Protein AF-0000000085177936 (afdb_homodimer)

Foldseek 3Di:
DWWAKWFWAFDFADDVVDHTAGLVTDTDFFKFWADQFATPPHDGPCCVVQTDQAFSFWEAELVCLVVVCVVPVVLSVCSGPPSRSGRIYTHPDFLVNAAQQWWKDFPQWTKGWAAFAQFFQVSCVSSVNQQVNVVCLVVLRTTTGIGTPGIDMGGNGGTIGGPDDFADQGNSNRSCLQPVDADDLVSLVRVLPTPRYDPVSNVQSVVCNVVVHHDDCVCRRRND/DWWQKWFWAFDWDDDDVDHIATQVIDTDFWKWWADQFETPPHDGRCCVPQTDLLFSFWEAAQVCLVVVCVVVVVQNVCRGPPNVSGGIYGHDDAQVNAFFQFWWDFPPWIKTFAAFAQFFQVSCVSRVHQQVRVCPLVVLSGTTGIRTPGIDMGGSRIITHRPDDFAPGGNSNRSCQQPVDDQDLVSLVSVLVTPNHDPVSNVQSVVCNVVVHHDDCVCGRRVD

Sequence (448 aa):
MRYPVNVFTGKVRDYDGSRPSAIAKVQVDGELTLTDLGLAGDEQAEKKIHGGPERALCHYPREHYLHWAREFPEQADLFVAPAFGENLSTDGMTEKDVFIGDIYRWGDALIQVTQPRSPCFKLNFHFGISDMSSQMQSAGKTGWLYRVVLAGQVFADAPLELASRLSDVSVYDACAIAWHMPFDDEQYHRLLSAAGLSTSWTRTMQKRRIARKIEDNSRRLWGKMRYPVNVFTGKVRDYDGSRPSAIAKVQVDGELTLTDLGLAGDEQAEKKIHGGPERALCHYPREHYLHWAREFPEQADLFVAPAFGENLSTDGMTEKDVFIGDIYRWGDALIQVTQPRSPCFKLNFHFGISDMSSQMQSAGKTGWLYRVVLAGQVFADAPLELASRLSDVSVYDACAIAWHMPFDDEQYHRLLSAAGLSTSWTRTMQKRRIARKIEDNSRRLWGK

Nearest PDB structures (foldseek):
  1o67-assembly2_B  TM=9.887E-01  e=7.180E-37  Escherichia coli
  1o65-assembly1_A  TM=9.852E-01  e=9.767E-37  Escherichia coli
  1o65-assembly3_C  TM=9.911E-01  e=1.077E-35  Escherichia coli
  1o67-assembly3_C  TM=9.852E-01  e=7.918E-36  Escherichia coli
  5yhi-assembly1_B  TM=9.941E-01  e=1.429E-34  Escherichia coli K-12

Radius of gyration: 23.23 Å; Cα contacts (8 Å, |Δi|>4): 1056; chains: 2; bounding box: 55×68×55 Å

Structure (mmCIF, N/CA/C/O backbone):
data_AF-0000000085177936-model_v1
#
loop_
_entity.id
_entity.type
_entity.pdbx_description
1 polymer 'MOSC domain containing protein'
#
loop_
_atom_site.group_PDB
_atom_site.id
_atom_site.type_symbol
_atom_site.label_atom_id
_atom_site.label_alt_id
_atom_site.label_comp_id
_atom_site.label_asym_id
_atom_site.label_entity_id
_atom_site.label_seq_id
_atom_site.pdbx_PDB_ins_code
_atom_site.Cartn_x
_atom_site.Cartn_y
_atom_site.Cartn_z
_atom_site.occupancy
_atom_site.B_iso_or_equiv
_atom_site.auth_seq_id
_atom_site.auth_comp_id
_atom_site.auth_asym_id
_atom_site.auth_atom_id
_atom_site.pdbx_PDB_model_num
ATOM 1 N N . MET A 1 1 ? 13.938 10.484 -10.5 1 80.62 1 MET A N 1
ATOM 2 C CA . MET A 1 1 ? 14.445 11.375 -9.461 1 80.62 1 MET A CA 1
ATOM 3 C C . MET A 1 1 ? 14.547 10.641 -8.125 1 80.62 1 MET A C 1
ATOM 5 O O . MET A 1 1 ? 13.68 9.828 -7.793 1 80.62 1 MET A O 1
ATOM 9 N N . ARG A 1 2 ? 15.523 11.32 -7.129 1 87.56 2 ARG A N 1
ATOM 10 C CA . ARG A 1 2 ? 15.812 10.664 -5.855 1 87.56 2 ARG A CA 1
ATOM 11 C C . ARG A 1 2 ? 15.719 11.656 -4.699 1 87.56 2 ARG A C 1
ATOM 13 O O . ARG A 1 2 ? 16.281 12.758 -4.77 1 87.56 2 ARG A O 1
ATOM 20 N N . TYR A 1 3 ? 15.125 11.008 -3.811 1 90.06 3 TYR A N 1
ATOM 21 C CA . TYR A 1 3 ? 14.961 11.953 -2.705 1 90.06 3 TYR A CA 1
ATOM 22 C C . TYR A 1 3 ? 15.57 11.391 -1.425 1 90.06 3 TYR A C 1
ATOM 24 O O . TYR A 1 3 ? 15.047 10.445 -0.841 1 90.06 3 TYR A O 1
ATOM 32 N N . PRO A 1 4 ? 16.562 11.977 -1.001 1 91.06 4 PRO A N 1
ATOM 33 C CA . PRO A 1 4 ? 17.094 11.508 0.287 1 91.06 4 PRO A CA 1
ATOM 34 C C . PRO A 1 4 ? 16.109 11.727 1.436 1 91.06 4 PRO A C 1
ATOM 36 O O . PRO A 1 4 ? 15.375 12.727 1.445 1 91.06 4 PRO A O 1
ATOM 39 N N . VAL A 1 5 ? 16.25 10.898 2.324 1 92.88 5 VAL A N 1
ATOM 40 C CA . VAL A 1 5 ? 15.203 11.023 3.344 1 92.88 5 VAL A CA 1
ATOM 41 C C . VAL A 1 5 ? 15.828 10.883 4.73 1 92.88 5 VAL A C 1
ATOM 43 O O . VAL A 1 5 ? 16.766 10.102 4.926 1 92.88 5 VAL A O 1
ATOM 46 N N . ASN A 1 6 ? 15.352 11.734 5.781 1 90.19 6 ASN A N 1
ATOM 47 C CA . ASN A 1 6 ? 15.586 11.477 7.195 1 90.19 6 ASN A CA 1
ATOM 48 C C . ASN A 1 6 ? 14.453 10.648 7.809 1 90.19 6 ASN A C 1
ATOM 50 O O . ASN A 1 6 ? 13.281 10.906 7.531 1 90.19 6 ASN A O 1
ATOM 54 N N . VAL A 1 7 ? 14.781 9.648 8.391 1 93.19 7 VAL A N 1
ATOM 55 C CA . VAL A 1 7 ? 13.773 8.719 8.891 1 93.19 7 VAL A CA 1
ATOM 56 C C . VAL A 1 7 ? 13.672 8.836 10.406 1 93.19 7 VAL A C 1
ATOM 58 O O . VAL A 1 7 ? 14.688 8.875 11.102 1 93.19 7 VAL A O 1
ATOM 61 N N . PHE A 1 8 ? 12.547 8.93 10.93 1 91.94 8 PHE A N 1
ATOM 62 C CA . PHE A 1 8 ? 12.32 9.125 12.359 1 91.94 8 PHE A CA 1
ATOM 63 C C . PHE A 1 8 ? 11.344 8.086 12.898 1 91.94 8 PHE A C 1
ATOM 65 O O . PHE A 1 8 ? 10.375 7.723 12.227 1 91.94 8 PHE A O 1
ATOM 72 N N . THR A 1 9 ? 11.641 7.676 14.125 1 92.25 9 THR A N 1
ATOM 73 C CA . THR A 1 9 ? 10.711 6.797 14.82 1 92.25 9 THR A CA 1
ATOM 74 C C . THR A 1 9 ? 10.562 7.215 16.281 1 92.25 9 THR A C 1
ATOM 76 O O . THR A 1 9 ? 11.398 7.961 16.812 1 92.25 9 THR A O 1
ATOM 79 N N . GLY A 1 10 ? 9.523 6.836 16.812 1 86.62 10 GLY A N 1
ATOM 80 C CA . GLY A 1 10 ? 9.336 7.215 18.203 1 86.62 10 GLY A CA 1
ATOM 81 C C . GLY A 1 10 ? 8.43 6.266 18.969 1 86.62 10 GLY A C 1
ATOM 82 O O . GLY A 1 10 ? 7.648 5.527 18.359 1 86.62 10 GLY A O 1
ATOM 83 N N . LYS A 1 11 ? 8.711 6.289 20.406 1 82.06 11 LYS A N 1
ATOM 84 C CA . LYS A 1 11 ? 7.852 5.504 21.297 1 82.06 11 LYS A CA 1
ATOM 85 C C . LYS A 1 11 ? 6.852 6.395 22.016 1 82.06 11 LYS A C 1
ATOM 87 O O . LYS A 1 11 ? 7.07 7.598 22.156 1 82.06 11 LYS A O 1
ATOM 92 N N . VAL A 1 12 ? 5.773 5.871 22.25 1 75.69 12 VAL A N 1
ATOM 93 C CA . VAL A 1 12 ? 4.785 6.652 22.984 1 75.69 12 VAL A CA 1
ATOM 94 C C . VAL A 1 12 ? 5.344 7.035 24.359 1 75.69 12 VAL A C 1
ATOM 96 O O . VAL A 1 12 ? 5.906 6.195 25.062 1 75.69 12 VAL A O 1
ATOM 99 N N . ARG A 1 13 ? 5.402 8.32 24.812 1 71.88 13 ARG A N 1
ATOM 100 C CA . ARG A 1 13 ? 5.867 8.82 26.094 1 71.88 13 ARG A CA 1
ATOM 101 C C . ARG A 1 13 ? 4.781 9.641 26.781 1 71.88 13 ARG A C 1
ATOM 103 O O . ARG A 1 13 ? 3.916 10.219 26.125 1 71.88 13 ARG A O 1
ATOM 110 N N . ASP A 1 14 ? 4.75 9.578 28.094 1 68.94 14 ASP A N 1
ATOM 111 C CA . ASP A 1 14 ? 3.814 10.367 28.875 1 68.94 14 ASP A CA 1
ATOM 112 C C . ASP A 1 14 ? 4.305 11.805 29.031 1 68.94 14 ASP A C 1
ATOM 114 O O . ASP A 1 14 ? 5.508 12.047 29.156 1 68.94 14 ASP A O 1
ATOM 118 N N . TYR A 1 15 ? 3.451 12.516 28.703 1 56.97 15 TYR A N 1
ATOM 119 C CA . TYR A 1 15 ? 3.803 13.914 28.906 1 56.97 15 TYR A CA 1
ATOM 120 C C . TYR A 1 15 ? 3.041 14.5 30.094 1 56.97 15 TYR A C 1
ATOM 122 O O . TYR A 1 15 ? 1.854 14.227 30.281 1 56.97 15 TYR A O 1
ATOM 130 N N . ASP A 1 16 ? 3.99 15.148 31.359 1 59.19 16 ASP A N 1
ATOM 131 C CA . ASP A 1 16 ? 3.344 15.758 32.5 1 59.19 16 ASP A CA 1
ATOM 132 C C . ASP A 1 16 ? 2.234 16.719 32.094 1 59.19 16 ASP A C 1
ATOM 134 O O . ASP A 1 16 ? 2.475 17.641 31.297 1 59.19 16 ASP A O 1
ATOM 138 N N . GLY A 1 17 ? 0.797 16.219 32.344 1 52.56 17 GLY A N 1
ATOM 139 C CA . GLY A 1 17 ? -0.328 17.109 32.094 1 52.56 17 GLY A CA 1
ATOM 140 C C . GLY A 1 17 ? -0.952 16.906 30.734 1 52.56 17 GLY A C 1
ATOM 141 O O . GLY A 1 17 ? -1.791 17.703 30.312 1 52.56 17 GLY A O 1
ATOM 142 N N . SER A 1 18 ? -0.154 16.031 29.875 1 58.38 18 SER A N 1
ATOM 143 C CA . SER A 1 18 ? -0.72 15.805 28.547 1 58.38 18 SER A CA 1
ATOM 144 C C . SER A 1 18 ? -0.91 14.32 28.281 1 58.38 18 SER A C 1
ATOM 146 O O . SER A 1 18 ? -0.425 13.477 29.047 1 58.38 18 SER A O 1
ATOM 148 N N . ARG A 1 19 ? -1.609 14.227 27.172 1 64.19 19 ARG A N 1
ATOM 149 C CA . ARG A 1 19 ? -1.801 12.828 26.781 1 64.19 19 ARG A CA 1
ATOM 150 C C . ARG A 1 19 ? -0.512 12.234 26.234 1 64.19 19 ARG A C 1
ATOM 152 O O . ARG A 1 19 ? 0.332 12.953 25.703 1 64.19 19 ARG A O 1
ATOM 159 N N . PRO A 1 20 ? -0.127 10.969 26.578 1 69.25 20 PRO A N 1
ATOM 160 C CA . PRO A 1 20 ? 1.072 10.344 26.016 1 69.25 20 PRO A CA 1
ATOM 161 C C . PRO A 1 20 ? 1.137 10.453 24.5 1 69.25 20 PRO A C 1
ATOM 163 O O . PRO A 1 20 ? 0.1 10.43 23.828 1 69.25 20 PRO A O 1
ATOM 166 N N . SER A 1 21 ? 1.908 10.742 23.797 1 70.94 21 SER A N 1
ATOM 167 C CA . SER A 1 21 ? 2.109 10.898 22.359 1 70.94 21 SER A CA 1
ATOM 168 C C . SER A 1 21 ? 3.48 10.375 21.938 1 70.94 21 SER A C 1
ATOM 170 O O . SER A 1 21 ? 4.375 10.227 22.766 1 70.94 21 SER A O 1
ATOM 172 N N . ALA A 1 22 ? 3.545 9.969 20.828 1 73.31 22 ALA A N 1
ATOM 173 C CA . ALA A 1 22 ? 4.824 9.555 20.25 1 73.31 22 ALA A CA 1
ATOM 174 C C . ALA A 1 22 ? 5.383 10.633 19.328 1 73.31 22 ALA A C 1
ATOM 176 O O . ALA A 1 22 ? 6.031 10.328 18.328 1 73.31 22 ALA A O 1
ATOM 177 N N . ILE A 1 23 ? 5.004 11.508 19.359 1 76.31 23 ILE A N 1
ATOM 178 C CA . ILE A 1 23 ? 5.359 12.617 18.484 1 76.31 23 ILE A CA 1
ATOM 179 C C . ILE A 1 23 ? 6.859 12.898 18.594 1 76.31 23 ILE A C 1
ATOM 181 O O . ILE A 1 23 ? 7.465 13.406 17.641 1 76.31 23 ILE A O 1
ATOM 185 N N . ALA A 1 24 ? 7.27 12.914 19.797 1 81.38 24 ALA A N 1
ATOM 186 C CA . ALA A 1 24 ? 8.688 13.219 19.984 1 81.38 24 ALA A CA 1
ATOM 187 C C . ALA A 1 24 ? 9.562 12.133 19.359 1 81.38 24 ALA A C 1
ATOM 189 O O . ALA A 1 24 ? 10.289 11.438 20.078 1 81.38 24 ALA A O 1
ATOM 190 N N . LYS A 1 25 ? 9.781 11.82 18.125 1 87.69 25 LYS A N 1
ATOM 191 C CA . LYS A 1 25 ? 10.547 10.805 17.406 1 87.69 25 LYS A CA 1
ATOM 192 C C . LYS A 1 25 ? 12.023 11.188 17.312 1 87.69 25 LYS A C 1
ATOM 194 O O . LYS A 1 25 ? 12.375 12.352 17.469 1 87.69 25 LYS A O 1
ATOM 199 N N . VAL A 1 26 ? 12.438 10.43 17.047 1 89.5 26 VAL A N 1
ATOM 200 C CA . VAL A 1 26 ? 13.875 10.656 16.938 1 89.5 26 VAL A CA 1
ATOM 201 C C . VAL A 1 26 ? 14.398 10.086 15.617 1 89.5 26 VAL A C 1
ATOM 203 O O . VAL A 1 26 ? 13.852 9.102 15.109 1 89.5 26 VAL A O 1
ATOM 206 N N . GLN A 1 27 ? 15.531 10.508 15.344 1 92.75 27 GLN A N 1
ATOM 207 C CA . GLN A 1 27 ? 16.094 10.062 14.078 1 92.75 27 GLN A CA 1
ATOM 208 C C . GLN A 1 27 ? 16.688 8.664 14.195 1 92.75 27 GLN A C 1
ATOM 210 O O . GLN A 1 27 ? 17.328 8.336 15.188 1 92.75 27 GLN A O 1
ATOM 215 N N . VAL A 1 28 ? 16.422 7.938 13.133 1 88.06 28 VAL A N 1
ATOM 216 C CA . VAL A 1 28 ? 17.016 6.602 13.164 1 88.06 28 VAL A CA 1
ATOM 217 C C . VAL A 1 28 ? 17.828 6.367 11.898 1 88.06 28 VAL A C 1
ATOM 219 O O . VAL A 1 28 ? 17.578 6.988 10.859 1 88.06 28 VAL A O 1
ATOM 222 N N . ASP A 1 29 ? 18.797 5.43 12.016 1 89.38 29 ASP A N 1
ATOM 223 C CA . ASP A 1 29 ? 19.688 5.133 10.898 1 89.38 29 ASP A CA 1
ATOM 224 C C . ASP A 1 29 ? 19.734 3.631 10.617 1 89.38 29 ASP A C 1
ATOM 226 O O . ASP A 1 29 ? 19.172 2.834 11.383 1 89.38 29 ASP A O 1
ATOM 230 N N . GLY A 1 30 ? 20.312 3.357 9.594 1 89.69 30 GLY A N 1
ATOM 231 C CA . GLY A 1 30 ? 20.594 1.967 9.273 1 89.69 30 GLY A CA 1
ATOM 232 C C . GLY A 1 30 ? 19.438 1.25 8.625 1 89.69 30 GLY A C 1
ATOM 233 O O . GLY A 1 30 ? 18.609 1.874 7.949 1 89.69 30 GLY A O 1
ATOM 234 N N . GLU A 1 31 ? 19.5 0.254 8.633 1 90.38 31 GLU A N 1
ATOM 235 C CA . GLU A 1 31 ? 18.484 -0.625 8.062 1 90.38 31 GLU A CA 1
ATOM 236 C C . GLU A 1 31 ? 17.234 -0.66 8.93 1 90.38 31 GLU A C 1
ATOM 238 O O . GLU A 1 31 ? 17.328 -0.825 10.148 1 90.38 31 GLU A O 1
ATOM 243 N N . LEU A 1 32 ? 16.219 -1.081 8.305 1 92.38 32 LEU A N 1
ATOM 244 C CA . LEU A 1 32 ? 14.93 -1.073 9.008 1 92.38 32 LEU A CA 1
ATOM 245 C C . LEU A 1 32 ? 13.945 -2.029 8.344 1 92.38 32 LEU A C 1
ATOM 247 O O . LEU A 1 32 ? 14.016 -2.268 7.137 1 92.38 32 LEU A O 1
ATOM 251 N N . THR A 1 33 ? 12.977 -2.146 9.023 1 91.56 33 THR A N 1
ATOM 252 C CA . THR A 1 33 ? 11.922 -3.006 8.508 1 91.56 33 THR A CA 1
ATOM 253 C C . THR A 1 33 ? 10.625 -2.221 8.32 1 91.56 33 THR A C 1
ATOM 255 O O . THR A 1 33 ? 10.125 -1.612 9.273 1 91.56 33 THR A O 1
ATOM 258 N N . LEU A 1 34 ? 10.195 -2.338 7.211 1 93.06 34 LEU A N 1
ATOM 259 C CA . LEU A 1 34 ? 8.922 -1.693 6.906 1 93.06 34 LEU A CA 1
ATOM 260 C C . LEU A 1 34 ? 7.812 -2.729 6.738 1 93.06 34 LEU A C 1
ATOM 262 O O . LEU A 1 34 ? 7.887 -3.586 5.855 1 93.06 34 LEU A O 1
ATOM 266 N N . THR A 1 35 ? 6.938 -2.625 7.59 1 94.75 35 THR A N 1
ATOM 267 C CA . THR A 1 35 ? 5.793 -3.529 7.547 1 94.75 35 THR A CA 1
ATOM 268 C C . THR A 1 35 ? 4.578 -2.832 6.945 1 94.75 35 THR A C 1
ATOM 270 O O . THR A 1 35 ? 4.621 -1.637 6.645 1 94.75 35 THR A O 1
ATOM 273 N N . ASP A 1 36 ? 3.486 -3.551 6.707 1 93 36 ASP A N 1
ATOM 274 C CA . ASP A 1 36 ? 2.285 -2.955 6.133 1 93 36 ASP A CA 1
ATOM 275 C C . ASP A 1 36 ? 1.742 -1.843 7.023 1 93 36 ASP A C 1
ATOM 277 O O . ASP A 1 36 ? 0.953 -1.009 6.578 1 93 36 ASP A O 1
ATOM 281 N N . LEU A 1 37 ? 2.264 -1.685 8.352 1 90.44 37 LEU A N 1
ATOM 282 C CA . LEU A 1 37 ? 1.708 -0.716 9.289 1 90.44 37 LEU A CA 1
ATOM 283 C C . LEU A 1 37 ? 2.73 0.365 9.625 1 90.44 37 LEU A C 1
ATOM 285 O O . LEU A 1 37 ? 2.475 1.227 10.469 1 90.44 37 LEU A O 1
ATOM 289 N N . GLY A 1 38 ? 3.885 0.027 8.664 1 92.19 38 GLY A N 1
ATOM 290 C CA . GLY A 1 38 ? 4.914 1.039 8.844 1 92.19 38 GLY A CA 1
ATOM 291 C C . GLY A 1 38 ? 6.242 0.464 9.297 1 92.19 38 GLY A C 1
ATOM 292 O O . GLY A 1 38 ? 6.5 -0.729 9.117 1 92.19 38 GLY A O 1
ATOM 293 N N . LEU A 1 39 ? 6.941 1.451 10.125 1 92.19 39 LEU A N 1
ATOM 294 C CA . LEU A 1 39 ? 8.281 1.021 10.508 1 92.19 39 LEU A CA 1
ATOM 295 C C . LEU A 1 39 ? 8.25 0.234 11.812 1 92.19 39 LEU A C 1
ATOM 297 O O . LEU A 1 39 ? 7.605 0.655 12.781 1 92.19 39 LEU A O 1
ATOM 301 N N . ALA A 1 40 ? 9.117 -0.773 11.781 1 91.88 40 ALA A N 1
ATOM 302 C CA . ALA A 1 40 ? 9.188 -1.562 13.008 1 91.88 40 ALA A CA 1
ATOM 303 C C . ALA A 1 40 ? 9.766 -0.74 14.156 1 91.88 40 ALA A C 1
ATOM 305 O O . ALA A 1 40 ? 10.812 -0.095 14 1 91.88 40 ALA A O 1
ATOM 306 N N . GLY A 1 41 ? 9.055 -0.762 15.211 1 85.12 41 GLY A N 1
ATOM 307 C CA . GLY A 1 41 ? 9.531 -0.052 16.375 1 85.12 41 GLY A CA 1
ATOM 308 C C . GLY A 1 41 ? 8.906 1.32 16.547 1 85.12 41 GLY A C 1
ATOM 309 O O . GLY A 1 41 ? 9 1.925 17.625 1 85.12 41 GLY A O 1
ATOM 310 N N . ASP A 1 42 ? 8.547 1.916 15.484 1 89.44 42 ASP A N 1
ATOM 311 C CA . ASP A 1 42 ? 7.812 3.174 15.578 1 89.44 42 ASP A CA 1
ATOM 312 C C . ASP A 1 42 ? 6.434 2.959 16.203 1 89.44 42 ASP A C 1
ATOM 314 O O . ASP A 1 42 ? 5.738 1.997 15.875 1 89.44 42 ASP A O 1
ATOM 318 N N . GLU A 1 43 ? 5.945 3.826 17.078 1 81.81 43 GLU A N 1
ATOM 319 C CA . GLU A 1 43 ? 4.656 3.668 17.734 1 81.81 43 GLU A CA 1
ATOM 320 C C . GLU A 1 43 ? 3.73 4.844 17.438 1 81.81 43 GLU A C 1
ATOM 322 O O . GLU A 1 43 ? 4.191 5.926 17.078 1 81.81 43 GLU A O 1
ATOM 327 N N . GLN A 1 44 ? 2.791 4.324 17.328 1 70.75 44 GLN A N 1
ATOM 328 C CA . GLN A 1 44 ? 1.747 5.336 17.203 1 70.75 44 GLN A CA 1
ATOM 329 C C . GLN A 1 44 ? 0.803 5.305 18.406 1 70.75 44 GLN A C 1
ATOM 331 O O . GLN A 1 44 ? 0.246 4.254 18.734 1 70.75 44 GLN A O 1
ATOM 336 N N . ALA A 1 45 ? 0.658 6.719 19.047 1 67.31 45 ALA A N 1
ATOM 337 C CA . ALA A 1 45 ? -0.127 6.766 20.281 1 67.31 45 ALA A CA 1
ATOM 338 C C . ALA A 1 45 ? -1.58 6.383 20.016 1 67.31 45 ALA A C 1
ATOM 340 O O . ALA A 1 45 ? -2.176 5.625 20.781 1 67.31 45 ALA A O 1
ATOM 341 N N . GLU A 1 46 ? -2.299 6.582 19.125 1 67.25 46 GLU A N 1
ATOM 342 C CA . GLU A 1 46 ? -3.691 6.266 18.828 1 67.25 46 GLU A CA 1
ATOM 343 C C . GLU A 1 46 ? -3.814 5.582 17.469 1 67.25 46 GLU A C 1
ATOM 345 O O . GLU A 1 46 ? -4.113 6.234 16.453 1 67.25 46 GLU A O 1
ATOM 350 N N . LYS A 1 47 ? -3.51 4.465 17.391 1 64.62 47 LYS A N 1
ATOM 351 C CA . LYS A 1 47 ? -3.443 3.596 16.219 1 64.62 47 LYS A CA 1
ATOM 352 C C . LYS A 1 47 ? -4.734 3.66 15.406 1 64.62 47 LYS A C 1
ATOM 354 O O . LYS A 1 47 ? -4.707 3.604 14.172 1 64.62 47 LYS A O 1
ATOM 359 N N . LYS A 1 48 ? -5.887 3.672 16.141 1 57 48 LYS A N 1
ATOM 360 C CA . LYS A 1 48 ? -7.168 3.66 15.438 1 57 48 LYS A CA 1
ATOM 361 C C . LYS A 1 48 ? -7.336 4.914 14.578 1 57 48 LYS A C 1
ATOM 363 O O . LYS A 1 48 ? -7.871 4.848 13.469 1 57 48 LYS A O 1
ATOM 368 N N . ILE A 1 49 ? -6.773 5.91 15.195 1 62.28 49 ILE A N 1
ATOM 369 C CA . ILE A 1 49 ? -7.023 7.188 14.539 1 62.28 49 ILE A CA 1
ATOM 370 C C . ILE A 1 49 ? -5.828 7.562 13.664 1 62.28 49 ILE A C 1
ATOM 372 O O . ILE A 1 49 ? -5.996 8.016 12.531 1 62.28 49 ILE A O 1
ATOM 376 N N . HIS A 1 50 ? -4.965 7.141 14.188 1 65.06 50 HIS A N 1
ATOM 377 C CA . HIS A 1 50 ? -3.764 7.684 13.562 1 65.06 50 HIS A CA 1
ATOM 378 C C . HIS A 1 50 ? -2.951 6.586 12.883 1 65.06 50 HIS A C 1
ATOM 380 O O . HIS A 1 50 ? -1.978 6.871 12.188 1 65.06 50 HIS A O 1
ATOM 386 N N . GLY A 1 51 ? -3.408 5.715 12.82 1 72.5 51 GLY A N 1
ATOM 387 C CA . GLY A 1 51 ? -2.625 4.598 12.312 1 72.5 51 GLY A CA 1
ATOM 388 C C . GLY A 1 51 ? -3.357 3.781 11.266 1 72.5 51 GLY A C 1
ATOM 389 O O . GLY A 1 51 ? -4.219 4.305 10.555 1 72.5 51 GLY A O 1
ATOM 390 N N . GLY A 1 52 ? -2.951 2.318 11.141 1 81.62 52 GLY A N 1
ATOM 391 C CA . GLY A 1 52 ? -3.535 1.424 10.156 1 81.62 52 GLY A CA 1
ATOM 392 C C . GLY A 1 52 ? -2.768 1.394 8.852 1 81.62 52 GLY A C 1
ATOM 393 O O . GLY A 1 52 ? -1.912 2.248 8.609 1 81.62 52 GLY A O 1
ATOM 394 N N . PRO A 1 53 ? -2.99 0.764 8 1 90.88 53 PRO A N 1
ATOM 395 C CA . PRO A 1 53 ? -2.154 0.516 6.824 1 90.88 53 PRO A CA 1
ATOM 396 C C . PRO A 1 53 ? -2.17 1.677 5.832 1 90.88 53 PRO A C 1
ATOM 398 O O . PRO A 1 53 ? -1.234 1.834 5.047 1 90.88 53 PRO A O 1
ATOM 401 N N . GLU A 1 54 ? -3.404 2.262 5.949 1 95 54 GLU A N 1
ATOM 402 C CA . GLU A 1 54 ? -3.467 3.33 4.957 1 95 54 GLU A CA 1
ATOM 403 C C . GLU A 1 54 ? -2.705 4.566 5.426 1 95 54 GLU A C 1
ATOM 405 O O . GLU A 1 54 ? -2.619 5.562 4.703 1 95 54 GLU A O 1
ATOM 410 N N . ARG A 1 55 ? -2.123 4.59 6.621 1 94.81 55 ARG A N 1
ATOM 411 C CA . ARG A 1 55 ? -1.386 5.68 7.25 1 94.81 55 ARG A CA 1
ATOM 412 C C . ARG A 1 55 ? -0.074 5.18 7.848 1 94.81 55 ARG A C 1
ATOM 414 O O . ARG A 1 55 ? 0.292 5.562 8.961 1 94.81 55 ARG A O 1
ATOM 421 N N . ALA A 1 56 ? 0.587 4.234 7.117 1 95.69 56 ALA A N 1
ATOM 422 C CA . ALA A 1 56 ? 1.716 3.471 7.641 1 95.69 56 ALA A CA 1
ATOM 423 C C . ALA A 1 56 ? 2.926 4.371 7.879 1 95.69 56 ALA A C 1
ATOM 425 O O . ALA A 1 56 ? 3.715 4.133 8.797 1 95.69 56 ALA A O 1
ATOM 426 N N . LEU A 1 57 ? 2.842 5.52 7.082 1 96.06 57 LEU A N 1
ATOM 427 C CA . LEU A 1 57 ? 3.947 6.465 7.195 1 96.06 57 LEU A CA 1
ATOM 428 C C . LEU A 1 57 ? 3.453 7.898 7.039 1 96.06 57 LEU A C 1
ATOM 430 O O . LEU A 1 57 ? 2.547 8.164 6.246 1 96.06 57 LEU A O 1
ATOM 434 N N . CYS A 1 58 ? 4.227 8.68 7.945 1 97.19 58 CYS A N 1
ATOM 435 C CA . CYS A 1 58 ? 3.945 10.109 7.812 1 97.19 58 CYS A CA 1
ATOM 436 C C . CYS A 1 58 ? 5.164 10.852 7.285 1 97.19 58 CYS A C 1
ATOM 438 O O . CYS A 1 58 ? 6.27 10.695 7.812 1 97.19 58 CYS A O 1
ATOM 440 N N . HIS A 1 59 ? 4.988 11.703 6.012 1 97.5 59 HIS A N 1
ATOM 441 C CA . HIS A 1 59 ? 6.055 12.461 5.367 1 97.5 59 HIS A CA 1
ATOM 442 C C . HIS A 1 59 ? 5.844 13.961 5.543 1 97.5 59 HIS A C 1
ATOM 444 O O . HIS A 1 59 ? 4.727 14.461 5.379 1 97.5 59 HIS A O 1
ATOM 450 N N . TYR A 1 60 ? 6.801 14.477 6.23 1 96.44 60 TYR A N 1
ATOM 451 C CA . TYR A 1 60 ? 6.68 15.93 6.277 1 96.44 60 TYR A CA 1
ATOM 452 C C . TYR A 1 60 ? 7.898 16.594 5.66 1 96.44 60 TYR A C 1
ATOM 454 O O . TYR A 1 60 ? 9.031 16.328 6.055 1 96.44 60 TYR A O 1
ATOM 462 N N . PRO A 1 61 ? 7.871 17.406 4.57 1 96.81 61 PRO A N 1
ATOM 463 C CA . PRO A 1 61 ? 8.992 18.047 3.879 1 96.81 61 PRO A CA 1
ATOM 464 C C . PRO A 1 61 ? 9.836 18.906 4.809 1 96.81 61 PRO A C 1
ATOM 466 O O . PRO A 1 61 ? 9.312 19.781 5.504 1 96.81 61 PRO A O 1
ATOM 469 N N . ARG A 1 62 ? 10.617 19.438 4.828 1 89.62 62 ARG A N 1
ATOM 470 C CA . ARG A 1 62 ? 11.578 20.172 5.652 1 89.62 62 ARG A CA 1
ATOM 471 C C . ARG A 1 62 ? 11.477 21.672 5.41 1 89.62 62 ARG A C 1
ATOM 473 O O . ARG A 1 62 ? 11.695 22.469 6.328 1 89.62 62 ARG A O 1
ATOM 480 N N . GLU A 1 63 ? 11.617 21.375 4.191 1 88.75 63 GLU A N 1
ATOM 481 C CA . GLU A 1 63 ? 11.586 22.766 3.789 1 88.75 63 GLU A CA 1
ATOM 482 C C . GLU A 1 63 ? 10.586 23.562 4.625 1 88.75 63 GLU A C 1
ATOM 484 O O . GLU A 1 63 ? 10.766 24.766 4.848 1 88.75 63 GLU A O 1
ATOM 489 N N . HIS A 1 64 ? 9.492 23.062 5.055 1 95.25 64 HIS A N 1
ATOM 490 C CA . HIS A 1 64 ? 8.391 23.781 5.691 1 95.25 64 HIS A CA 1
ATOM 491 C C . HIS A 1 64 ? 8.797 24.312 7.059 1 95.25 64 HIS A C 1
ATOM 493 O O . HIS A 1 64 ? 8.172 25.25 7.57 1 95.25 64 HIS A O 1
ATOM 499 N N . TYR A 1 65 ? 9.789 23.859 7.73 1 93.19 65 TYR A N 1
ATOM 500 C CA . TYR A 1 65 ? 10.195 24.297 9.062 1 93.19 65 TYR A CA 1
ATOM 501 C C . TYR A 1 65 ? 10.734 25.719 9.023 1 93.19 65 TYR A C 1
ATOM 503 O O . TYR A 1 65 ? 10.562 26.484 9.977 1 93.19 65 TYR A O 1
ATOM 511 N N . LEU A 1 66 ? 11.305 26.109 7.887 1 89.62 66 LEU A N 1
ATOM 512 C CA . LEU A 1 66 ? 11.766 27.484 7.719 1 89.62 66 LEU A CA 1
ATOM 513 C C . LEU A 1 66 ? 10.586 28.453 7.746 1 89.62 66 LEU A C 1
ATOM 515 O O . LEU A 1 66 ? 10.688 29.531 8.336 1 89.62 66 LEU A O 1
ATOM 519 N N . HIS A 1 67 ? 9.719 27.797 7.195 1 85.88 67 HIS A N 1
ATOM 520 C CA . HIS A 1 67 ? 8.523 28.625 7.203 1 85.88 67 HIS A CA 1
ATOM 521 C C . HIS A 1 67 ? 8.008 28.844 8.617 1 85.88 67 HIS A C 1
ATOM 523 O O . HIS A 1 67 ? 7.766 29.984 9.031 1 85.88 67 HIS A O 1
ATOM 529 N N . TRP A 1 68 ? 8.047 28.109 9.18 1 92.94 68 TRP A N 1
ATOM 530 C CA . TRP A 1 68 ? 7.465 28.219 10.508 1 92.94 68 TRP A CA 1
ATOM 531 C C . TRP A 1 68 ? 8.383 29 11.445 1 92.94 68 TRP A C 1
ATOM 533 O O . TRP A 1 68 ? 7.922 29.781 12.266 1 92.94 68 TRP A O 1
ATOM 543 N N . ALA A 1 69 ? 9.289 28.766 11.469 1 93 69 ALA A N 1
ATOM 544 C CA . ALA A 1 69 ? 10.227 29.516 12.297 1 93 69 ALA A CA 1
ATOM 545 C C . ALA A 1 69 ? 10.109 31.016 12.039 1 93 69 ALA A C 1
ATOM 547 O O . ALA A 1 69 ? 10.258 31.812 12.961 1 93 69 ALA A O 1
ATOM 548 N N . ARG A 1 70 ? 10.023 31.234 10.742 1 88.38 70 ARG A N 1
ATOM 549 C CA . ARG A 1 70 ? 9.859 32.656 10.414 1 88.38 70 ARG A CA 1
ATOM 550 C C . ARG A 1 70 ? 8.547 33.188 10.977 1 88.38 70 ARG A C 1
ATOM 552 O O . ARG A 1 70 ? 8.492 34.312 11.461 1 88.38 70 ARG A O 1
ATOM 559 N N . GLU A 1 71 ? 7.77 32.406 10.883 1 92.69 71 GLU A N 1
ATOM 560 C CA . GLU A 1 71 ? 6.453 32.812 11.352 1 92.69 71 GLU A CA 1
ATOM 561 C C . GLU A 1 71 ? 6.418 32.938 12.867 1 92.69 71 GLU A C 1
ATOM 563 O O . GLU A 1 71 ? 5.676 33.75 13.422 1 92.69 71 GLU A O 1
ATOM 568 N N . PHE A 1 72 ? 7.039 32.125 13.703 1 87.25 72 PHE A N 1
ATOM 569 C CA . PHE A 1 72 ? 7.047 32.156 15.156 1 87.25 72 PHE A CA 1
ATOM 570 C C . PHE A 1 72 ? 8.469 32.281 15.688 1 87.25 72 PHE A C 1
ATOM 572 O O . PHE A 1 72 ? 9.008 31.328 16.266 1 87.25 72 PHE A O 1
ATOM 579 N N . PRO A 1 73 ? 9.07 33.438 15.695 1 89.56 73 PRO A N 1
ATOM 580 C CA . PRO A 1 73 ? 10.492 33.625 16 1 89.56 73 PRO A CA 1
ATOM 581 C C . PRO A 1 73 ? 10.828 33.25 17.453 1 89.56 73 PRO A C 1
ATOM 583 O O . PRO A 1 73 ? 11.922 32.75 17.719 1 89.56 73 PRO A O 1
ATOM 586 N N . GLU A 1 74 ? 9.805 33.781 17.906 1 90.38 74 GLU A N 1
ATOM 587 C CA . GLU A 1 74 ? 10.078 33.531 19.312 1 90.38 74 GLU A CA 1
ATOM 588 C C . GLU A 1 74 ? 10.234 32.062 19.609 1 90.38 74 GLU A C 1
ATOM 590 O O . GLU A 1 74 ? 10.883 31.672 20.594 1 90.38 74 GLU A O 1
ATOM 595 N N . GLN A 1 75 ? 9.477 31.078 19.062 1 88 75 GLN A N 1
ATOM 596 C CA . GLN A 1 75 ? 9.492 29.625 19.234 1 88 75 GLN A CA 1
ATOM 597 C C . GLN A 1 75 ? 10.305 28.953 18.125 1 88 75 GLN A C 1
ATOM 599 O O . GLN A 1 75 ? 10.141 27.766 17.859 1 88 75 GLN A O 1
ATOM 604 N N . ALA A 1 76 ? 11.266 29.578 17.344 1 91.5 76 ALA A N 1
ATOM 605 C CA . ALA A 1 76 ? 11.922 29.125 16.125 1 91.5 76 ALA A CA 1
ATOM 606 C C . ALA A 1 76 ? 12.672 27.812 16.359 1 91.5 76 ALA A C 1
ATOM 608 O O . ALA A 1 76 ? 12.742 26.969 15.469 1 91.5 76 ALA A O 1
ATOM 609 N N . ASP A 1 77 ? 13.023 27.734 17.547 1 88.69 77 ASP A N 1
ATOM 610 C CA . ASP A 1 77 ? 13.891 26.594 17.844 1 88.69 77 ASP A CA 1
ATOM 611 C C . ASP A 1 77 ? 13.094 25.297 17.875 1 88.69 77 ASP A C 1
ATOM 613 O O . ASP A 1 77 ? 13.664 24.203 17.781 1 88.69 77 ASP A O 1
ATOM 617 N N . LEU A 1 78 ? 11.883 25.203 18 1 89.44 78 LEU A N 1
ATOM 618 C CA . LEU A 1 78 ? 11.016 24.031 18.062 1 89.44 78 LEU A CA 1
ATOM 619 C C . LEU A 1 78 ? 10.773 23.469 16.656 1 89.44 78 LEU A C 1
ATOM 621 O O . LEU A 1 78 ? 10.383 22.312 16.516 1 89.44 78 LEU A O 1
ATOM 625 N N . PHE A 1 79 ? 11.023 24.281 15.547 1 90.12 79 PHE A N 1
ATOM 626 C CA . PHE A 1 79 ? 10.609 23.922 14.195 1 90.12 79 PHE A CA 1
ATOM 627 C C . PHE A 1 79 ? 11.758 23.266 13.438 1 90.12 79 PHE A C 1
ATOM 629 O O . PHE A 1 79 ? 12.211 23.797 12.422 1 90.12 79 PHE A O 1
ATOM 636 N N . VAL A 1 80 ? 11.992 22.172 14.18 1 93.38 80 VAL A N 1
ATOM 637 C CA . VAL A 1 80 ? 12.992 21.328 13.539 1 93.38 80 VAL A CA 1
ATOM 638 C C . VAL A 1 80 ? 12.484 19.891 13.469 1 93.38 80 VAL A C 1
ATOM 640 O O . VAL A 1 80 ? 11.82 19.406 14.391 1 93.38 80 VAL A O 1
ATOM 643 N N . ALA A 1 81 ? 12.656 19.078 12.141 1 89.81 81 ALA A N 1
ATOM 644 C CA . ALA A 1 81 ? 12.227 17.688 12.016 1 89.81 81 ALA A CA 1
ATOM 645 C C . ALA A 1 81 ? 12.703 16.859 13.195 1 89.81 81 ALA A C 1
ATOM 647 O O . ALA A 1 81 ? 13.844 17 13.641 1 89.81 81 ALA A O 1
ATOM 648 N N . PRO A 1 82 ? 11.906 16.141 13.656 1 91.06 82 PRO A N 1
ATOM 649 C CA . PRO A 1 82 ? 10.547 15.82 13.219 1 91.06 82 PRO A CA 1
ATOM 650 C C . PRO A 1 82 ? 9.477 16.453 14.109 1 91.06 82 PRO A C 1
ATOM 652 O O . PRO A 1 82 ? 8.641 15.734 14.672 1 91.06 82 PRO A O 1
ATOM 655 N N . ALA A 1 83 ? 9.586 17.594 14.203 1 91.81 83 ALA A N 1
ATOM 656 C CA . ALA A 1 83 ? 8.75 18.312 15.156 1 91.81 83 ALA A CA 1
ATOM 657 C C . ALA A 1 83 ? 7.273 17.969 14.945 1 91.81 83 ALA A C 1
ATOM 659 O O . ALA A 1 83 ? 6.469 18.062 15.883 1 91.81 83 ALA A O 1
ATOM 660 N N . PHE A 1 84 ? 6.926 17.609 13.836 1 92 84 PHE A N 1
ATOM 661 C CA . PHE A 1 84 ? 5.516 17.328 13.602 1 92 84 PHE A CA 1
ATOM 662 C C . PHE A 1 84 ? 5.254 15.82 13.617 1 92 84 PHE A C 1
ATOM 664 O O . PHE A 1 84 ? 4.199 15.367 13.172 1 92 84 PHE A O 1
ATOM 671 N N . GLY A 1 85 ? 6.543 15 14.102 1 89.44 85 GLY A N 1
ATOM 672 C CA . GLY A 1 85 ? 6.352 13.578 14.359 1 89.44 85 GLY A CA 1
ATOM 673 C C . GLY A 1 85 ? 6.426 12.734 13.109 1 89.44 85 GLY A C 1
ATOM 674 O O . GLY A 1 85 ? 5.859 11.641 13.055 1 89.44 85 GLY A O 1
ATOM 675 N N . GLU A 1 86 ? 6.75 13.406 12.055 1 94.25 86 GLU A N 1
ATOM 676 C CA . GLU A 1 86 ? 6.836 12.695 10.789 1 94.25 86 GLU A CA 1
ATOM 677 C C . GLU A 1 86 ? 7.84 11.547 10.867 1 94.25 86 GLU A C 1
ATOM 679 O O . GLU A 1 86 ? 8.789 11.602 11.656 1 94.25 86 GLU A O 1
ATOM 684 N N . ASN A 1 87 ? 7.52 10.445 10.102 1 93.81 87 ASN A N 1
ATOM 685 C CA . ASN A 1 87 ? 8.469 9.344 9.961 1 93.81 87 ASN A CA 1
ATOM 686 C C . ASN A 1 87 ? 9.539 9.664 8.922 1 93.81 87 ASN A C 1
ATOM 688 O O . ASN A 1 87 ? 10.672 9.188 9.023 1 93.81 87 ASN A O 1
ATOM 692 N N . LEU A 1 88 ? 9.109 10.531 7.773 1 96.38 88 LEU A N 1
ATOM 693 C CA . LEU A 1 88 ? 10.008 10.859 6.668 1 96.38 88 LEU A CA 1
ATOM 694 C C . LEU A 1 88 ? 10.07 12.367 6.457 1 96.38 88 LEU A C 1
ATOM 696 O O . LEU A 1 88 ? 9.047 13.047 6.469 1 96.38 88 LEU A O 1
ATOM 700 N N . SER A 1 89 ? 11.156 12.672 6.48 1 96.31 89 SER A N 1
ATOM 701 C CA . SER A 1 89 ? 11.359 14.086 6.16 1 96.31 89 SER A CA 1
ATOM 702 C C . SER A 1 89 ? 12.336 14.258 5.008 1 96.31 89 SER A C 1
ATOM 704 O O . SER A 1 89 ? 13.406 13.648 4.996 1 96.31 89 SER A O 1
ATOM 706 N N . THR A 1 90 ? 12.031 15.047 3.928 1 94.38 90 THR A N 1
ATOM 707 C CA . THR A 1 90 ? 12.875 15.219 2.748 1 94.38 90 THR A CA 1
ATOM 708 C C . THR A 1 90 ? 12.938 16.688 2.336 1 94.38 90 THR A C 1
ATOM 710 O O . THR A 1 90 ? 12.148 17.5 2.818 1 94.38 90 THR A O 1
ATOM 713 N N . ASP A 1 91 ? 13.75 17.016 1.618 1 92.62 91 ASP A N 1
ATOM 714 C CA . ASP A 1 91 ? 13.75 18.234 0.815 1 92.62 91 ASP A CA 1
ATOM 715 C C . ASP A 1 91 ? 13.383 17.938 -0.637 1 92.62 91 ASP A C 1
ATOM 717 O O . ASP A 1 91 ? 13.812 16.922 -1.195 1 92.62 91 ASP A O 1
ATOM 721 N N . GLY A 1 92 ? 12.82 18.703 -1.26 1 91.44 92 GLY A N 1
ATOM 722 C CA . GLY A 1 92 ? 12.531 18.578 -2.68 1 91.44 92 GLY A CA 1
ATOM 723 C C . GLY A 1 92 ? 11.18 17.938 -2.955 1 91.44 92 GLY A C 1
ATOM 724 O O . GLY A 1 92 ? 10.766 17.828 -4.113 1 91.44 92 GLY A O 1
ATOM 725 N N . MET A 1 93 ? 10.484 17.594 -1.874 1 97.25 93 MET A N 1
ATOM 726 C CA . MET A 1 93 ? 9.141 17.047 -2.008 1 97.25 93 MET A CA 1
ATOM 727 C C . MET A 1 93 ? 8.141 17.844 -1.188 1 97.25 93 MET A C 1
ATOM 729 O O . MET A 1 93 ? 8.203 17.859 0.043 1 97.25 93 MET A O 1
ATOM 733 N N . THR A 1 94 ? 7.293 18.156 -2.057 1 96.69 94 THR A N 1
ATOM 734 C CA . THR A 1 94 ? 6.258 18.891 -1.338 1 96.69 94 THR A CA 1
ATOM 735 C C . THR A 1 94 ? 4.871 18.5 -1.833 1 96.69 94 THR A C 1
ATOM 737 O O . THR A 1 94 ? 4.742 17.781 -2.83 1 96.69 94 THR A O 1
ATOM 740 N N . GLU A 1 95 ? 3.979 19.031 -1.151 1 98 95 GLU A N 1
ATOM 741 C CA . GLU A 1 95 ? 2.604 18.703 -1.516 1 98 95 GLU A CA 1
ATOM 742 C C . GLU A 1 95 ? 2.316 19.078 -2.971 1 98 95 GLU A C 1
ATOM 744 O O . GLU A 1 95 ? 1.451 18.469 -3.607 1 98 95 GLU A O 1
ATOM 749 N N . LYS A 1 96 ? 3.055 19.812 -3.484 1 93.25 96 LYS A N 1
ATOM 750 C CA . LYS A 1 96 ? 2.781 20.297 -4.836 1 93.25 96 LYS A CA 1
ATOM 751 C C . LYS A 1 96 ? 3.342 19.328 -5.883 1 93.25 96 LYS A C 1
ATOM 753 O O . LYS A 1 96 ? 2.877 19.312 -7.023 1 93.25 96 LYS A O 1
ATOM 758 N N . ASP A 1 97 ? 4.352 18.547 -5.457 1 95.06 97 ASP A N 1
ATOM 759 C CA . ASP A 1 97 ? 5.059 17.688 -6.402 1 95.06 97 ASP A CA 1
ATOM 760 C C . ASP A 1 97 ? 4.738 16.219 -6.16 1 95.06 97 ASP A C 1
ATOM 762 O O . ASP A 1 97 ? 5.18 15.344 -6.914 1 95.06 97 ASP A O 1
ATOM 766 N N . VAL A 1 98 ? 3.764 16.109 -5.113 1 96.31 98 VAL A N 1
ATOM 767 C CA . VAL A 1 98 ? 3.377 14.742 -4.773 1 96.31 98 VAL A CA 1
ATOM 768 C C . VAL A 1 98 ? 1.887 14.539 -5.043 1 96.31 98 VAL A C 1
ATOM 770 O O . VAL A 1 98 ? 1.068 15.398 -4.707 1 96.31 98 VAL A O 1
ATOM 773 N N . PHE A 1 99 ? 1.899 13.156 -5.738 1 97.81 99 PHE A N 1
ATOM 774 C CA . PHE A 1 99 ? 0.525 12.961 -6.184 1 97.81 99 PHE A CA 1
ATOM 775 C C . PHE A 1 99 ? -0.115 11.781 -5.465 1 97.81 99 PHE A C 1
ATOM 777 O O . PHE A 1 99 ? 0.566 10.812 -5.125 1 97.81 99 PHE A O 1
ATOM 784 N N . ILE A 1 100 ? -1.373 12.055 -5.105 1 98.81 100 ILE A N 1
ATOM 785 C CA . ILE A 1 100 ? -2.109 10.922 -4.551 1 98.81 100 ILE A CA 1
ATOM 786 C C . ILE A 1 100 ? -1.899 9.688 -5.43 1 98.81 100 ILE A C 1
ATOM 788 O O . ILE A 1 100 ? -2.002 9.766 -6.656 1 98.81 100 ILE A O 1
ATOM 792 N N . GLY A 1 101 ? -1.701 8.633 -4.898 1 98.75 101 GLY A N 1
ATOM 793 C CA . GLY A 1 101 ? -1.544 7.359 -5.582 1 98.75 101 GLY A CA 1
ATOM 794 C C . GLY A 1 101 ? -0.13 7.117 -6.074 1 98.75 101 GLY A C 1
ATOM 795 O O . GLY A 1 101 ? 0.213 6 -6.461 1 98.75 101 GLY A O 1
ATOM 796 N N . ASP A 1 102 ? 0.713 8.133 -5.867 1 98.75 102 ASP A N 1
ATOM 797 C CA . ASP A 1 102 ? 2.105 7.902 -6.238 1 98.75 102 ASP A CA 1
ATOM 798 C C . ASP A 1 102 ? 2.67 6.676 -5.523 1 98.75 102 ASP A C 1
ATOM 800 O O . ASP A 1 102 ? 2.463 6.5 -4.32 1 98.75 102 ASP A O 1
ATOM 804 N N . ILE A 1 103 ? 3.365 5.902 -6.238 1 98.81 103 ILE A N 1
ATOM 805 C CA . ILE A 1 103 ? 4.074 4.812 -5.578 1 98.81 103 ILE A CA 1
ATOM 806 C C . ILE A 1 103 ? 5.578 5.078 -5.617 1 98.81 103 ILE A C 1
ATOM 808 O O . ILE A 1 103 ? 6.145 5.309 -6.688 1 98.81 103 ILE A O 1
ATOM 812 N N . TYR A 1 104 ? 6.004 5.121 -4.555 1 97.69 104 TYR A N 1
ATOM 813 C CA . TYR A 1 104 ? 7.449 5.297 -4.48 1 97.69 104 TYR A CA 1
ATOM 814 C C . TYR A 1 104 ? 8.141 3.99 -4.109 1 97.69 104 TYR A C 1
ATOM 816 O O . TYR A 1 104 ? 7.652 3.244 -3.258 1 97.69 104 TYR A O 1
ATOM 824 N N . ARG A 1 105 ? 9.336 3.848 -4.379 1 97.94 105 ARG A N 1
ATOM 825 C CA . ARG A 1 105 ? 10.266 2.805 -3.955 1 97.94 105 ARG A CA 1
ATOM 826 C C . ARG A 1 105 ? 11.148 3.293 -2.809 1 97.94 105 ARG A C 1
ATOM 828 O O . ARG A 1 105 ? 11.664 4.41 -2.852 1 97.94 105 ARG A O 1
ATOM 835 N N . TRP A 1 106 ? 11.078 2.359 -2.053 1 86.06 106 TRP A N 1
ATOM 836 C CA . TRP A 1 106 ? 11.969 2.619 -0.925 1 86.06 106 TRP A CA 1
ATOM 837 C C . TRP A 1 106 ? 12.641 1.336 -0.459 1 86.06 106 TRP A C 1
ATOM 839 O O . TRP A 1 106 ? 12.047 0.542 0.273 1 86.06 106 TRP A O 1
ATOM 849 N N . GLY A 1 107 ? 14.133 1.62 -0.936 1 91.19 107 GLY A N 1
ATOM 850 C CA . GLY A 1 107 ? 14.758 0.32 -0.771 1 91.19 107 GLY A CA 1
ATOM 851 C C . GLY A 1 107 ? 14 -0.802 -1.45 1 91.19 107 GLY A C 1
ATOM 852 O O . GLY A 1 107 ? 13.703 -0.723 -2.645 1 91.19 107 GLY A O 1
ATOM 853 N N . ASP A 1 108 ? 13.43 -2.123 -0.65 1 90.75 108 ASP A N 1
ATOM 854 C CA . ASP A 1 108 ? 12.703 -3.256 -1.213 1 90.75 108 ASP A CA 1
ATOM 855 C C . ASP A 1 108 ? 11.195 -3.051 -1.102 1 90.75 108 ASP A C 1
ATOM 857 O O . ASP A 1 108 ? 10.414 -3.936 -1.459 1 90.75 108 ASP A O 1
ATOM 861 N N . ALA A 1 109 ? 11 -1.566 -0.579 1 95.69 109 ALA A N 1
ATOM 862 C CA . ALA A 1 109 ? 9.586 -1.348 -0.276 1 95.69 109 ALA A CA 1
ATOM 863 C C . ALA A 1 109 ? 8.945 -0.407 -1.293 1 95.69 109 ALA A C 1
ATOM 865 O O . ALA A 1 109 ? 9.648 0.282 -2.039 1 95.69 109 ALA A O 1
ATOM 866 N N . LEU A 1 110 ? 7.586 -0.931 -1.547 1 97.88 110 LEU A N 1
ATOM 867 C CA . LEU A 1 110 ? 6.746 -0.013 -2.312 1 97.88 110 LEU A CA 1
ATOM 868 C C . LEU A 1 110 ? 5.758 0.708 -1.401 1 97.88 110 LEU A C 1
ATOM 870 O O . LEU A 1 110 ? 5.055 0.071 -0.613 1 97.88 110 LEU A O 1
ATOM 874 N N . ILE A 1 111 ? 5.773 2.227 -1.458 1 98.56 111 ILE A N 1
ATOM 875 C CA . ILE A 1 111 ? 4.82 2.973 -0.645 1 98.56 111 ILE A CA 1
ATOM 876 C C . ILE A 1 111 ? 3.98 3.883 -1.538 1 98.56 111 ILE A C 1
ATOM 878 O O . ILE A 1 111 ? 4.469 4.387 -2.553 1 98.56 111 ILE A O 1
ATOM 882 N N . GLN A 1 112 ? 2.775 3.742 -1.01 1 98.75 112 GLN A N 1
ATOM 883 C CA . GLN A 1 112 ? 1.855 4.477 -1.871 1 98.75 112 GLN A CA 1
ATOM 884 C C . GLN A 1 112 ? 1.173 5.609 -1.107 1 98.75 112 GLN A C 1
ATOM 886 O O . GLN A 1 112 ? 0.717 5.414 0.021 1 98.75 112 GLN A O 1
ATOM 891 N N . VAL A 1 113 ? 1.207 6.762 -1.776 1 98.81 113 VAL A N 1
ATOM 892 C CA . VAL A 1 113 ? 0.583 7.926 -1.162 1 98.81 113 VAL A CA 1
ATOM 893 C C . VAL A 1 113 ? -0.931 7.738 -1.112 1 98.81 113 VAL A C 1
ATOM 895 O O . VAL A 1 113 ? -1.56 7.445 -2.131 1 98.81 113 VAL A O 1
ATOM 898 N N . THR A 1 114 ? -1.249 8.094 0.099 1 98.75 114 THR A N 1
ATOM 899 C CA . THR A 1 114 ? -2.658 7.738 0.228 1 98.75 114 THR A CA 1
ATOM 900 C C . THR A 1 114 ? -3.51 8.984 0.443 1 98.75 114 THR A C 1
ATOM 902 O O . THR A 1 114 ? -4.676 9.023 0.048 1 98.75 114 THR A O 1
ATOM 905 N N . GLN A 1 115 ? -2.98 9.828 1.194 1 98 115 GLN A N 1
ATOM 906 C CA . GLN A 1 115 ? -3.77 10.984 1.612 1 98 115 GLN A CA 1
ATOM 907 C C . GLN A 1 115 ? -2.883 12.07 2.217 1 98 115 GLN A C 1
ATOM 909 O O . GLN A 1 115 ? -1.788 11.781 2.705 1 98 115 GLN A O 1
ATOM 914 N N . PRO A 1 116 ? -3.34 13.414 2.035 1 97.81 116 PRO A N 1
ATOM 915 C CA . PRO A 1 116 ? -2.709 14.422 2.891 1 97.81 116 PRO A CA 1
ATOM 916 C C . PRO A 1 116 ? -2.795 14.078 4.375 1 97.81 116 PRO A C 1
ATOM 918 O O . PRO A 1 116 ? -3.727 13.391 4.797 1 97.81 116 PRO A O 1
ATOM 921 N N . ARG A 1 117 ? -1.697 14.438 5.289 1 96.69 117 ARG A N 1
ATOM 922 C CA . ARG A 1 117 ? -1.854 14.383 6.738 1 96.69 117 ARG A CA 1
ATOM 923 C C . ARG A 1 117 ? -2.889 15.398 7.215 1 96.69 117 ARG A C 1
ATOM 925 O O . ARG A 1 117 ? -2.838 16.578 6.832 1 96.69 117 ARG A O 1
ATOM 932 N N . SER A 1 118 ? -3.797 14.992 7.836 1 91 118 SER A N 1
ATOM 933 C CA . SER A 1 118 ? -4.789 15.922 8.367 1 91 118 SER A CA 1
ATOM 934 C C . SER A 1 118 ? -4.355 16.484 9.711 1 91 118 SER A C 1
ATOM 936 O O . SER A 1 118 ? -4.309 15.766 10.711 1 91 118 SER A O 1
ATOM 938 N N . PRO A 1 119 ? -3.904 17.734 9.758 1 91.62 119 PRO A N 1
ATOM 939 C CA . PRO A 1 119 ? -3.449 18.328 11.023 1 91.62 119 PRO A CA 1
ATOM 940 C C . PRO A 1 119 ? -4.508 18.25 12.117 1 91.62 119 PRO A C 1
ATOM 942 O O . PRO A 1 119 ? -5.699 18.422 11.852 1 91.62 119 PRO A O 1
ATOM 945 N N . CYS A 1 120 ? -4.062 18.109 13.305 1 87.31 120 CYS A N 1
ATOM 946 C CA . CYS A 1 120 ? -5.012 18.016 14.406 1 87.31 120 CYS A CA 1
ATOM 947 C C . CYS A 1 120 ? -4.539 18.844 15.602 1 87.31 120 CYS A C 1
ATOM 949 O O . CYS A 1 120 ? -3.383 19.266 15.648 1 87.31 120 CYS A O 1
ATOM 951 N N . PHE A 1 121 ? -5.367 19.109 16.5 1 84.12 121 PHE A N 1
ATOM 952 C CA . PHE A 1 121 ? -5.191 20.062 17.578 1 84.12 121 PHE A CA 1
ATOM 953 C C . PHE A 1 121 ? -4 19.672 18.453 1 84.12 121 PHE A C 1
ATOM 955 O O . PHE A 1 121 ? -3.467 20.5 19.188 1 84.12 121 PHE A O 1
ATOM 962 N N . LYS A 1 122 ? -3.611 18.453 18.5 1 81.38 122 LYS A N 1
ATOM 963 C CA . LYS A 1 122 ? -2.48 17.984 19.297 1 81.38 122 LYS A CA 1
ATOM 964 C C . LYS A 1 122 ? -1.211 18.766 18.953 1 81.38 122 LYS A C 1
ATOM 966 O O . LYS A 1 122 ? -0.345 18.953 19.812 1 81.38 122 LYS A O 1
ATOM 971 N N . LEU A 1 123 ? -1.205 19.203 17.703 1 86.62 123 LEU A N 1
ATOM 972 C CA . LEU A 1 123 ? -0.07 20.016 17.281 1 86.62 123 LEU A CA 1
ATOM 973 C C . LEU A 1 123 ? -0.014 21.328 18.062 1 86.62 123 LEU A C 1
ATOM 975 O O . LEU A 1 123 ? 1.07 21.844 18.328 1 86.62 123 LEU A O 1
ATOM 979 N N . ASN A 1 124 ? -1.113 21.953 18.484 1 87.69 124 ASN A N 1
ATOM 980 C CA . ASN A 1 124 ? -1.185 23.203 19.219 1 87.69 124 ASN A CA 1
ATOM 981 C C . ASN A 1 124 ? -0.515 23.094 20.578 1 87.69 124 ASN A C 1
ATOM 983 O O . ASN A 1 124 ? 0.254 23.969 20.984 1 87.69 124 ASN A O 1
ATOM 987 N N . PHE A 1 125 ? -0.683 22.078 21.109 1 84.88 125 PHE A N 1
ATOM 988 C CA . PHE A 1 125 ? -0.118 21.828 22.422 1 84.88 125 PHE A CA 1
ATOM 989 C C . PHE A 1 125 ? 1.382 21.578 22.344 1 84.88 125 PHE A C 1
ATOM 991 O O . PHE A 1 125 ? 2.156 22.125 23.125 1 84.88 125 PHE A O 1
ATOM 998 N N . HIS A 1 126 ? 1.424 20.969 21.328 1 82.69 126 HIS A N 1
ATOM 999 C CA . HIS A 1 126 ? 2.82 20.578 21.141 1 82.69 126 HIS A CA 1
ATOM 1000 C C . HIS A 1 126 ? 3.707 21.797 20.953 1 82.69 126 HIS A C 1
ATOM 1002 O O . HIS A 1 126 ? 4.805 21.875 21.5 1 82.69 126 HIS A O 1
ATOM 1008 N N . PHE A 1 127 ? 3.459 22.688 20.25 1 87.75 127 PHE A N 1
ATOM 1009 C CA . PHE A 1 127 ? 4.305 23.828 19.922 1 87.75 127 PHE A CA 1
ATOM 1010 C C . PHE A 1 127 ? 4.016 25 20.844 1 87.75 127 PHE A C 1
ATOM 1012 O O . PHE A 1 127 ? 4.738 26 20.828 1 87.75 127 PHE A O 1
ATOM 1019 N N . GLY A 1 128 ? 2.77 24.781 21.984 1 89.31 128 GLY A N 1
ATOM 1020 C CA . GLY A 1 128 ? 2.316 25.859 22.859 1 89.31 128 GLY A CA 1
ATOM 1021 C C . GLY A 1 128 ? 1.781 27.047 22.078 1 89.31 128 GLY A C 1
ATOM 1022 O O . GLY A 1 128 ? 1.963 28.203 22.5 1 89.31 128 GLY A O 1
ATOM 1023 N N . ILE A 1 129 ? 1.446 26.5 20.375 1 85.56 129 ILE A N 1
ATOM 1024 C CA . ILE A 1 129 ? 0.831 27.5 19.5 1 85.56 129 ILE A CA 1
ATOM 1025 C C . ILE A 1 129 ? -0.643 27.156 19.297 1 85.56 129 ILE A C 1
ATOM 1027 O O . ILE A 1 129 ? -0.971 26.141 18.672 1 85.56 129 ILE A O 1
ATOM 1031 N N . SER A 1 130 ? -1.43 28.078 19.859 1 88.62 130 SER A N 1
ATOM 1032 C CA . SER A 1 130 ? -2.824 27.688 20.062 1 88.62 130 SER A CA 1
ATOM 1033 C C . SER A 1 130 ? -3.502 27.359 18.734 1 88.62 130 SER A C 1
ATOM 1035 O O . SER A 1 130 ? -4.484 26.625 18.703 1 88.62 130 SER A O 1
ATOM 1037 N N . ASP A 1 131 ? -2.975 27.672 17.672 1 88.75 131 ASP A N 1
ATOM 1038 C CA . ASP A 1 131 ? -3.656 27.453 16.406 1 88.75 131 ASP A CA 1
ATOM 1039 C C . ASP A 1 131 ? -2.699 26.875 15.359 1 88.75 131 ASP A C 1
ATOM 1041 O O . ASP A 1 131 ? -2.836 27.156 14.164 1 88.75 131 ASP A O 1
ATOM 1045 N N . MET A 1 132 ? -1.883 26.234 15.75 1 90.94 132 MET A N 1
ATOM 1046 C CA . MET A 1 132 ? -0.868 25.656 14.867 1 90.94 132 MET A CA 1
ATOM 1047 C C . MET A 1 132 ? -1.506 24.766 13.812 1 90.94 132 MET A C 1
ATOM 1049 O O . MET A 1 132 ? -1.132 24.812 12.641 1 90.94 132 MET A O 1
ATOM 1053 N N . SER A 1 133 ? -2.459 23.891 14.008 1 91.56 133 SER A N 1
ATOM 1054 C CA . SER A 1 133 ? -3.117 22.969 13.086 1 91.56 133 SER A CA 1
ATOM 1055 C C . SER A 1 133 ? -3.814 23.719 11.953 1 91.56 133 SER A C 1
ATOM 1057 O O . SER A 1 133 ? -3.684 23.344 10.781 1 91.56 133 SER A O 1
ATOM 1059 N N . SER A 1 134 ? -4.383 24.641 12.461 1 90.88 134 SER A N 1
ATOM 1060 C CA . SER A 1 134 ? -5.09 25.453 11.469 1 90.88 134 SER A CA 1
ATOM 1061 C C . SER A 1 134 ? -4.117 26.141 10.516 1 90.88 134 SER A C 1
ATOM 1063 O O . SER A 1 134 ? -4.383 26.234 9.32 1 90.88 134 SER A O 1
ATOM 1065 N N . GLN A 1 135 ? -3.119 26.703 11.219 1 91.56 135 GLN A N 1
ATOM 1066 C CA . GLN A 1 135 ? -2.104 27.359 10.406 1 91.56 135 GLN A CA 1
ATOM 1067 C C . GLN A 1 135 ? -1.511 26.391 9.383 1 91.56 135 GLN A C 1
ATOM 1069 O O . GLN A 1 135 ? -1.309 26.766 8.219 1 91.56 135 GLN A O 1
ATOM 1074 N N . MET A 1 136 ? -1.429 25.25 9.602 1 92.25 136 MET A N 1
ATOM 1075 C CA . MET A 1 136 ? -0.846 24.234 8.727 1 92.25 136 MET A CA 1
ATOM 1076 C C . MET A 1 136 ? -1.791 23.891 7.578 1 92.25 136 MET A C 1
ATOM 1078 O O . MET A 1 136 ? -1.372 23.844 6.422 1 92.25 136 MET A O 1
ATOM 1082 N N . GLN A 1 137 ? -2.734 23.578 8.055 1 91.5 137 GLN A N 1
ATOM 1083 C CA . GLN A 1 137 ? -3.748 23.281 7.055 1 91.5 137 GLN A CA 1
ATOM 1084 C C . GLN A 1 137 ? -3.881 24.406 6.043 1 91.5 137 GLN A C 1
ATOM 1086 O O . GLN A 1 137 ? -3.91 24.172 4.832 1 91.5 137 GLN A O 1
ATOM 1091 N N . SER A 1 138 ? -4.047 25.594 6.531 1 92.38 138 SER A N 1
ATOM 1092 C CA . SER A 1 138 ? -4.238 26.797 5.711 1 92.38 138 SER A CA 1
ATOM 1093 C C . SER A 1 138 ? -3.068 27 4.754 1 92.38 138 SER A C 1
ATOM 1095 O O . SER A 1 138 ? -3.26 27.391 3.605 1 92.38 138 SER A O 1
ATOM 1097 N N . ALA A 1 139 ? -1.988 26.734 5.48 1 90.88 139 ALA A N 1
ATOM 1098 C CA . ALA A 1 139 ? -0.772 26.938 4.699 1 90.88 139 ALA A CA 1
ATOM 1099 C C . ALA A 1 139 ? -0.618 25.859 3.627 1 90.88 139 ALA A C 1
ATOM 1101 O O . ALA A 1 139 ? 0.164 26.016 2.688 1 90.88 139 ALA A O 1
ATOM 1102 N N . GLY A 1 140 ? -1.166 24.75 3.703 1 90.38 140 GLY A N 1
ATOM 1103 C CA . GLY A 1 140 ? -1.064 23.594 2.838 1 90.38 140 GLY A CA 1
ATOM 1104 C C . GLY A 1 140 ? 0.251 22.844 2.984 1 90.38 140 GLY A C 1
ATOM 1105 O O . GLY A 1 140 ? 0.726 22.219 2.037 1 90.38 140 GLY A O 1
ATOM 1106 N N . LYS A 1 141 ? 0.557 23.078 4.145 1 89.19 141 LYS A N 1
ATOM 1107 C CA . LYS A 1 141 ? 1.832 22.438 4.457 1 89.19 141 LYS A CA 1
ATOM 1108 C C . LYS A 1 141 ? 1.65 21.312 5.484 1 89.19 141 LYS A C 1
ATOM 1110 O O . LYS A 1 141 ? 2.217 21.375 6.578 1 89.19 141 LYS A O 1
ATOM 1115 N N . THR A 1 142 ? 1.162 20.359 4.895 1 94.12 142 THR A N 1
ATOM 1116 C CA . THR A 1 142 ? 0.619 19.359 5.812 1 94.12 142 THR A CA 1
ATOM 1117 C C . THR A 1 142 ? 1.52 18.125 5.871 1 94.12 142 THR A C 1
ATOM 1119 O O . THR A 1 142 ? 1.479 17.359 6.84 1 94.12 142 THR A O 1
ATOM 1122 N N . GLY A 1 143 ? 2.047 17.844 5.07 1 97.12 143 GLY A N 1
ATOM 1123 C CA . GLY A 1 143 ? 2.615 16.531 4.824 1 97.12 143 GLY A CA 1
ATOM 1124 C C . GLY A 1 143 ? 1.6 15.531 4.312 1 97.12 143 GLY A C 1
ATOM 1125 O O . GLY A 1 143 ? 0.481 15.898 3.947 1 97.12 143 GLY A O 1
ATOM 1126 N N . TRP A 1 144 ? 2.18 14.242 4.09 1 98.12 144 TRP A N 1
ATOM 1127 C CA . TRP A 1 144 ? 1.235 13.258 3.574 1 98.12 144 TRP A CA 1
ATOM 1128 C C . TRP A 1 144 ? 1.528 11.875 4.141 1 98.12 144 TRP A C 1
ATOM 1130 O O . TRP A 1 144 ? 2.523 11.68 4.844 1 98.12 144 TRP A O 1
ATOM 1140 N N . LEU A 1 145 ? 0.576 10.883 3.951 1 97.88 145 LEU A N 1
ATOM 1141 C CA . LEU A 1 145 ? 0.707 9.547 4.523 1 97.88 145 LEU A CA 1
ATOM 1142 C C . LEU A 1 145 ? 0.868 8.492 3.43 1 97.88 145 LEU A C 1
ATOM 1144 O O . LEU A 1 145 ? 0.482 8.727 2.281 1 97.88 145 LEU A O 1
ATOM 1148 N N . TYR A 1 146 ? 1.292 7.301 3.789 1 97.88 146 TYR A N 1
ATOM 1149 C CA . TYR A 1 146 ? 1.515 6.199 2.861 1 97.88 146 TYR A CA 1
ATOM 1150 C C . TYR A 1 146 ? 0.826 4.93 3.35 1 97.88 146 TYR A C 1
ATOM 1152 O O . TYR A 1 146 ? 0.75 4.68 4.555 1 97.88 146 TYR A O 1
ATOM 1160 N N . ARG A 1 147 ? 0.46 4.301 2.387 1 98.12 147 ARG A N 1
ATOM 1161 C CA . ARG A 1 147 ? 0.324 2.869 2.637 1 98.12 147 ARG A CA 1
ATOM 1162 C C . ARG A 1 147 ? 1.53 2.104 2.105 1 98.12 147 ARG A C 1
ATOM 1164 O O . ARG A 1 147 ? 2.221 2.572 1.198 1 98.12 147 ARG A O 1
ATOM 1171 N N . VAL A 1 148 ? 1.732 1.102 2.738 1 98.25 148 VAL A N 1
ATOM 1172 C CA . VAL A 1 148 ? 2.805 0.231 2.264 1 98.25 148 VAL A CA 1
ATOM 1173 C C . VAL A 1 148 ? 2.246 -0.779 1.264 1 98.25 148 VAL A C 1
ATOM 1175 O O . VAL A 1 148 ? 1.426 -1.628 1.622 1 98.25 148 VAL A O 1
ATOM 1178 N N . VAL A 1 149 ? 2.578 -0.951 0.156 1 97.88 149 VAL A N 1
ATOM 1179 C CA . VAL A 1 149 ? 2.1 -1.819 -0.915 1 97.88 149 VAL A CA 1
ATOM 1180 C C . VAL A 1 149 ? 2.891 -3.125 -0.914 1 97.88 149 VAL A C 1
ATOM 1182 O O . VAL A 1 149 ? 2.326 -4.199 -1.131 1 97.88 149 VAL A O 1
ATOM 1185 N N . LEU A 1 150 ? 4.117 -2.713 -0.766 1 97.5 150 LEU A N 1
ATOM 1186 C CA . LEU A 1 150 ? 5.027 -3.848 -0.65 1 97.5 150 LEU A CA 1
ATOM 1187 C C . LEU A 1 150 ? 5.969 -3.67 0.535 1 97.5 150 LEU A C 1
ATOM 1189 O O . LEU A 1 150 ? 6.816 -2.773 0.529 1 97.5 150 LEU A O 1
ATOM 1193 N N . ALA A 1 151 ? 5.863 -4.496 1.534 1 94.25 151 ALA A N 1
ATOM 1194 C CA . ALA A 1 151 ? 6.727 -4.43 2.713 1 94.25 151 ALA A CA 1
ATOM 1195 C C . ALA A 1 151 ? 8.133 -4.922 2.393 1 94.25 151 ALA A C 1
ATOM 1197 O O . ALA A 1 151 ? 8.336 -5.645 1.415 1 94.25 151 ALA A O 1
ATOM 1198 N N . GLY A 1 152 ? 9.07 -4.5 3.082 1 90.5 152 GLY A N 1
ATOM 1199 C CA . GLY A 1 152 ? 10.43 -4.938 2.824 1 90.5 152 GLY A CA 1
ATOM 1200 C C . GLY A 1 152 ? 11.461 -4.203 3.662 1 90.5 152 GLY A C 1
ATOM 1201 O O . GLY A 1 152 ? 11.109 -3.418 4.543 1 90.5 152 GLY A O 1
ATOM 1202 N N . GLN A 1 153 ? 12.391 -4.391 3.516 1 90.38 153 GLN A N 1
ATOM 1203 C CA . GLN A 1 153 ? 13.508 -3.715 4.18 1 90.38 153 GLN A CA 1
ATOM 1204 C C . GLN A 1 153 ? 13.836 -2.395 3.492 1 90.38 153 GLN A C 1
ATOM 1206 O O . GLN A 1 153 ? 13.914 -2.332 2.264 1 90.38 153 GLN A O 1
ATOM 1211 N N . VAL A 1 154 ? 14.109 -1.488 4.48 1 89.44 154 VAL A N 1
ATOM 1212 C CA . VAL A 1 154 ? 14.508 -0.193 3.939 1 89.44 154 VAL A CA 1
ATOM 1213 C C . VAL A 1 154 ? 15.75 0.312 4.676 1 89.44 154 VAL A C 1
ATOM 1215 O O . VAL A 1 154 ? 16.125 -0.234 5.715 1 89.44 154 VAL A O 1
ATOM 1218 N N . PHE A 1 155 ? 16.219 1.532 4.02 1 89.62 155 PHE A N 1
ATOM 1219 C CA . PHE A 1 155 ? 17.422 2.115 4.613 1 89.62 155 PHE A CA 1
ATOM 1220 C C . PHE A 1 155 ? 17.266 3.625 4.762 1 89.62 155 PHE A C 1
ATOM 1222 O O . PHE A 1 155 ? 16.797 4.301 3.844 1 89.62 155 PHE A O 1
ATOM 1229 N N . ALA A 1 156 ? 17.75 3.898 6.051 1 88.62 156 ALA A N 1
ATOM 1230 C CA . ALA A 1 156 ? 17.562 5.328 6.297 1 88.62 156 ALA A CA 1
ATOM 1231 C C . ALA A 1 156 ? 18.328 6.164 5.277 1 88.62 156 ALA A C 1
ATOM 1233 O O . ALA A 1 156 ? 17.984 7.324 5.035 1 88.62 156 ALA A O 1
ATOM 1234 N N . ASP A 1 157 ? 19.047 5.879 4.605 1 88.69 157 ASP A N 1
ATOM 1235 C CA . ASP A 1 157 ? 19.859 6.637 3.662 1 88.69 157 ASP A CA 1
ATOM 1236 C C . ASP A 1 157 ? 19.406 6.383 2.225 1 88.69 157 ASP A C 1
ATOM 1238 O O . ASP A 1 157 ? 19.984 6.941 1.284 1 88.69 157 ASP A O 1
ATOM 1242 N N . ALA A 1 158 ? 18.562 5.199 1.962 1 90.75 158 ALA A N 1
ATOM 1243 C CA . ALA A 1 158 ? 17.984 4.961 0.64 1 90.75 158 ALA A CA 1
ATOM 1244 C C . ALA A 1 158 ? 17 6.07 0.259 1 90.75 158 ALA A C 1
ATOM 1246 O O . ALA A 1 158 ? 16.141 6.438 1.053 1 90.75 158 ALA A O 1
ATOM 1247 N N . PRO A 1 159 ? 17.172 6.398 -0.629 1 93.12 159 PRO A N 1
ATOM 1248 C CA . PRO A 1 159 ? 16.28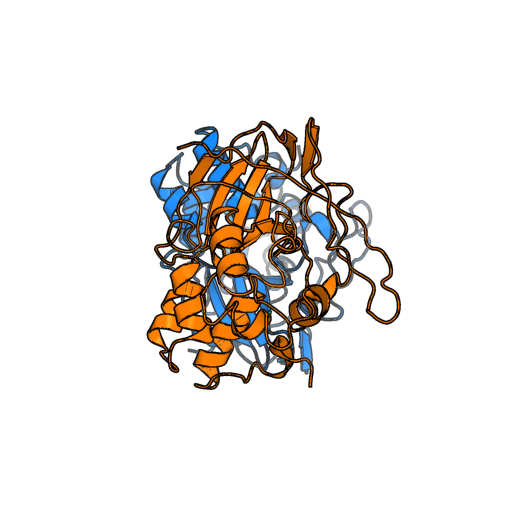1 7.477 -1.047 1 93.12 159 PRO A CA 1
ATOM 1249 C C . PRO A 1 159 ? 14.906 6.969 -1.477 1 93.12 159 PRO A C 1
ATOM 1251 O O . PRO A 1 159 ? 14.75 5.781 -1.78 1 93.12 159 PRO A O 1
ATOM 1254 N N . LEU A 1 160 ? 14.109 7.863 -1.694 1 96.94 160 LEU A N 1
ATOM 1255 C CA . LEU A 1 160 ? 12.82 7.574 -2.309 1 96.94 160 LEU A CA 1
ATOM 1256 C C . LEU A 1 160 ? 12.875 7.797 -3.816 1 96.94 160 LEU A C 1
ATOM 1258 O O . LEU A 1 160 ? 13.445 8.789 -4.281 1 96.94 160 LEU A O 1
ATOM 1262 N N . GLU A 1 161 ? 12.242 6.812 -4.473 1 96.81 161 GLU A N 1
ATOM 1263 C CA . GLU A 1 161 ? 12.203 6.934 -5.926 1 96.81 161 GLU A CA 1
ATOM 1264 C C . GLU A 1 161 ? 10.781 6.727 -6.453 1 96.81 161 GLU A C 1
ATOM 1266 O O . GLU A 1 161 ? 10.141 5.719 -6.152 1 96.81 161 GLU A O 1
ATOM 1271 N N . LEU A 1 162 ? 10.383 7.844 -7.176 1 97.38 162 LEU A N 1
ATOM 1272 C CA . LEU A 1 162 ? 9.023 7.73 -7.699 1 97.38 162 LEU A CA 1
ATOM 1273 C C . LEU A 1 162 ? 8.922 6.578 -8.695 1 97.38 162 LEU A C 1
ATOM 1275 O O . LEU A 1 162 ? 9.625 6.562 -9.711 1 97.38 162 LEU A O 1
ATOM 1279 N N . ALA A 1 163 ? 8.195 5.191 -8.602 1 94.69 163 ALA A N 1
ATOM 1280 C CA . ALA A 1 163 ? 8 4.004 -9.43 1 94.69 163 ALA A CA 1
ATOM 1281 C C . ALA A 1 163 ? 6.855 4.207 -10.414 1 94.69 163 ALA A C 1
ATOM 1283 O O . ALA A 1 163 ? 6.953 3.805 -11.578 1 94.69 163 ALA A O 1
ATOM 1284 N N . SER A 1 164 ? 5.719 5.672 -9.875 1 90.56 164 SER A N 1
ATOM 1285 C CA . SER A 1 164 ? 4.586 5.926 -10.758 1 90.56 164 SER A CA 1
ATOM 1286 C C . SER A 1 164 ? 3.75 7.102 -10.266 1 90.56 164 SER A C 1
ATOM 1288 O O . SER A 1 164 ? 3.504 7.234 -9.062 1 90.56 164 SER A O 1
ATOM 1290 N N . ARG A 1 165 ? 3.395 7.043 -11.016 1 98.12 165 ARG A N 1
ATOM 1291 C CA . ARG A 1 165 ? 2.373 8.07 -10.836 1 98.12 165 ARG A CA 1
ATOM 1292 C C . ARG A 1 165 ? 1.028 7.605 -11.383 1 98.12 165 ARG A C 1
ATOM 1294 O O . ARG A 1 165 ? 0.912 7.277 -12.562 1 98.12 165 ARG A O 1
ATOM 1301 N N . LEU A 1 166 ? 0.036 8.008 -10.695 1 98.38 166 LEU A N 1
ATOM 1302 C CA . LEU A 1 166 ? -1.154 7.246 -11.062 1 98.38 166 LEU A CA 1
ATOM 1303 C C . LEU A 1 166 ? -2.391 8.141 -11.062 1 98.38 166 LEU A C 1
ATOM 1305 O O . LEU A 1 166 ? -3.51 7.656 -11.242 1 98.38 166 LEU A O 1
ATOM 1309 N N . SER A 1 167 ? -2.188 9.375 -10.719 1 98.19 167 SER A N 1
ATOM 1310 C CA . SER A 1 167 ? -3.291 10.32 -10.812 1 98.19 167 SER A CA 1
ATOM 1311 C C . SER A 1 167 ? -2.787 11.719 -11.148 1 98.19 167 SER A C 1
ATOM 1313 O O . SER A 1 167 ? -1.579 11.961 -11.172 1 98.19 167 SER A O 1
ATOM 1315 N N . ASP A 1 168 ? -3.756 12.555 -11.438 1 95 168 ASP A N 1
ATOM 1316 C CA . ASP A 1 168 ? -3.35 13.93 -11.703 1 95 168 ASP A CA 1
ATOM 1317 C C . ASP A 1 168 ? -3.74 14.844 -10.547 1 95 168 ASP A C 1
ATOM 1319 O O . ASP A 1 168 ? -3.771 16.062 -10.703 1 95 168 ASP A O 1
ATOM 1323 N N . VAL A 1 169 ? -3.924 14.375 -9.359 1 98.5 169 VAL A N 1
ATOM 1324 C CA . VAL A 1 169 ? -4.305 15.148 -8.18 1 98.5 169 VAL A CA 1
ATOM 1325 C C . VAL A 1 169 ? -3.133 15.219 -7.211 1 98.5 169 VAL A C 1
ATOM 1327 O O . VAL A 1 169 ? -2.816 14.234 -6.535 1 98.5 169 VAL A O 1
ATOM 1330 N N . SER A 1 170 ? -2.449 16.281 -7.082 1 98.56 170 SER A N 1
ATOM 1331 C CA . SER A 1 170 ? -1.353 16.406 -6.129 1 98.56 170 SER A CA 1
ATOM 1332 C C . SER A 1 170 ? -1.865 16.422 -4.695 1 98.56 170 SER A C 1
ATOM 1334 O O . SER A 1 170 ? -3.062 16.594 -4.457 1 98.56 170 SER A O 1
ATOM 1336 N N . VAL A 1 171 ? -1.115 16.266 -3.836 1 98.06 171 VAL A N 1
ATOM 1337 C CA . VAL A 1 171 ? -1.46 16.375 -2.422 1 98.06 171 VAL A CA 1
ATOM 1338 C C . VAL A 1 171 ? -2.008 17.766 -2.127 1 98.06 171 VAL A C 1
ATOM 1340 O O . VAL A 1 171 ? -2.951 17.906 -1.348 1 98.06 171 VAL A O 1
ATOM 1343 N N . TYR A 1 172 ? -1.198 18.719 -2.791 1 97.62 172 TYR A N 1
ATOM 1344 C CA . TYR A 1 172 ? -1.64 20.109 -2.619 1 97.62 172 TYR A CA 1
ATOM 1345 C C . TYR A 1 172 ? -3.068 20.281 -3.119 1 97.62 172 TYR A C 1
ATOM 1347 O O . TYR A 1 172 ? -3.893 20.906 -2.443 1 97.62 172 TYR A O 1
ATOM 1355 N N . ASP A 1 173 ? -3.33 19.703 -4.172 1 96.75 173 ASP A N 1
ATOM 1356 C CA . ASP A 1 173 ? -4.672 19.812 -4.734 1 96.75 173 ASP A CA 1
ATOM 1357 C C . ASP A 1 173 ? -5.699 19.109 -3.85 1 96.75 173 ASP A C 1
ATOM 1359 O O . ASP A 1 173 ? -6.801 19.609 -3.645 1 96.75 173 ASP A O 1
ATOM 1363 N N . ALA A 1 174 ? -5.094 18.016 -3.299 1 98.12 174 ALA A N 1
ATOM 1364 C CA . ALA A 1 174 ? -6.008 17.281 -2.436 1 98.12 174 ALA A CA 1
ATOM 1365 C C . ALA A 1 174 ? -6.355 18.078 -1.186 1 98.12 174 ALA A C 1
ATOM 1367 O O . ALA A 1 174 ? -7.523 18.141 -0.784 1 98.12 174 ALA A O 1
ATOM 1368 N N . CYS A 1 175 ? -5.691 18.688 -0.773 1 93.19 175 CYS A N 1
ATOM 1369 C CA . CYS A 1 175 ? -5.934 19.562 0.368 1 93.19 175 CYS A CA 1
ATOM 1370 C C . CYS A 1 175 ? -6.91 20.672 0.004 1 93.19 175 CYS A C 1
ATOM 1372 O O . CYS A 1 175 ? -7.852 20.953 0.75 1 93.19 175 CYS A O 1
ATOM 1374 N N . ALA A 1 176 ? -6.402 21.281 -1.024 1 92.31 176 ALA A N 1
ATOM 1375 C CA . ALA A 1 176 ? -7.246 22.391 -1.464 1 92.31 176 ALA A CA 1
ATOM 1376 C C . ALA A 1 176 ? -8.688 21.938 -1.66 1 92.31 176 ALA A C 1
ATOM 1378 O O . ALA A 1 176 ? -9.625 22.609 -1.217 1 92.31 176 ALA A O 1
ATOM 1379 N N . ILE A 1 177 ? -8.781 20.75 -2.283 1 93.5 177 ILE A N 1
ATOM 1380 C CA . ILE A 1 177 ? -10.109 20.219 -2.57 1 93.5 177 ILE A CA 1
ATOM 1381 C C . ILE A 1 177 ? -10.836 19.906 -1.264 1 93.5 177 ILE A C 1
ATOM 1383 O O . ILE A 1 177 ? -12.016 20.234 -1.111 1 93.5 177 ILE A O 1
ATOM 1387 N N . ALA A 1 178 ? -10.078 19.531 -0.276 1 95.38 178 ALA A N 1
ATOM 1388 C CA . ALA A 1 178 ? -10.703 19.062 0.96 1 95.38 178 ALA A CA 1
ATOM 1389 C C . ALA A 1 178 ? -10.977 20.219 1.912 1 95.38 178 ALA A C 1
ATOM 1391 O O . ALA A 1 178 ? -11.992 20.234 2.611 1 95.38 178 ALA A O 1
ATOM 1392 N N . TRP A 1 179 ? -10.219 21.234 1.791 1 89.88 179 TRP A N 1
ATOM 1393 C CA . TRP A 1 179 ? -10.289 22.109 2.953 1 89.88 179 TRP A CA 1
ATOM 1394 C C . TRP A 1 179 ? -10.422 23.578 2.525 1 89.88 179 TRP A C 1
ATOM 1396 O O . TRP A 1 179 ? -10.805 24.422 3.326 1 89.88 179 TRP A O 1
ATOM 1406 N N . HIS A 1 180 ? -9.984 23.891 1.327 1 85.06 180 HIS A N 1
ATOM 1407 C CA . HIS A 1 180 ? -9.891 25.297 0.969 1 85.06 180 HIS A CA 1
ATOM 1408 C C . HIS A 1 180 ? -10.992 25.688 -0.015 1 85.06 180 HIS A C 1
ATOM 1410 O O . HIS A 1 180 ? -11.375 26.859 -0.09 1 85.06 180 HIS A O 1
ATOM 1416 N N . MET A 1 181 ? -11.539 24.531 -0.897 1 82.31 181 MET A N 1
ATOM 1417 C CA . MET A 1 181 ? -12.523 24.859 -1.932 1 82.31 181 MET A CA 1
ATOM 1418 C C . MET A 1 181 ? -13.945 24.719 -1.397 1 82.31 181 MET A C 1
ATOM 1420 O O . MET A 1 181 ? -14.203 23.891 -0.522 1 82.31 181 MET A O 1
ATOM 1424 N N . PRO A 1 182 ? -14.664 25.625 -1.733 1 91.31 182 PRO A N 1
ATOM 1425 C CA . PRO A 1 182 ? -16.062 25.344 -1.399 1 91.31 182 PRO A CA 1
ATOM 1426 C C . PRO A 1 182 ? -16.547 24 -1.959 1 91.31 182 PRO A C 1
ATOM 1428 O O . PRO A 1 182 ? -15.812 23.344 -2.688 1 91.31 182 PRO A O 1
ATOM 1431 N N . PHE A 1 183 ? -17.828 23.609 -1.643 1 90.31 183 PHE A N 1
ATOM 1432 C CA . PHE A 1 183 ? -18.375 22.359 -2.172 1 90.31 183 PHE A CA 1
ATOM 1433 C C . PHE A 1 183 ? -18.266 22.328 -3.691 1 90.31 183 PHE A C 1
ATOM 1435 O O . PHE A 1 183 ? -18.766 23.234 -4.371 1 90.31 183 PHE A O 1
ATOM 1442 N N . ASP A 1 184 ? -17.797 21.25 -4.023 1 90.81 184 ASP A N 1
ATOM 1443 C CA . ASP A 1 184 ? -17.672 21.094 -5.469 1 90.81 184 ASP A CA 1
ATOM 1444 C C . ASP A 1 184 ? -17.688 19.625 -5.863 1 90.81 184 ASP A C 1
ATOM 1446 O O . ASP A 1 184 ? -16.688 18.922 -5.703 1 90.81 184 ASP A O 1
ATOM 1450 N N . ASP A 1 185 ? -18.734 19.266 -6.449 1 94.88 185 ASP A N 1
ATOM 1451 C CA . ASP A 1 185 ? -18.969 17.844 -6.688 1 94.88 185 ASP A CA 1
ATOM 1452 C C . ASP A 1 185 ? -17.953 17.281 -7.688 1 94.88 185 ASP A C 1
ATOM 1454 O O . ASP A 1 185 ? -17.469 16.156 -7.539 1 94.88 185 ASP A O 1
ATOM 1458 N N . GLU A 1 186 ? -17.781 18.016 -8.633 1 94.38 186 GLU A N 1
ATOM 1459 C CA . GLU A 1 186 ? -16.859 17.578 -9.664 1 94.38 186 GLU A CA 1
ATOM 1460 C C . GLU A 1 186 ? -15.453 17.359 -9.094 1 94.38 186 GLU A C 1
ATOM 1462 O O . GLU A 1 186 ? -14.773 16.406 -9.461 1 94.38 186 GLU A O 1
ATOM 1467 N N . GLN A 1 187 ? -15.109 18.312 -8.031 1 96.44 187 GLN A N 1
ATOM 1468 C CA . GLN A 1 187 ? -13.781 18.156 -7.441 1 96.44 187 GLN A CA 1
ATOM 1469 C C . GLN A 1 187 ? -13.727 16.953 -6.512 1 96.44 187 GLN A C 1
ATOM 1471 O O . GLN A 1 187 ? -12.688 16.297 -6.402 1 96.44 187 GLN A O 1
ATOM 1476 N N . TYR A 1 188 ? -14.727 16.469 -6.301 1 94.94 188 TYR A N 1
ATOM 1477 C CA . TYR A 1 188 ? -14.766 15.281 -5.445 1 94.94 188 TYR A CA 1
ATOM 1478 C C . TYR A 1 188 ? -14.656 14.008 -6.273 1 94.94 188 TYR A C 1
ATOM 1480 O O . TYR A 1 188 ? -13.945 13.078 -5.895 1 94.94 188 TYR A O 1
ATOM 1488 N N . HIS A 1 189 ? -15.273 14.211 -7.082 1 97.69 189 HIS A N 1
ATOM 1489 C CA . HIS A 1 189 ? -15.188 13.055 -7.973 1 97.69 189 HIS A CA 1
ATOM 1490 C C . HIS A 1 189 ? -13.766 12.875 -8.508 1 97.69 189 HIS A C 1
ATOM 1492 O O . HIS A 1 189 ? -13.273 11.75 -8.602 1 97.69 189 HIS A O 1
ATOM 1498 N N . ARG A 1 190 ? -13.406 13.938 -8.852 1 97.38 190 ARG A N 1
ATOM 1499 C CA . ARG A 1 190 ? -12.039 13.898 -9.352 1 97.38 190 ARG A CA 1
ATOM 1500 C C . ARG A 1 190 ? -11.094 13.32 -8.305 1 97.38 190 ARG A C 1
ATOM 1502 O O . ARG A 1 190 ? -10.281 12.445 -8.617 1 97.38 190 ARG A O 1
ATOM 1509 N N . LEU A 1 191 ? -11.141 13.523 -7.352 1 96.25 191 LEU A N 1
ATOM 1510 C CA . LEU A 1 191 ? -10.297 13 -6.281 1 96.25 191 LEU A CA 1
ATOM 1511 C C . LEU A 1 191 ? -10.633 11.539 -5.992 1 96.25 191 LEU A C 1
ATOM 1513 O O . LEU A 1 191 ? -9.734 10.727 -5.773 1 96.25 191 LEU A O 1
ATOM 1517 N N . LEU A 1 192 ? -11.68 11.445 -5.789 1 98.38 192 LEU A N 1
ATOM 1518 C CA . LEU A 1 192 ? -12.117 10.07 -5.57 1 98.38 192 LEU A CA 1
ATOM 1519 C C . LEU A 1 192 ? -11.508 9.133 -6.609 1 98.38 192 LEU A C 1
ATOM 1521 O O . LEU A 1 192 ? -11.289 7.953 -6.336 1 98.38 192 LEU A O 1
ATOM 1525 N N . SER A 1 193 ? -11.531 9.547 -7.777 1 98.25 193 SER A N 1
ATOM 1526 C CA . SER A 1 193 ? -11.07 8.75 -8.914 1 98.25 193 SER A CA 1
ATOM 1527 C C . SER A 1 193 ? -9.555 8.586 -8.898 1 98.25 193 SER A C 1
ATOM 1529 O O . SER A 1 193 ? -8.984 7.938 -9.773 1 98.25 193 SER A O 1
ATOM 1531 N N . ALA A 1 194 ? -8.891 9.25 -7.941 1 98.62 194 ALA A N 1
ATOM 1532 C CA . ALA A 1 194 ? -7.441 9.125 -7.805 1 98.62 194 ALA A CA 1
ATOM 1533 C C . ALA A 1 194 ? -7.066 7.766 -7.219 1 98.62 194 ALA A C 1
ATOM 1535 O O . ALA A 1 194 ? -7.551 7.387 -6.152 1 98.62 194 ALA A O 1
ATOM 1536 N N . ALA A 1 195 ? -6.332 7.211 -7.793 1 98.38 195 ALA A N 1
ATOM 1537 C CA . ALA A 1 195 ? -5.855 5.922 -7.305 1 98.38 195 ALA A CA 1
ATOM 1538 C C . ALA A 1 195 ? -5.25 6.051 -5.91 1 98.38 195 ALA A C 1
ATOM 1540 O O . ALA A 1 195 ? -4.594 7.047 -5.602 1 98.38 195 ALA A O 1
ATOM 1541 N N . GLY A 1 196 ? -5.414 5.074 -5.383 1 97.56 196 GLY A N 1
ATOM 1542 C CA . GLY A 1 196 ? -4.719 4.953 -4.109 1 97.56 196 GLY A CA 1
ATOM 1543 C C . GLY A 1 196 ? -5.359 5.762 -2.998 1 97.56 196 GLY A C 1
ATOM 1544 O O . GLY A 1 196 ? -4.926 5.699 -1.847 1 97.56 196 GLY A O 1
ATOM 1545 N N . LEU A 1 197 ? -6.27 6.453 -3.203 1 98.56 197 LEU A N 1
ATOM 1546 C CA . LEU A 1 197 ? -6.898 7.262 -2.164 1 98.56 197 LEU A CA 1
ATOM 1547 C C . LEU A 1 197 ? -7.371 6.391 -1.008 1 98.56 197 LEU A C 1
ATOM 1549 O O . LEU A 1 197 ? -7.984 5.34 -1.226 1 98.56 197 LEU A O 1
ATOM 1553 N N . SER A 1 198 ? -7.227 6.742 0.042 1 97.06 198 SER A N 1
ATOM 1554 C CA . SER A 1 198 ? -7.566 5.957 1.225 1 97.06 198 SER A CA 1
ATOM 1555 C C . SER A 1 198 ? -9.078 5.75 1.337 1 97.06 198 SER A C 1
ATOM 1557 O O . SER A 1 198 ? -9.859 6.523 0.778 1 97.06 198 SER A O 1
ATOM 1559 N N . THR A 1 199 ? -9.266 4.816 2.047 1 97.19 199 THR A N 1
ATOM 1560 C CA . THR A 1 199 ? -10.68 4.512 2.266 1 97.19 199 THR A CA 1
ATOM 1561 C C . THR A 1 199 ? -11.375 5.66 2.99 1 97.19 199 THR A C 1
ATOM 1563 O O . THR A 1 199 ? -12.516 6.004 2.666 1 97.19 199 THR A O 1
ATOM 1566 N N . SER A 1 200 ? -10.664 6.25 4.043 1 94.12 200 SER A N 1
ATOM 1567 C CA . SER A 1 200 ? -11.219 7.336 4.844 1 94.12 200 SER A CA 1
ATOM 1568 C C . SER A 1 200 ? -11.531 8.555 3.984 1 94.12 200 SER A C 1
ATOM 1570 O O . SER A 1 200 ? -12.594 9.164 4.125 1 94.12 200 SER A O 1
ATOM 1572 N N . TRP A 1 201 ? -10.672 8.781 3.111 1 93.12 201 TRP A N 1
ATOM 1573 C CA . TRP A 1 201 ? -10.891 9.938 2.252 1 93.12 201 TRP A CA 1
ATOM 1574 C C . TRP A 1 201 ? -11.945 9.633 1.19 1 93.12 201 TRP A C 1
ATOM 1576 O O . TRP A 1 201 ? -12.719 10.516 0.805 1 93.12 201 TRP A O 1
ATOM 1586 N N . THR A 1 202 ? -11.883 8.562 0.856 1 97.38 202 THR A N 1
ATOM 1587 C CA . THR A 1 202 ? -12.945 8.148 -0.058 1 97.38 202 THR A CA 1
ATOM 1588 C C . THR A 1 202 ? -14.312 8.312 0.595 1 97.38 202 THR A C 1
ATOM 1590 O O . THR A 1 202 ? -15.234 8.867 -0.011 1 97.38 202 THR A O 1
ATOM 1593 N N . ARG A 1 203 ? -14.406 7.734 1.559 1 96.12 203 ARG A N 1
ATOM 1594 C CA . ARG A 1 203 ? -15.648 7.848 2.324 1 96.12 203 ARG A CA 1
ATOM 1595 C C . ARG A 1 203 ? -16.078 9.305 2.441 1 96.12 203 ARG A C 1
ATOM 1597 O O . ARG A 1 203 ? -17.25 9.625 2.195 1 96.12 203 ARG A O 1
ATOM 1604 N N . THR A 1 204 ? -15.109 10.195 2.826 1 92.81 204 THR A N 1
ATOM 1605 C CA . THR A 1 204 ? -15.414 11.594 3.072 1 92.81 204 THR A CA 1
ATOM 1606 C C . THR A 1 204 ? -15.898 12.273 1.793 1 92.81 204 THR A C 1
ATOM 1608 O O . THR A 1 204 ? -16.938 12.938 1.788 1 92.81 204 THR A O 1
ATOM 1611 N N . MET A 1 205 ? -15.25 11.922 0.833 1 85.88 205 MET A N 1
ATOM 1612 C CA . MET A 1 205 ? -15.633 12.586 -0.411 1 85.88 205 MET A CA 1
ATOM 1613 C C . MET A 1 205 ? -16.969 12.047 -0.917 1 85.88 205 MET A C 1
ATOM 1615 O O . MET A 1 205 ? -17.812 12.82 -1.382 1 85.88 205 MET A O 1
ATOM 1619 N N . GLN A 1 206 ? -17.078 10.859 -0.795 1 93.81 206 GLN A N 1
ATOM 1620 C CA . GLN A 1 206 ? -18.328 10.297 -1.299 1 93.81 206 GLN A CA 1
ATOM 1621 C C . GLN A 1 206 ? -19.516 10.758 -0.466 1 93.81 206 GLN A C 1
ATOM 1623 O O . GLN A 1 206 ? -20.594 11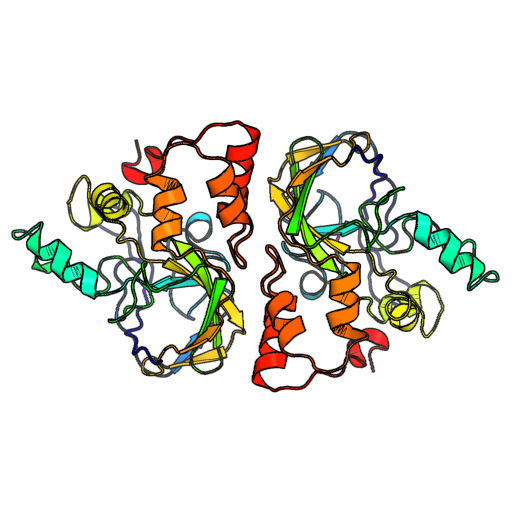.023 -1.005 1 93.81 206 GLN A O 1
ATOM 1628 N N . LYS A 1 207 ? -19.344 10.828 0.777 1 93.38 207 LYS A N 1
ATOM 1629 C CA . LYS A 1 207 ? -20.406 11.328 1.647 1 93.38 207 LYS A CA 1
ATOM 1630 C C . LYS A 1 207 ? -20.781 12.766 1.302 1 93.38 207 LYS A C 1
ATOM 1632 O O . LYS A 1 207 ? -21.953 13.133 1.307 1 93.38 207 LYS A O 1
ATOM 1637 N N . ARG A 1 208 ? -19.703 13.383 1.066 1 84.56 208 ARG A N 1
ATOM 1638 C CA . ARG A 1 208 ? -19.953 14.766 0.682 1 84.56 208 ARG A CA 1
ATOM 1639 C C . ARG A 1 208 ? -20.828 14.836 -0.569 1 84.56 208 ARG A C 1
ATOM 1641 O O . ARG A 1 208 ? -21.766 15.641 -0.643 1 84.56 208 ARG A O 1
ATOM 1648 N N . ARG A 1 209 ? -20.531 14.086 -1.522 1 89 209 ARG A N 1
ATOM 1649 C CA . ARG A 1 209 ? -21.281 14.047 -2.77 1 89 209 ARG A CA 1
ATOM 1650 C C . ARG A 1 209 ? -22.75 13.68 -2.512 1 89 209 ARG A C 1
ATOM 1652 O O . ARG A 1 209 ? -23.656 14.273 -3.102 1 89 209 ARG A O 1
ATOM 1659 N N . ILE A 1 210 ? -22.891 12.719 -1.418 1 89.44 210 ILE A N 1
ATOM 1660 C CA . ILE A 1 210 ? -24.234 12.219 -1.16 1 89.44 210 ILE A CA 1
ATOM 1661 C C . ILE A 1 210 ? -25.047 13.273 -0.399 1 89.44 210 ILE A C 1
ATOM 1663 O O . ILE A 1 210 ? -26.188 13.57 -0.759 1 89.44 210 ILE A O 1
ATOM 1667 N N . ALA A 1 211 ? -24.562 13.883 0.387 1 88.94 211 ALA A N 1
ATOM 1668 C CA . ALA A 1 211 ? -25.25 14.789 1.298 1 88.94 211 ALA A CA 1
ATOM 1669 C C . ALA A 1 211 ? -25.328 16.203 0.717 1 88.94 211 ALA A C 1
ATOM 1671 O O . ALA A 1 211 ? -26.109 17.031 1.183 1 88.94 211 ALA A O 1
ATOM 1672 N N . ARG A 1 212 ? -24.375 16.641 -0.105 1 88.56 212 ARG A N 1
ATOM 1673 C CA . ARG A 1 212 ? -24.188 17.938 -0.748 1 88.56 212 ARG A CA 1
ATOM 1674 C C . ARG A 1 212 ? -23.844 19.016 0.278 1 88.56 212 ARG A C 1
ATOM 1676 O O . ARG A 1 212 ? -24.391 20.109 0.235 1 88.56 212 ARG A O 1
ATOM 1683 N N . LYS A 1 213 ? -22.859 18.469 1 1 84.19 213 LYS A N 1
ATOM 1684 C CA . LYS A 1 213 ? -22.391 19.391 2.027 1 84.19 213 LYS A CA 1
ATOM 1685 C C . LYS A 1 213 ? -21.031 18.969 2.566 1 84.19 213 LYS A C 1
ATOM 1687 O O . LYS A 1 213 ? -20.672 17.781 2.498 1 84.19 213 LYS A O 1
ATOM 1692 N N . ILE A 1 214 ? -20.469 19.578 3.299 1 89.25 214 ILE A N 1
ATOM 1693 C CA . ILE A 1 214 ? -19.172 19.312 3.895 1 89.25 214 ILE A CA 1
ATOM 1694 C C . ILE A 1 214 ? -19.312 19.188 5.41 1 89.25 214 ILE A C 1
ATOM 1696 O O . ILE A 1 214 ? -20.031 19.953 6.043 1 89.25 214 ILE A O 1
ATOM 1700 N N . GLU A 1 215 ? -18.453 18.797 5.82 1 84.12 215 GLU A N 1
ATOM 1701 C CA . GLU A 1 215 ? -18.562 18.594 7.266 1 84.12 215 GLU A CA 1
ATOM 1702 C C . GLU A 1 215 ? -17.75 19.641 8.031 1 84.12 215 GLU A C 1
ATOM 1704 O O . GLU A 1 215 ? -16.906 20.328 7.449 1 84.12 215 GLU A O 1
ATOM 1709 N N . ASP A 1 216 ? -18.094 19.5 9.336 1 85.62 216 ASP A N 1
ATOM 1710 C CA . ASP A 1 216 ? -17.375 20.422 10.203 1 85.62 216 ASP A CA 1
ATOM 1711 C C . ASP A 1 216 ? -16.078 19.812 10.703 1 85.62 216 ASP A C 1
ATOM 1713 O O . ASP A 1 216 ? -16.078 18.734 11.32 1 85.62 216 ASP A O 1
ATOM 1717 N N . ASN A 1 217 ? -14.898 20.766 10.398 1 85.81 217 ASN A N 1
ATOM 1718 C CA . ASN A 1 217 ? -13.617 20.203 10.805 1 85.81 217 ASN A CA 1
ATOM 1719 C C . ASN A 1 217 ? -13.148 20.766 12.133 1 85.81 217 ASN A C 1
ATOM 1721 O O . ASN A 1 217 ? -11.992 20.578 12.523 1 85.81 217 ASN A O 1
ATOM 1725 N N . SER A 1 218 ? -13.773 21.438 12.992 1 80.81 218 SER A N 1
ATOM 1726 C CA . SER A 1 218 ? -13.352 22.172 14.188 1 80.81 218 SER A CA 1
ATOM 1727 C C . SER A 1 218 ? -12.867 21.219 15.273 1 80.81 218 SER A C 1
ATOM 1729 O O . SER A 1 218 ? -11.914 21.516 15.992 1 80.81 218 SER A O 1
ATOM 1731 N N . ARG A 1 219 ? -13.523 20.328 15.133 1 87.62 219 ARG A N 1
ATOM 1732 C CA . ARG A 1 219 ? -13.164 19.391 16.188 1 87.62 219 ARG A CA 1
ATOM 1733 C C . ARG A 1 219 ? -11.75 18.844 15.977 1 87.62 219 ARG A C 1
ATOM 1735 O O . ARG A 1 219 ? -10.992 18.688 16.938 1 87.62 219 ARG A O 1
ATOM 1742 N N . ARG A 1 220 ? -11.562 18.438 14.93 1 86.12 220 ARG A N 1
ATOM 1743 C CA . ARG A 1 220 ? -10.227 17.938 14.602 1 86.12 220 ARG A CA 1
ATOM 1744 C C . ARG A 1 220 ? -9.164 19 14.875 1 86.12 220 ARG A C 1
ATOM 1746 O O . ARG A 1 220 ? -8.109 18.703 15.43 1 86.12 220 ARG A O 1
ATOM 1753 N N . LEU A 1 221 ? -9.414 20.266 14.477 1 86.31 221 LEU A N 1
ATOM 1754 C CA . LEU A 1 221 ? -8.43 21.344 14.477 1 86.31 221 LEU A CA 1
ATOM 1755 C C . LEU A 1 221 ? -8.242 21.922 15.875 1 86.31 221 LEU A C 1
ATOM 1757 O O . LEU A 1 221 ? -7.148 22.359 16.234 1 86.31 221 LEU A O 1
ATOM 1761 N N . TRP A 1 222 ? -8.984 22.094 16.703 1 87.44 222 TRP A N 1
ATOM 1762 C CA . TRP A 1 222 ? -8.93 22.859 17.938 1 87.44 222 TRP A CA 1
ATOM 1763 C C . TRP A 1 222 ? -9.203 21.969 19.141 1 87.44 222 TRP A C 1
ATOM 1765 O O . TRP A 1 222 ? -9.055 22.391 20.297 1 87.44 222 TRP A O 1
ATOM 1775 N N . GLY A 1 223 ? -10.352 20.766 18.922 1 88.56 223 GLY A N 1
ATOM 1776 C CA . GLY A 1 223 ? -10.602 19.812 19.984 1 88.56 223 GLY A CA 1
ATOM 1777 C C . GLY A 1 223 ? -11.945 20 20.656 1 88.56 223 GLY A C 1
ATOM 1778 O O . GLY A 1 223 ? -12.195 19.438 21.734 1 88.56 223 GLY A O 1
ATOM 1779 N N . LYS A 1 224 ? -12.414 21.391 20.5 1 71.31 224 LYS A N 1
ATOM 1780 C CA . LYS A 1 224 ? -13.648 21.688 21.219 1 71.31 224 LYS A CA 1
ATOM 1781 C C . LYS A 1 224 ? -14.875 21.359 20.359 1 71.31 224 LYS A C 1
ATOM 1783 O O . LYS A 1 224 ? -14.797 21.375 19.125 1 71.31 224 LYS A O 1
ATOM 1788 N N . MET B 1 1 ? -30.328 2.68 -11.578 1 78 1 MET B N 1
ATOM 1789 C CA . MET B 1 1 ? -30.766 1.295 -11.727 1 78 1 MET B CA 1
ATOM 1790 C C . MET B 1 1 ? -30.656 0.547 -10.398 1 78 1 MET B C 1
ATOM 1792 O O . MET B 1 1 ? -29.734 0.793 -9.625 1 78 1 MET B O 1
ATOM 1796 N N . ARG B 1 2 ? -31.5 -0.246 -9.891 1 90.94 2 ARG B N 1
ATOM 1797 C CA . ARG B 1 2 ? -31.562 -0.945 -8.609 1 90.94 2 ARG B CA 1
ATOM 1798 C C . ARG B 1 2 ? -31.516 -2.455 -8.805 1 90.94 2 ARG B C 1
ATOM 1800 O O . ARG B 1 2 ? -32.219 -3.004 -9.648 1 90.94 2 ARG B O 1
ATOM 1807 N N . TYR B 1 3 ? -30.562 -2.688 -7.715 1 86.25 3 TYR B N 1
ATOM 1808 C CA . TYR B 1 3 ? -30.344 -4.117 -7.91 1 86.25 3 TYR B CA 1
ATOM 1809 C C . TYR B 1 3 ? -30.766 -4.906 -6.676 1 86.25 3 TYR B C 1
ATOM 1811 O O . TYR B 1 3 ? -30.125 -4.832 -5.629 1 86.25 3 TYR B O 1
ATOM 1819 N N . PRO B 1 4 ? -32.062 -6.086 -7.328 1 95.94 4 PRO B N 1
ATOM 1820 C CA . PRO B 1 4 ? -32.406 -6.918 -6.172 1 95.94 4 PRO B CA 1
ATOM 1821 C C . PRO B 1 4 ? -31.328 -7.949 -5.844 1 95.94 4 PRO B C 1
ATOM 1823 O O . PRO B 1 4 ? -30.703 -8.492 -6.75 1 95.94 4 PRO B O 1
ATOM 1826 N N . VAL B 1 5 ? -30.859 -7.852 -4.277 1 90.62 5 VAL B N 1
ATOM 1827 C CA . VAL B 1 5 ? -29.703 -8.68 -3.932 1 90.62 5 VAL B CA 1
ATOM 1828 C C . VAL B 1 5 ? -30.141 -9.812 -3.006 1 90.62 5 VAL B C 1
ATOM 1830 O O . VAL B 1 5 ? -31.031 -9.633 -2.164 1 90.62 5 VAL B O 1
ATOM 1833 N N . ASN B 1 6 ? -29.797 -11.148 -3.301 1 97.38 6 ASN B N 1
ATOM 1834 C CA . ASN B 1 6 ? -29.891 -12.195 -2.287 1 97.38 6 ASN B CA 1
ATOM 1835 C C . ASN B 1 6 ? -28.656 -12.211 -1.394 1 97.38 6 ASN B C 1
ATOM 1837 O O . ASN B 1 6 ? -27.531 -12.117 -1.883 1 97.38 6 ASN B O 1
ATOM 1841 N N . VAL B 1 7 ? -28.75 -12.438 -0.424 1 95.38 7 VAL B N 1
ATOM 1842 C CA . VAL B 1 7 ? -27.656 -12.273 0.535 1 95.38 7 VAL B CA 1
ATOM 1843 C C . VAL B 1 7 ? -27.391 -13.594 1.251 1 95.38 7 VAL B C 1
ATOM 1845 O O . VAL B 1 7 ? -28.328 -14.281 1.661 1 95.38 7 VAL B O 1
ATOM 1848 N N . PHE B 1 8 ? -26.391 -13.578 1.603 1 96.19 8 PHE B N 1
ATOM 1849 C CA . PHE B 1 8 ? -26.031 -14.867 2.168 1 96.19 8 PHE B CA 1
ATOM 1850 C C . PHE B 1 8 ? -24.938 -14.719 3.223 1 96.19 8 PHE B C 1
ATOM 1852 O O . PHE B 1 8 ? -24.016 -13.906 3.064 1 96.19 8 PHE B O 1
ATOM 1859 N N . THR B 1 9 ? -24.797 -15.578 4.016 1 92.19 9 THR B N 1
ATOM 1860 C CA . THR B 1 9 ? -23.75 -15.633 5.031 1 92.19 9 THR B CA 1
ATOM 1861 C C . THR B 1 9 ? -23.484 -17.078 5.445 1 92.19 9 THR B C 1
ATOM 1863 O O . THR B 1 9 ? -24.281 -17.969 5.164 1 92.19 9 THR B O 1
ATOM 1866 N N . GLY B 1 10 ? -22.469 -17.156 6.172 1 89.94 10 GLY B N 1
ATOM 1867 C CA . GLY B 1 10 ? -22.125 -18.516 6.562 1 89.94 10 GLY B CA 1
ATOM 1868 C C . GLY B 1 10 ? -21.094 -18.578 7.672 1 89.94 10 GLY B C 1
ATOM 1869 O O . GLY B 1 10 ? -20.359 -17.609 7.902 1 89.94 10 GLY B O 1
ATOM 1870 N N . LYS B 1 11 ? -20.953 -19.75 8.188 1 80.62 11 LYS B N 1
ATOM 1871 C CA . LYS B 1 11 ? -19.969 -20 9.242 1 80.62 11 LYS B CA 1
ATOM 1872 C C . LYS B 1 11 ? -18.922 -21.016 8.781 1 80.62 11 LYS B C 1
ATOM 1874 O O . LYS B 1 11 ? -19.188 -21.812 7.879 1 80.62 11 LYS B O 1
ATOM 1879 N N . VAL B 1 12 ? -18.062 -21.109 9.203 1 75.44 12 VAL B N 1
ATOM 1880 C CA . VAL B 1 12 ? -17.031 -22.062 8.812 1 75.44 12 VAL B CA 1
ATOM 1881 C C . VAL B 1 12 ? -17.406 -23.469 9.266 1 75.44 12 VAL B C 1
ATOM 1883 O O . VAL B 1 12 ? -17.828 -23.672 10.414 1 75.44 12 VAL B O 1
ATOM 1886 N N . ARG B 1 13 ? -17.172 -24.172 8.812 1 67.94 13 ARG B N 1
ATOM 1887 C CA . ARG B 1 13 ? -17.516 -25.547 9.164 1 67.94 13 ARG B CA 1
ATOM 1888 C C . ARG B 1 13 ? -16.422 -26.5 8.719 1 67.94 13 ARG B C 1
ATOM 1890 O O . ARG B 1 13 ? -15.703 -26.234 7.75 1 67.94 13 ARG B O 1
ATOM 1897 N N . ASP B 1 14 ? -16.281 -27.5 9.203 1 70.25 14 ASP B N 1
ATOM 1898 C CA . ASP B 1 14 ? -15.273 -28.5 8.883 1 70.25 14 ASP B CA 1
ATOM 1899 C C . ASP B 1 14 ? -15.773 -29.469 7.82 1 70.25 14 ASP B C 1
ATOM 1901 O O . ASP B 1 14 ? -16.953 -29.812 7.797 1 70.25 14 ASP B O 1
ATOM 1905 N N . TYR B 1 15 ? -14.758 -29.609 6.941 1 61.03 15 TYR B N 1
ATOM 1906 C CA . TYR B 1 15 ? -15.156 -30.578 5.93 1 61.03 15 TYR B CA 1
ATOM 1907 C C . TYR B 1 15 ? -14.258 -31.812 5.977 1 61.03 15 TYR B C 1
ATOM 1909 O O . TYR B 1 15 ? -13.039 -31.688 6.133 1 61.03 15 TYR B O 1
ATOM 1917 N N . ASP B 1 16 ? -15.375 -33.031 6.164 1 54.91 16 ASP B N 1
ATOM 1918 C CA . ASP B 1 16 ? -14.609 -34.281 6.234 1 54.91 16 ASP B CA 1
ATOM 1919 C C . ASP B 1 16 ? -13.586 -34.344 5.105 1 54.91 16 ASP B C 1
ATOM 1921 O O . ASP B 1 16 ? -13.938 -34.219 3.932 1 54.91 16 ASP B O 1
ATOM 1925 N N . GLY B 1 17 ? -12.188 -34.594 5.512 1 54.78 17 GLY B N 1
ATOM 1926 C CA . GLY B 1 17 ? -11.141 -34.812 4.52 1 54.78 17 GLY B CA 1
ATOM 1927 C C . GLY B 1 17 ? -10.672 -33.531 3.869 1 54.78 17 GLY B C 1
ATOM 1928 O O . GLY B 1 17 ? -9.992 -33.562 2.844 1 54.78 17 GLY B O 1
ATOM 1929 N N . SER B 1 18 ? -11.461 -32.312 3.986 1 55.72 18 SER B N 1
ATOM 1930 C CA . SER B 1 18 ? -11.078 -31.031 3.371 1 55.72 18 SER B CA 1
ATOM 1931 C C . SER B 1 18 ? -10.828 -29.953 4.426 1 55.72 18 SER B C 1
ATOM 1933 O O . SER B 1 18 ? -11.156 -30.141 5.598 1 55.72 18 SER B O 1
ATOM 1935 N N . ARG B 1 19 ? -10.422 -28.969 4.133 1 61.66 19 ARG B N 1
ATOM 1936 C CA . ARG B 1 19 ? -10.188 -27.875 5.074 1 61.66 19 ARG B CA 1
ATOM 1937 C C . ARG B 1 19 ? -11.492 -27.188 5.438 1 61.66 19 ARG B C 1
ATOM 1939 O O . ARG B 1 19 ? -12.422 -27.125 4.633 1 61.66 19 ARG B O 1
ATOM 1946 N N . PRO B 1 20 ? -11.266 -26.75 6.641 1 68.5 20 PRO B N 1
ATOM 1947 C CA . PRO B 1 20 ? -12.492 -26.047 7.035 1 68.5 20 PRO B CA 1
ATOM 1948 C C . PRO B 1 20 ? -12.836 -24.891 6.102 1 68.5 20 PRO B C 1
ATOM 1950 O O . PRO B 1 20 ? -11.938 -24.25 5.547 1 68.5 20 PRO B O 1
ATOM 1953 N N . SER B 1 21 ? -14.43 -24.625 5.719 1 74.06 21 SER B N 1
ATOM 1954 C CA . SER B 1 21 ? -14.797 -23.531 4.816 1 74.06 21 SER B CA 1
ATOM 1955 C C . SER B 1 21 ? -16.172 -22.953 5.168 1 74.06 21 SER B C 1
ATOM 1957 O O . SER B 1 21 ? -16.969 -23.609 5.848 1 74.06 21 SER B O 1
ATOM 1959 N N . ALA B 1 22 ? -15.75 -21.906 4.859 1 72.5 22 ALA B N 1
ATOM 1960 C CA . ALA B 1 22 ? -17.078 -21.328 5.051 1 72.5 22 ALA B CA 1
ATOM 1961 C C . ALA B 1 22 ? -17.812 -21.203 3.719 1 72.5 22 ALA B C 1
ATOM 1963 O O . ALA B 1 22 ? -18.578 -20.25 3.508 1 72.5 22 ALA B O 1
ATOM 1964 N N . ILE B 1 23 ? -18.328 -21.719 3.084 1 73.88 23 ILE B N 1
ATOM 1965 C CA . ILE B 1 23 ? -18.812 -21.625 1.712 1 73.88 23 ILE B CA 1
ATOM 1966 C C . ILE B 1 23 ? -20.312 -21.922 1.672 1 73.88 23 ILE B C 1
ATOM 1968 O O . ILE B 1 23 ? -21.016 -21.469 0.774 1 73.88 23 ILE B O 1
ATOM 1972 N N . ALA B 1 24 ? -20.438 -22.875 2.307 1 79.12 24 ALA B N 1
ATOM 1973 C CA . ALA B 1 24 ? -21.844 -23.281 2.275 1 79.12 24 ALA B CA 1
ATOM 1974 C C . ALA B 1 24 ? -22.719 -22.25 2.986 1 79.12 24 ALA B C 1
ATOM 1976 O O . ALA B 1 24 ? -23.328 -22.562 4.016 1 79.12 24 ALA B O 1
ATOM 1977 N N . LYS B 1 25 ? -22.703 -21.25 2.604 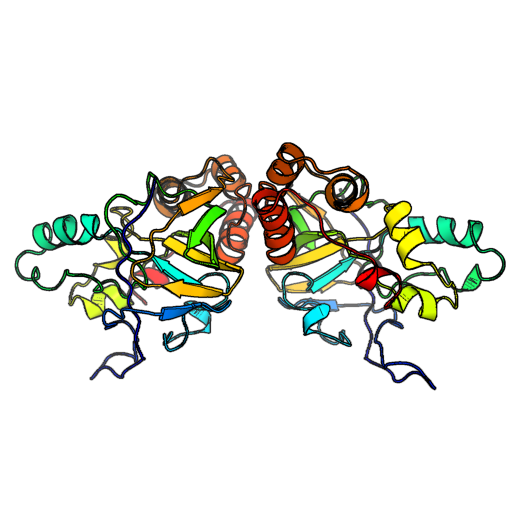1 87.75 25 LYS B N 1
ATOM 1978 C CA . LYS B 1 25 ? -23.469 -20.125 3.148 1 87.75 25 LYS B CA 1
ATOM 1979 C C . LYS B 1 25 ? -24.969 -20.359 2.967 1 87.75 25 LYS B C 1
ATOM 1981 O O . LYS B 1 25 ? -25.375 -21.156 2.123 1 87.75 25 LYS B O 1
ATOM 1986 N N . VAL B 1 26 ? -25.922 -19.516 3.592 1 90.94 26 VAL B N 1
ATOM 1987 C CA . VAL B 1 26 ? -27.375 -19.672 3.467 1 90.94 26 VAL B CA 1
ATOM 1988 C C . VAL B 1 26 ? -28.031 -18.312 3.307 1 90.94 26 VAL B C 1
ATOM 1990 O O . VAL B 1 26 ? -27.547 -17.312 3.824 1 90.94 26 VAL B O 1
ATOM 1993 N N . GLN B 1 27 ? -28.906 -18.25 2.742 1 92.62 27 GLN B N 1
ATOM 1994 C CA . GLN B 1 27 ? -29.562 -16.969 2.479 1 92.62 27 GLN B CA 1
ATOM 1995 C C . GLN B 1 27 ? -30.094 -16.344 3.768 1 92.62 27 GLN B C 1
ATOM 1997 O O . GLN B 1 27 ? -30.641 -17.047 4.621 1 92.62 27 GLN B O 1
ATOM 2002 N N . VAL B 1 28 ? -29.781 -15.125 4.016 1 91.19 28 VAL B N 1
ATOM 2003 C CA . VAL B 1 28 ? -30.25 -14.453 5.219 1 91.19 28 VAL B CA 1
ATOM 2004 C C . VAL B 1 28 ? -31.219 -13.328 4.84 1 91.19 28 VAL B C 1
ATOM 2006 O O . VAL B 1 28 ? -31.141 -12.789 3.734 1 91.19 28 VAL B O 1
ATOM 2009 N N . ASP B 1 29 ? -32.406 -12.945 5.465 1 87.75 29 ASP B N 1
ATOM 2010 C CA . ASP B 1 29 ? -33.312 -11.867 5.137 1 87.75 29 ASP B CA 1
ATOM 2011 C C . ASP B 1 29 ? -33.406 -10.859 6.281 1 87.75 29 ASP B C 1
ATOM 2013 O O . ASP B 1 29 ? -32.875 -11.078 7.359 1 87.75 29 ASP B O 1
ATOM 2017 N N . GLY B 1 30 ? -33.938 -9.891 6.102 1 94.31 30 GLY B N 1
ATOM 2018 C CA . GLY B 1 30 ? -34.219 -8.852 7.074 1 94.31 30 GLY B CA 1
ATOM 2019 C C . GLY B 1 30 ? -33.062 -7.887 7.281 1 94.31 30 GLY B C 1
ATOM 2020 O O . GLY B 1 30 ? -32.281 -7.648 6.367 1 94.31 30 GLY B O 1
ATOM 2021 N N . GLU B 1 31 ? -32.812 -7.516 8.359 1 91.31 31 GLU B N 1
ATOM 2022 C CA . GLU B 1 31 ? -31.812 -6.504 8.695 1 91.31 31 GLU B CA 1
ATOM 2023 C C . GLU B 1 31 ? -30.484 -7.148 9.07 1 91.31 31 GLU B C 1
ATOM 2025 O O . GLU B 1 31 ? -30.438 -8.102 9.852 1 91.31 31 GLU B O 1
ATOM 2030 N N . LEU B 1 32 ? -29.438 -6.48 8.461 1 95.75 32 LEU B N 1
ATOM 2031 C CA . LEU B 1 32 ? -28.109 -7.016 8.703 1 95.75 32 LEU B CA 1
ATOM 2032 C C . LEU B 1 32 ? -27.125 -5.895 9.039 1 95.75 32 LEU B C 1
ATOM 2034 O O . LEU B 1 32 ? -27.297 -4.758 8.594 1 95.75 32 LEU B O 1
ATOM 2038 N N . THR B 1 33 ? -26.203 -6.215 9.68 1 96 33 THR B N 1
ATOM 2039 C CA . THR B 1 33 ? -25.156 -5.254 10 1 96 33 THR B CA 1
ATOM 2040 C C . THR B 1 33 ? -23.938 -5.477 9.109 1 96 33 THR B C 1
ATOM 2042 O O . THR B 1 33 ? -23.375 -6.578 9.07 1 96 33 THR B O 1
ATOM 2045 N N . LEU B 1 34 ? -23.562 -4.477 8.336 1 96.69 34 LEU B N 1
ATOM 2046 C CA . LEU B 1 34 ? -22.359 -4.504 7.496 1 96.69 34 LEU B CA 1
ATOM 2047 C C . LEU B 1 34 ? -21.203 -3.791 8.18 1 96.69 34 LEU B C 1
ATOM 2049 O O . LEU B 1 34 ? -21.281 -2.596 8.469 1 96.69 34 LEU B O 1
ATOM 2053 N N . THR B 1 35 ? -20.109 -4.492 8.469 1 95.31 35 THR B N 1
ATOM 2054 C CA . THR B 1 35 ? -18.922 -3.9 9.07 1 95.31 35 THR B CA 1
ATOM 2055 C C . THR B 1 35 ? -17.812 -3.715 8.031 1 95.31 35 THR B C 1
ATOM 2057 O O . THR B 1 35 ? -17.969 -4.113 6.879 1 95.31 35 THR B O 1
ATOM 2060 N N . ASP B 1 36 ? -16.922 -3.109 8.469 1 94.44 36 ASP B N 1
ATOM 2061 C CA . ASP B 1 36 ? -15.789 -2.879 7.566 1 94.44 36 ASP B CA 1
ATOM 2062 C C . ASP B 1 36 ? -15.219 -4.199 7.059 1 94.44 36 ASP B C 1
ATOM 2064 O O . ASP B 1 36 ? -14.508 -4.227 6.051 1 94.44 36 ASP B O 1
ATOM 2068 N N . LEU B 1 37 ? -15.398 -5.379 7.578 1 91.44 37 LEU B N 1
ATOM 2069 C CA . LEU B 1 37 ? -14.82 -6.672 7.227 1 91.44 37 LEU B CA 1
ATOM 2070 C C . LEU B 1 37 ? -15.859 -7.574 6.578 1 91.44 37 LEU B C 1
ATOM 2072 O O . LEU B 1 37 ? -15.586 -8.742 6.293 1 91.44 37 LEU B O 1
ATOM 2076 N N . GLY B 1 38 ? -17.141 -6.785 6.566 1 95.94 38 GLY B N 1
ATOM 2077 C CA . GLY B 1 38 ? -18.188 -7.555 5.926 1 95.94 38 GLY B CA 1
ATOM 2078 C C . GLY B 1 38 ? -19.422 -7.707 6.793 1 95.94 38 GLY B C 1
ATOM 2079 O O . GLY B 1 38 ? -19.656 -6.906 7.699 1 95.94 38 GLY B O 1
ATOM 2080 N N . LEU B 1 39 ? -20.25 -8.547 6.598 1 93.69 39 LEU B N 1
ATOM 2081 C CA . LEU B 1 39 ? -21.531 -8.695 7.285 1 93.69 39 LEU B CA 1
ATOM 2082 C C . LEU B 1 39 ? -21.344 -9.367 8.641 1 93.69 39 LEU B C 1
ATOM 2084 O O . LEU B 1 39 ? -20.656 -10.391 8.75 1 93.69 39 LEU B O 1
ATOM 2088 N N . ALA B 1 40 ? -22.031 -8.93 9.523 1 92.94 40 ALA B N 1
ATOM 2089 C CA . ALA B 1 40 ? -21.922 -9.523 10.852 1 92.94 40 ALA B CA 1
ATOM 2090 C C . ALA B 1 40 ? -22.422 -10.961 10.852 1 92.94 40 ALA B C 1
ATOM 2092 O O . ALA B 1 40 ? -23.531 -11.242 10.367 1 92.94 40 ALA B O 1
ATOM 2093 N N . GLY B 1 41 ? -21.641 -11.875 11.383 1 87.75 41 GLY B N 1
ATOM 2094 C CA . GLY B 1 41 ? -22.016 -13.273 11.492 1 87.75 41 GLY B CA 1
ATOM 2095 C C . GLY B 1 41 ? -21.438 -14.133 10.375 1 87.75 41 GLY B C 1
ATOM 2096 O O . GLY B 1 41 ? -21.422 -15.359 10.477 1 87.75 41 GLY B O 1
ATOM 2097 N N . ASP B 1 42 ? -20.984 -13.383 9.25 1 88.31 42 ASP B N 1
ATOM 2098 C CA . ASP B 1 42 ? -20.344 -14.109 8.164 1 88.31 42 ASP B CA 1
ATOM 2099 C C . ASP B 1 42 ? -18.891 -14.453 8.523 1 88.31 42 ASP B C 1
ATOM 2101 O O . ASP B 1 42 ? -18.172 -13.625 9.086 1 88.31 42 ASP B O 1
ATOM 2105 N N . GLU B 1 43 ? -18.656 -15.703 8.133 1 81.31 43 GLU B N 1
ATOM 2106 C CA . GLU B 1 43 ? -17.312 -16.125 8.508 1 81.31 43 GLU B CA 1
ATOM 2107 C C . GLU B 1 43 ? -16.469 -16.438 7.277 1 81.31 43 GLU B C 1
ATOM 2109 O O . GLU B 1 43 ? -17.016 -16.719 6.203 1 81.31 43 GLU B O 1
ATOM 2114 N N . GLN B 1 44 ? -15.148 -15.938 7.543 1 71.94 44 GLN B N 1
ATOM 2115 C CA . GLN B 1 44 ? -14.195 -16.297 6.496 1 71.94 44 GLN B CA 1
ATOM 2116 C C . GLN B 1 44 ? -13.109 -17.234 7.035 1 71.94 44 GLN B C 1
ATOM 2118 O O . GLN B 1 44 ? -12.445 -16.906 8.016 1 71.94 44 GLN B O 1
ATOM 2123 N N . ALA B 1 45 ? -13.352 -18.438 6.473 1 69 45 ALA B N 1
ATOM 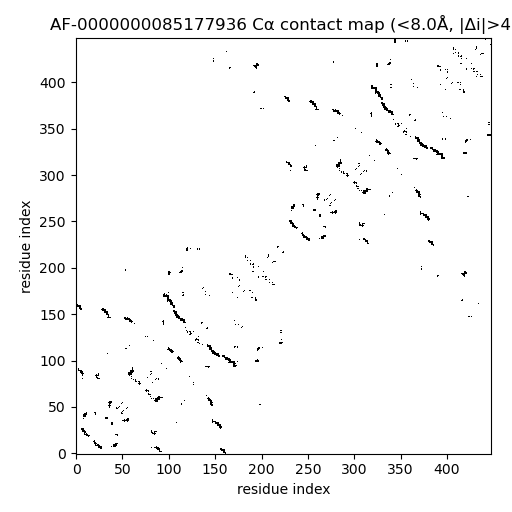2124 C CA . ALA B 1 45 ? -12.484 -19.453 7.066 1 69 45 ALA B CA 1
ATOM 2125 C C . ALA B 1 45 ? -11.023 -19 7.043 1 69 45 ALA B C 1
ATOM 2127 O O . ALA B 1 45 ? -10.297 -19.172 8.031 1 69 45 ALA B O 1
ATOM 2128 N N . GLU B 1 46 ? -10.016 -18.578 5.969 1 66.25 46 GLU B N 1
ATOM 2129 C CA . GLU B 1 46 ? -8.641 -18.078 5.898 1 66.25 46 GLU B CA 1
ATOM 2130 C C . GLU B 1 46 ? -8.609 -16.562 5.805 1 66.25 46 GLU B C 1
ATOM 2132 O O . GLU B 1 46 ? -8.555 -16 4.707 1 66.25 46 GLU B O 1
ATOM 2137 N N . LYS B 1 47 ? -8.492 -15.781 7.07 1 62.03 47 LYS B N 1
ATOM 2138 C CA . LYS B 1 47 ? -8.68 -14.336 7.152 1 62.03 47 LYS B CA 1
ATOM 2139 C C . LYS B 1 47 ? -7.508 -13.594 6.523 1 62.03 47 LYS B C 1
ATOM 2141 O O . LYS B 1 47 ? -7.691 -12.531 5.918 1 62.03 47 LYS B O 1
ATOM 2146 N N . LYS B 1 48 ? -6.734 -14.32 6.535 1 60.34 48 LYS B N 1
ATOM 2147 C CA . LYS B 1 48 ? -5.52 -13.664 6.062 1 60.34 48 LYS B CA 1
ATOM 2148 C C . LYS B 1 48 ? -5.496 -13.594 4.535 1 60.34 48 LYS B C 1
ATOM 2150 O O . LYS B 1 48 ? -5.078 -12.578 3.967 1 60.34 48 LYS B O 1
ATOM 2155 N N . ILE B 1 49 ? -5.789 -14.648 4.059 1 57.06 49 ILE B N 1
ATOM 2156 C CA . ILE B 1 49 ? -5.664 -14.781 2.611 1 57.06 49 ILE B CA 1
ATOM 2157 C C . ILE B 1 49 ? -6.953 -14.312 1.937 1 57.06 49 ILE B C 1
ATOM 2159 O O . ILE B 1 49 ? -6.91 -13.602 0.929 1 57.06 49 ILE B O 1
ATOM 2163 N N . HIS B 1 50 ? -8.016 -14.516 2.453 1 60.12 50 HIS B N 1
ATOM 2164 C CA . HIS B 1 50 ? -9.266 -14.367 1.72 1 60.12 50 HIS B CA 1
ATOM 2165 C C . HIS B 1 50 ? -10.148 -13.297 2.352 1 60.12 50 HIS B C 1
ATOM 2167 O O . HIS B 1 50 ? -11.188 -12.93 1.794 1 60.12 50 HIS B O 1
ATOM 2173 N N . GLY B 1 51 ? -9.492 -12.734 3.422 1 69.81 51 GLY B N 1
ATOM 2174 C CA . GLY B 1 51 ? -10.273 -11.742 4.137 1 69.81 51 GLY B CA 1
ATOM 2175 C C . GLY B 1 51 ? -9.625 -10.367 4.145 1 69.81 51 GLY B C 1
ATOM 2176 O O . GLY B 1 51 ? -8.891 -10.016 3.221 1 69.81 51 GLY B O 1
ATOM 2177 N N . GLY B 1 52 ? -10.211 -9.766 4.953 1 83.81 52 GLY B N 1
ATOM 2178 C CA . GLY B 1 52 ? -9.672 -8.422 5.113 1 83.81 52 GLY B CA 1
ATOM 2179 C C . GLY B 1 52 ? -10.586 -7.344 4.547 1 83.81 52 GLY B C 1
ATOM 2180 O O . GLY B 1 52 ? -11.508 -7.645 3.789 1 83.81 52 GLY B O 1
ATOM 2181 N N . PRO B 1 53 ? -10.211 -6.137 4.863 1 90.75 53 PRO B N 1
ATOM 2182 C CA . PRO B 1 53 ? -11.156 -5.062 4.543 1 90.75 53 PRO B CA 1
ATOM 2183 C C . PRO B 1 53 ? -11.305 -4.84 3.037 1 90.75 53 PRO B C 1
ATOM 2185 O O . PRO B 1 53 ? -12.336 -4.336 2.586 1 90.75 53 PRO B O 1
ATOM 2188 N N . GLU B 1 54 ? -10.07 -5.453 2.43 1 93 54 GLU B N 1
ATOM 2189 C CA . GLU B 1 54 ? -10.188 -5.188 1 1 93 54 GLU B CA 1
ATOM 2190 C C . GLU B 1 54 ? -10.969 -6.293 0.294 1 93 54 GLU B C 1
ATOM 2192 O O . GLU B 1 54 ? -11.227 -6.207 -0.909 1 93 54 GLU B O 1
ATOM 2197 N N . ARG B 1 55 ? -11.711 -7.086 1 1 96.75 55 ARG B N 1
ATOM 2198 C CA . ARG B 1 55 ? -12.438 -8.25 0.501 1 96.75 55 ARG B CA 1
ATOM 2199 C C . ARG B 1 55 ? -13.609 -8.602 1.417 1 96.75 55 ARG B C 1
ATOM 2201 O O . ARG B 1 55 ? -13.844 -9.773 1.716 1 96.75 55 ARG B O 1
ATOM 2208 N N . ALA B 1 56 ? -14.148 -7.539 1.716 1 96.5 56 ALA B N 1
ATOM 2209 C CA . ALA B 1 56 ? -15.156 -7.641 2.77 1 96.5 56 ALA B CA 1
ATOM 2210 C C . ALA B 1 56 ? -16.391 -8.398 2.283 1 96.5 56 ALA B C 1
ATOM 2212 O O . ALA B 1 56 ? -17.047 -9.102 3.062 1 96.5 56 ALA B O 1
ATOM 2213 N N . LEU B 1 57 ? -16.531 -8.484 1.205 1 97.12 57 LEU B N 1
ATOM 2214 C CA . LEU B 1 57 ? -17.672 -9.18 0.618 1 97.12 57 LEU B CA 1
ATOM 2215 C C . LEU B 1 57 ? -17.297 -9.789 -0.73 1 97.12 57 LEU B C 1
ATOM 2217 O O . LEU B 1 57 ? -16.531 -9.203 -1.489 1 97.12 57 LEU B O 1
ATOM 2221 N N . CYS B 1 58 ? -18.109 -10.648 -1.113 1 96.75 58 CYS B N 1
ATOM 2222 C CA . CYS B 1 58 ? -17.953 -11.344 -2.389 1 96.75 58 CYS B CA 1
ATOM 2223 C C . CYS B 1 58 ? -19.266 -11.328 -3.17 1 96.75 58 CYS B C 1
ATOM 2225 O O . CYS B 1 58 ? -20.328 -11.68 -2.633 1 96.75 58 CYS B O 1
ATOM 2227 N N . HIS B 1 59 ? -19.094 -11.086 -4.312 1 98.56 59 HIS B N 1
ATOM 2228 C CA . HIS B 1 59 ? -20.266 -10.984 -5.176 1 98.56 59 HIS B CA 1
ATOM 2229 C C . HIS B 1 59 ? -20.156 -11.922 -6.371 1 98.56 59 HIS B C 1
ATOM 2231 O O . HIS B 1 59 ? -19.094 -12.016 -6.996 1 98.56 59 HIS B O 1
ATOM 2237 N N . TYR B 1 60 ? -21.234 -12.914 -6.25 1 92.5 60 TYR B N 1
ATOM 2238 C CA . TYR B 1 60 ? -21.156 -13.75 -7.445 1 92.5 60 TYR B CA 1
ATOM 2239 C C . TYR B 1 60 ? -22.453 -13.672 -8.242 1 92.5 60 TYR B C 1
ATOM 2241 O O . TYR B 1 60 ? -23.531 -13.906 -7.703 1 92.5 60 TYR B O 1
ATOM 2249 N N . PRO B 1 61 ? -22.688 -12.938 -9.984 1 98.25 61 PRO B N 1
ATOM 2250 C CA . PRO B 1 61 ? -23.906 -12.758 -10.773 1 98.25 61 PRO B CA 1
ATOM 2251 C C . PRO B 1 61 ? -24.703 -14.047 -10.922 1 98.25 61 PRO B C 1
ATOM 2253 O O . PRO B 1 61 ? -24.156 -15.078 -11.305 1 98.25 61 PRO B O 1
ATOM 2256 N N . ARG B 1 62 ? -25.719 -14.328 -10.383 1 96.38 62 ARG B N 1
ATOM 2257 C CA . ARG B 1 62 ? -26.578 -15.508 -10.367 1 96.38 62 ARG B CA 1
ATOM 2258 C C . ARG B 1 62 ? -26.672 -16.141 -11.758 1 96.38 62 ARG B C 1
ATOM 2260 O O . ARG B 1 62 ? -26.812 -17.359 -11.883 1 96.38 62 ARG B O 1
ATOM 2267 N N . GLU B 1 63 ? -26.578 -15.031 -12.875 1 93.81 63 GLU B N 1
ATOM 2268 C CA . GLU B 1 63 ? -26.672 -15.484 -14.258 1 93.81 63 GLU B CA 1
ATOM 2269 C C . GLU B 1 63 ? -25.594 -16.531 -14.57 1 93.81 63 GLU B C 1
ATOM 2271 O O . GLU B 1 63 ? -25.812 -17.406 -15.414 1 93.81 63 GLU B O 1
ATOM 2276 N N . HIS B 1 64 ? -24.5 -16.516 -13.844 1 95.88 64 HIS B N 1
ATOM 2277 C CA . HIS B 1 64 ? -23.359 -17.344 -14.219 1 95.88 64 HIS B CA 1
ATOM 2278 C C . HIS B 1 64 ? -23.641 -18.812 -13.906 1 95.88 64 HIS B C 1
ATOM 2280 O O . HIS B 1 64 ? -23.016 -19.703 -14.5 1 95.88 64 HIS B O 1
ATOM 2286 N N . TYR B 1 65 ? -24.562 -19.297 -12.766 1 93.19 65 TYR B N 1
ATOM 2287 C CA . TYR B 1 65 ? -24.797 -20.672 -12.367 1 93.19 65 TYR B CA 1
ATOM 2288 C C . TYR B 1 65 ? -25.422 -21.469 -13.5 1 93.19 65 TYR B C 1
ATOM 2290 O O . TYR B 1 65 ? -25.188 -22.672 -13.625 1 93.19 65 TYR B O 1
ATOM 2298 N N . LEU B 1 66 ? -26.266 -20.734 -14.719 1 96.44 66 LEU B N 1
ATOM 2299 C CA . LEU B 1 66 ? -26.812 -21.438 -15.875 1 96.44 66 LEU B CA 1
ATOM 2300 C C . LEU B 1 66 ? -25.703 -21.953 -16.766 1 96.44 66 LEU B C 1
ATOM 2302 O O . LEU B 1 66 ? -25.797 -23.062 -17.297 1 96.44 66 LEU B O 1
ATOM 2306 N N . HIS B 1 67 ? -24.766 -20.75 -16.672 1 89.19 67 HIS B N 1
ATOM 2307 C CA . HIS B 1 67 ? -23.641 -21.141 -17.516 1 89.19 67 HIS B CA 1
ATOM 2308 C C . HIS B 1 67 ? -23 -22.438 -17.016 1 89.19 67 HIS B C 1
ATOM 2310 O O . HIS B 1 67 ? -22.797 -23.375 -17.797 1 89.19 67 HIS B O 1
ATOM 2316 N N . TRP B 1 68 ? -22.688 -22.75 -15.781 1 96.75 68 TRP B N 1
ATOM 2317 C CA . TRP B 1 68 ? -21.969 -23.875 -15.219 1 96.75 68 TRP B CA 1
ATOM 2318 C C . TRP B 1 68 ? -22.828 -25.141 -15.258 1 96.75 68 TRP B C 1
ATOM 2320 O O . TRP B 1 68 ? -22.328 -26.234 -15.539 1 96.75 68 TRP B O 1
ATOM 2330 N N . ALA B 1 69 ? -23.734 -25.172 -14.953 1 88.38 69 ALA B N 1
ATOM 2331 C CA . ALA B 1 69 ? -24.562 -26.375 -15.023 1 88.38 69 ALA B CA 1
ATOM 2332 C C . ALA B 1 69 ? -24.516 -26.984 -16.422 1 88.38 69 ALA B C 1
ATOM 2334 O O . ALA B 1 69 ? -24.547 -28.203 -16.578 1 88.38 69 ALA B O 1
ATOM 2335 N N . ARG B 1 70 ? -24.797 -26.031 -17.234 1 96.31 70 ARG B N 1
ATOM 2336 C CA . ARG B 1 70 ? -24.781 -26.547 -18.609 1 96.31 70 ARG B CA 1
ATOM 2337 C C . ARG B 1 70 ? -23.453 -27.234 -18.906 1 96.31 70 ARG B C 1
ATOM 2339 O O . ARG B 1 70 ? -23.422 -28.266 -19.594 1 96.31 70 ARG B O 1
ATOM 2346 N N . GLU B 1 71 ? -22.609 -26.344 -18.531 1 92.38 71 GLU B N 1
ATOM 2347 C CA . GLU B 1 71 ? -21.25 -26.859 -18.719 1 92.38 71 GLU B CA 1
ATOM 2348 C C . GLU B 1 71 ? -21.078 -28.203 -18.031 1 92.38 71 GLU B C 1
ATOM 2350 O O . GLU B 1 71 ? -20.297 -29.047 -18.484 1 92.38 71 GLU B O 1
ATOM 2355 N N . PHE B 1 72 ? -21.422 -28.703 -16.797 1 93.19 72 PHE B N 1
ATOM 2356 C CA . PHE B 1 72 ? -21.266 -29.906 -16 1 93.19 72 PHE B CA 1
ATOM 2357 C C . PHE B 1 72 ? -22.609 -30.516 -15.656 1 93.19 72 PHE B C 1
ATOM 2359 O O . PHE B 1 72 ? -23.016 -30.531 -14.492 1 93.19 72 PHE B O 1
ATOM 2366 N N . PRO B 1 73 ? -23.438 -30.922 -16.438 1 90.69 73 PRO B N 1
ATOM 2367 C CA . PRO B 1 73 ? -24.828 -31.344 -16.297 1 90.69 73 PRO B CA 1
ATOM 2368 C C . PRO B 1 73 ? -25.016 -32.375 -15.172 1 90.69 73 PRO B C 1
ATOM 2370 O O . PRO B 1 73 ? -26.047 -32.375 -14.508 1 90.69 73 PRO B O 1
ATOM 2373 N N . GLU B 1 74 ? -23.734 -33.438 -15.18 1 91.06 74 GLU B N 1
ATOM 2374 C CA . GLU B 1 74 ? -23.844 -34.5 -14.188 1 91.06 74 GLU B CA 1
ATOM 2375 C C . GLU B 1 74 ? -23.859 -33.938 -12.766 1 91.06 74 GLU B C 1
ATOM 2377 O O . GLU B 1 74 ? -24.359 -34.562 -11.844 1 91.06 74 GLU B O 1
ATOM 2382 N N . GLN B 1 75 ? -23.375 -32.375 -12.891 1 90.88 75 GLN B N 1
ATOM 2383 C CA . GLN B 1 75 ? -23.297 -31.734 -11.578 1 90.88 75 GLN B CA 1
ATOM 2384 C C . GLN B 1 75 ? -24.156 -30.484 -11.508 1 90.88 75 GLN B C 1
ATOM 2386 O O . GLN B 1 75 ? -23.938 -29.609 -10.656 1 90.88 75 GLN B O 1
ATOM 2391 N N . ALA B 1 76 ? -25.281 -30.547 -11.938 1 90.75 76 ALA B N 1
ATOM 2392 C CA . ALA B 1 76 ? -26.016 -29.312 -12.172 1 90.75 76 ALA B CA 1
ATOM 2393 C C . ALA B 1 76 ? -26.656 -28.812 -10.883 1 90.75 76 ALA B C 1
ATOM 2395 O O . ALA B 1 76 ? -26.75 -27.594 -10.664 1 90.75 76 ALA B O 1
ATOM 2396 N N . ASP B 1 77 ? -26.953 -29.547 -10.43 1 90 77 ASP B N 1
ATOM 2397 C CA . ASP B 1 77 ? -27.719 -29.219 -9.227 1 90 77 ASP B CA 1
ATOM 2398 C C . ASP B 1 77 ? -26.828 -28.5 -8.211 1 90 77 ASP B C 1
ATOM 2400 O O . ASP B 1 77 ? -27.344 -27.844 -7.289 1 90 77 ASP B O 1
ATOM 2404 N N . LEU B 1 78 ? -25.422 -28.625 -8.625 1 89.25 78 LEU B N 1
ATOM 2405 C CA . LEU B 1 78 ? -24.516 -27.969 -7.691 1 89.25 78 LEU B CA 1
ATOM 2406 C C . LEU B 1 78 ? -24.391 -26.484 -8.008 1 89.25 78 LEU B C 1
ATOM 2408 O O . LEU B 1 78 ? -23.984 -25.688 -7.156 1 89.25 78 LEU B O 1
ATOM 2412 N N . PHE B 1 79 ? -25.312 -25.906 -8.562 1 89.12 79 PHE B N 1
ATOM 2413 C CA . PHE B 1 79 ? -25 -24.562 -9.047 1 89.12 79 PHE B CA 1
ATOM 2414 C C . PHE B 1 79 ? -26.172 -23.609 -8.82 1 89.12 79 PHE B C 1
ATOM 2416 O O . PHE B 1 79 ? -26.766 -23.094 -9.773 1 89.12 79 PHE B O 1
ATOM 2423 N N . VAL B 1 80 ? -25.938 -23.75 -7.793 1 93.12 80 VAL B N 1
ATOM 2424 C CA . VAL B 1 80 ? -26.969 -22.812 -7.348 1 93.12 80 VAL B CA 1
ATOM 2425 C C . VAL B 1 80 ? -26.391 -21.906 -6.262 1 93.12 80 VAL B C 1
ATOM 2427 O O . VAL B 1 80 ? -25.609 -22.359 -5.414 1 93.12 80 VAL B O 1
ATOM 2430 N N . ALA B 1 81 ? -26.688 -20.5 -6.219 1 91.62 81 ALA B N 1
ATOM 2431 C CA . ALA B 1 81 ? -26.188 -19.609 -5.168 1 91.62 81 ALA B CA 1
ATOM 2432 C C . ALA B 1 81 ? -26.484 -20.172 -3.785 1 91.62 81 ALA B C 1
ATOM 2434 O O . ALA B 1 81 ? -27.578 -20.703 -3.545 1 91.62 81 ALA B O 1
ATOM 2435 N N . PRO B 1 82 ? -25.719 -20.141 -3.176 1 92.12 82 PRO B N 1
ATOM 2436 C CA . PRO B 1 82 ? -24.406 -19.516 -3.266 1 92.12 82 PRO B CA 1
ATOM 2437 C C . PRO B 1 82 ? -23.281 -20.516 -3.479 1 92.12 82 PRO B C 1
ATOM 2439 O O . PRO B 1 82 ? -22.359 -20.594 -2.668 1 92.12 82 PRO B O 1
ATOM 2442 N N . ALA B 1 83 ? -23.125 -21.172 -4.258 1 92.94 83 ALA B N 1
ATOM 2443 C CA . ALA B 1 83 ? -22.234 -22.312 -4.453 1 92.94 83 ALA B CA 1
ATOM 2444 C C . ALA B 1 83 ? -20.781 -21.891 -4.414 1 92.94 83 ALA B C 1
ATOM 2446 O O . ALA B 1 83 ? -19.891 -22.688 -4.09 1 92.94 83 ALA B O 1
ATOM 2447 N N . PHE B 1 84 ? -21.047 -20.594 -5.211 1 86.19 84 PHE B N 1
ATOM 2448 C CA . PHE B 1 84 ? -19.656 -20.125 -5.281 1 86.19 84 PHE B CA 1
ATOM 2449 C C . PHE B 1 84 ? -19.281 -19.391 -4.004 1 86.19 84 PHE B C 1
ATOM 2451 O O . PHE B 1 84 ? -18.297 -18.641 -3.986 1 86.19 84 PHE B O 1
ATOM 2458 N N . GLY B 1 85 ? -19.516 -19.562 -2.793 1 91.56 85 GLY B N 1
ATOM 2459 C CA . GLY B 1 85 ? -19.25 -19.031 -1.471 1 91.56 85 GLY B CA 1
ATOM 2460 C C . GLY B 1 85 ? -19.469 -17.531 -1.386 1 91.56 85 GLY B C 1
ATOM 2461 O O . GLY B 1 85 ? -18.859 -16.844 -0.559 1 91.56 85 GLY B O 1
ATOM 2462 N N . GLU B 1 86 ? -20.516 -16.75 -2.154 1 94.38 86 GLU B N 1
ATOM 2463 C CA . GLU B 1 86 ? -20.719 -15.305 -2.248 1 94.38 86 GLU B CA 1
ATOM 2464 C C . GLU B 1 86 ? -21.641 -14.805 -1.142 1 94.38 86 GLU B C 1
ATOM 2466 O O . GLU B 1 86 ? -22.484 -15.547 -0.64 1 94.38 86 GLU B O 1
ATOM 2471 N N . ASN B 1 87 ? -21.297 -13.773 -0.925 1 96.31 87 ASN B N 1
ATOM 2472 C CA . ASN B 1 87 ? -22.188 -13.109 0.018 1 96.31 87 ASN B CA 1
ATOM 2473 C C . ASN B 1 87 ? -23.391 -12.492 -0.688 1 96.31 87 ASN B C 1
ATOM 2475 O O . ASN B 1 87 ? -24.484 -12.398 -0.111 1 96.31 87 ASN B O 1
ATOM 2479 N N . LEU B 1 88 ? -23.094 -11.891 -1.906 1 96.62 88 LEU B N 1
ATOM 2480 C CA . LEU B 1 88 ? -24.125 -11.211 -2.678 1 96.62 88 LEU B CA 1
ATOM 2481 C C . LEU B 1 88 ? -24.281 -11.844 -4.055 1 96.62 88 LEU B C 1
ATOM 2483 O O . LEU B 1 88 ? -23.297 -12.141 -4.723 1 96.62 88 LEU B O 1
ATOM 2487 N N . SER B 1 89 ? -25.625 -11.828 -4.465 1 96.44 89 SER B N 1
ATOM 2488 C CA . SER B 1 89 ? -25.938 -12.344 -5.797 1 96.44 89 SER B CA 1
ATOM 2489 C C . SER B 1 89 ? -27.062 -11.539 -6.445 1 96.44 89 SER B C 1
ATOM 2491 O O . SER B 1 89 ? -28.094 -11.297 -5.824 1 96.44 89 SER B O 1
ATOM 2493 N N . THR B 1 90 ? -26.734 -11.75 -7.27 1 91.88 90 THR B N 1
ATOM 2494 C CA . THR B 1 90 ? -27.719 -10.914 -7.965 1 91.88 90 THR B CA 1
ATOM 2495 C C . THR B 1 90 ? -27.891 -11.383 -9.406 1 91.88 90 THR B C 1
ATOM 2497 O O . THR B 1 90 ? -27.125 -12.203 -9.898 1 91.88 90 THR B O 1
ATOM 2500 N N . ASP B 1 91 ? -29.297 -10.484 -10.219 1 95.94 91 ASP B N 1
ATOM 2501 C CA . ASP B 1 91 ? -29.422 -10.5 -11.672 1 95.94 91 ASP B CA 1
ATOM 2502 C C . ASP B 1 91 ? -29.219 -9.109 -12.266 1 95.94 91 ASP B C 1
ATOM 2504 O O . ASP B 1 91 ? -29.672 -8.117 -11.695 1 95.94 91 ASP B O 1
ATOM 2508 N N . GLY B 1 92 ? -28.391 -9.18 -13.266 1 92.81 92 GLY B N 1
ATOM 2509 C CA . GLY B 1 92 ? -28.234 -7.914 -13.977 1 92.81 92 GLY B CA 1
ATOM 2510 C C . GLY B 1 92 ? -26.906 -7.238 -13.711 1 92.81 92 GLY B C 1
ATOM 2511 O O . GLY B 1 92 ? -26.609 -6.195 -14.297 1 92.81 92 GLY B O 1
ATOM 2512 N N . MET B 1 93 ? -25.906 -7.82 -12.906 1 95.44 93 MET B N 1
ATOM 2513 C CA . MET B 1 93 ? -24.547 -7.352 -12.633 1 95.44 93 MET B CA 1
ATOM 2514 C C . MET B 1 93 ? -23.516 -8.406 -13.031 1 95.44 93 MET B C 1
ATOM 2516 O O . MET B 1 93 ? -23.469 -9.484 -12.438 1 95.44 93 MET B O 1
ATOM 2520 N N . THR B 1 94 ? -22.984 -7.973 -13.766 1 96.81 94 THR B N 1
ATOM 2521 C CA . THR B 1 94 ? -21.938 -8.922 -14.117 1 96.81 94 THR B CA 1
ATOM 2522 C C . THR B 1 94 ? -20.578 -8.227 -14.203 1 96.81 94 THR B C 1
ATOM 2524 O O . THR B 1 94 ? -20.5 -7 -14.148 1 96.81 94 THR B O 1
ATOM 2527 N N . GLU B 1 95 ? -19.25 -9.125 -14.555 1 98.44 95 GLU B N 1
ATOM 2528 C CA . GLU B 1 95 ? -17.922 -8.531 -14.609 1 98.44 95 GLU B CA 1
ATOM 2529 C C . GLU B 1 95 ? -17.812 -7.5 -15.727 1 98.44 95 GLU B C 1
ATOM 2531 O O . GLU B 1 95 ? -17 -6.574 -15.656 1 98.44 95 GLU B O 1
ATOM 2536 N N . LYS B 1 96 ? -18.609 -7.359 -16.609 1 95.56 96 LYS B N 1
ATOM 2537 C CA . LYS B 1 96 ? -18.531 -6.465 -17.766 1 95.56 96 LYS B CA 1
ATOM 2538 C C . LYS B 1 96 ? -19.156 -5.109 -17.453 1 95.56 96 LYS B C 1
ATOM 2540 O O . LYS B 1 96 ? -18.828 -4.105 -18.078 1 95.56 96 LYS B O 1
ATOM 2545 N N . ASP B 1 97 ? -20.281 -5.199 -16.344 1 94.94 97 ASP B N 1
ATOM 2546 C CA . ASP B 1 97 ? -21 -3.953 -16.125 1 94.94 97 ASP B CA 1
ATOM 2547 C C . ASP B 1 97 ? -20.594 -3.32 -14.789 1 94.94 97 ASP B C 1
ATOM 2549 O O . ASP B 1 97 ? -21.078 -2.244 -14.438 1 94.94 97 ASP B O 1
ATOM 2553 N N . VAL B 1 98 ? -19.953 -4.363 -13.984 1 97.75 98 VAL B N 1
ATOM 2554 C CA . VAL B 1 98 ? -19.422 -3.885 -12.719 1 97.75 98 VAL B CA 1
ATOM 2555 C C . VAL B 1 98 ? -17.969 -3.42 -12.922 1 97.75 98 VAL B C 1
ATOM 2557 O O . VAL B 1 98 ? -17.172 -4.105 -13.57 1 97.75 98 VAL B O 1
ATOM 2560 N N . PHE B 1 99 ? -17.312 -1.982 -12.453 1 98.81 99 PHE B N 1
ATOM 2561 C CA . PHE B 1 99 ? -15.984 -1.452 -12.719 1 98.81 99 PHE B CA 1
ATOM 2562 C C . PHE B 1 99 ? -15.172 -1.339 -11.438 1 98.81 99 PHE B C 1
ATOM 2564 O O . PHE B 1 99 ? -15.734 -1.075 -10.367 1 98.81 99 PHE B O 1
ATOM 2571 N N . ILE B 1 100 ? -14.086 -1.366 -11.391 1 98.38 100 ILE B N 1
ATOM 2572 C CA . ILE B 1 100 ? -13.234 -1.191 -10.219 1 98.38 100 ILE B CA 1
ATOM 2573 C C . ILE B 1 100 ? -13.438 0.203 -9.633 1 98.38 100 ILE B C 1
ATOM 2575 O O . ILE B 1 100 ? -13.453 1.196 -10.367 1 98.38 100 ILE B O 1
ATOM 2579 N N . GLY B 1 101 ? -13.578 -0.004 -8.477 1 98.69 101 GLY B N 1
ATOM 2580 C CA . GLY B 1 101 ? -13.719 1.263 -7.777 1 98.69 101 GLY B CA 1
ATOM 2581 C C . GLY B 1 101 ? -15.164 1.726 -7.672 1 98.69 101 GLY B C 1
ATOM 2582 O O . GLY B 1 101 ? -15.469 2.664 -6.934 1 98.69 101 GLY B O 1
ATOM 2583 N N . ASP B 1 102 ? -16.078 1.084 -8.445 1 98.62 102 ASP B N 1
ATOM 2584 C CA . ASP B 1 102 ? -17.5 1.422 -8.32 1 98.62 102 ASP B CA 1
ATOM 2585 C C . ASP B 1 102 ? -17.922 1.467 -6.852 1 98.62 102 ASP B C 1
ATOM 2587 O O . ASP B 1 102 ? -17.562 0.582 -6.07 1 98.62 102 ASP B O 1
ATOM 2591 N N . ILE B 1 103 ? -18.609 2.586 -6.359 1 98.44 103 ILE B N 1
ATOM 2592 C CA . ILE B 1 103 ? -19.172 2.621 -5.012 1 98.44 103 ILE B CA 1
ATOM 2593 C C . ILE B 1 103 ? -20.672 2.42 -5.078 1 98.44 103 ILE B C 1
ATOM 2595 O O . ILE B 1 103 ? -21.375 3.127 -5.812 1 98.44 103 ILE B O 1
ATOM 2599 N N . TYR B 1 104 ? -21.156 1.291 -4.613 1 97.94 104 TYR B N 1
ATOM 2600 C CA . TYR B 1 104 ? -22.594 1.005 -4.566 1 97.94 104 TYR B CA 1
ATOM 2601 C C . TYR B 1 104 ? -23.172 1.379 -3.209 1 97.94 104 TYR B C 1
ATOM 2603 O O . TYR B 1 104 ? -22.547 1.144 -2.17 1 97.94 104 TYR B O 1
ATOM 2611 N N . ARG B 1 105 ? -24.141 1.834 -3.123 1 94.62 105 ARG B N 1
ATOM 2612 C CA . ARG B 1 105 ? -24.922 2.008 -1.899 1 94.62 105 ARG B CA 1
ATOM 2613 C C . ARG B 1 105 ? -25.766 0.774 -1.609 1 94.62 105 ARG B C 1
ATOM 2615 O O . ARG B 1 105 ? -26.422 0.24 -2.506 1 94.62 105 ARG B O 1
ATOM 2622 N N . TRP B 1 106 ? -25.859 0.573 -0.478 1 96.75 106 TRP B N 1
ATOM 2623 C CA . TRP B 1 106 ? -26.656 -0.563 -0.017 1 96.75 106 TRP B CA 1
ATOM 2624 C C . TRP B 1 106 ? -27.203 -0.313 1.385 1 96.75 106 TRP B C 1
ATOM 2626 O O . TRP B 1 106 ? -26.5 -0.514 2.377 1 96.75 106 TRP B O 1
ATOM 2636 N N . GLY B 1 107 ? -28.672 -0.027 1.278 1 91.56 107 GLY B N 1
ATOM 2637 C CA . GLY B 1 107 ? -29.188 0.518 2.523 1 91.56 107 GLY B CA 1
ATOM 2638 C C . GLY B 1 107 ? -28.422 1.731 3.01 1 91.56 107 GLY B C 1
ATOM 2639 O O . GLY B 1 107 ? -28.234 2.699 2.266 1 91.56 107 GLY B O 1
ATOM 2640 N N . ASP B 1 108 ? -27.75 1.741 4.156 1 94.12 108 ASP B N 1
ATOM 2641 C CA . ASP B 1 108 ? -27 2.848 4.734 1 94.12 108 ASP B CA 1
ATOM 2642 C C . ASP B 1 108 ? -25.516 2.705 4.445 1 94.12 108 ASP B C 1
ATOM 2644 O O . ASP B 1 108 ? -24.703 3.498 4.93 1 94.12 108 ASP B O 1
ATOM 2648 N N . ALA B 1 109 ? -25.172 1.655 3.746 1 96.25 109 ALA B N 1
ATOM 2649 C CA . ALA B 1 109 ? -23.75 1.343 3.58 1 96.25 109 ALA B CA 1
ATOM 2650 C C . ALA B 1 109 ? -23.266 1.71 2.18 1 96.25 109 ALA B C 1
ATOM 2652 O O . ALA B 1 109 ? -24.078 1.941 1.278 1 96.25 109 ALA B O 1
ATOM 2653 N N . LEU B 1 110 ? -22.094 1.672 2.055 1 98.38 110 LEU B N 1
ATOM 2654 C CA . LEU B 1 110 ? -21.453 1.848 0.759 1 98.38 110 LEU B CA 1
ATOM 2655 C C . LEU B 1 110 ? -20.359 0.796 0.544 1 98.38 110 LEU B C 1
ATOM 2657 O O . LEU B 1 110 ? -19.5 0.6 1.407 1 98.38 110 LEU B O 1
ATOM 2661 N N . ILE B 1 111 ? -20.234 0.625 -0.215 1 96.44 111 ILE B N 1
ATOM 2662 C CA . ILE B 1 111 ? -19.203 -0.37 -0.471 1 96.44 111 ILE B CA 1
ATOM 2663 C C . ILE B 1 111 ? -18.5 -0.064 -1.797 1 96.44 111 ILE B C 1
ATOM 2665 O O . ILE B 1 111 ? -19.141 0.426 -2.736 1 96.44 111 ILE B O 1
ATOM 2669 N N . GLN B 1 112 ? -17.422 -0.85 -2.189 1 98.88 112 GLN B N 1
ATOM 2670 C CA . GLN B 1 112 ? -16.672 -0.464 -3.375 1 98.88 112 GLN B CA 1
ATOM 2671 C C . GLN B 1 112 ? -15.961 -1.667 -3.99 1 98.88 112 GLN B C 1
ATOM 2673 O O . GLN B 1 112 ? -15.336 -2.459 -3.277 1 98.88 112 GLN B O 1
ATOM 2678 N N . VAL B 1 113 ? -15.969 -1.581 -5.043 1 98.88 113 VAL B N 1
ATOM 2679 C CA . VAL B 1 113 ? -15.359 -2.703 -5.746 1 98.88 113 VAL B CA 1
ATOM 2680 C C . VAL B 1 113 ? -13.836 -2.566 -5.711 1 98.88 113 VAL B C 1
ATOM 2682 O O . VAL B 1 113 ? -13.289 -1.533 -6.109 1 98.88 113 VAL B O 1
ATOM 2685 N N . THR B 1 114 ? -13.195 -3.646 -5.516 1 98.62 114 THR B N 1
ATOM 2686 C CA . THR B 1 114 ? -11.758 -3.506 -5.277 1 98.62 114 THR B CA 1
ATOM 2687 C C . THR B 1 114 ? -10.961 -4.305 -6.301 1 98.62 114 THR B C 1
ATOM 2689 O O . THR B 1 114 ? -9.844 -3.916 -6.664 1 98.62 114 THR B O 1
ATOM 2692 N N . GLN B 1 115 ? -11.594 -5.504 -6.395 1 97.5 115 GLN B N 1
ATOM 2693 C CA . GLN B 1 115 ? -10.82 -6.41 -7.238 1 97.5 115 GLN B CA 1
ATOM 2694 C C . GLN B 1 115 ? -11.672 -7.594 -7.699 1 97.5 115 GLN B C 1
ATOM 2696 O O . GLN B 1 115 ? -12.672 -7.934 -7.059 1 97.5 115 GLN B O 1
ATOM 2701 N N . PRO B 1 116 ? -11.352 -8.117 -8.875 1 98.25 116 PRO B N 1
ATOM 2702 C CA . PRO B 1 116 ? -11.977 -9.398 -9.188 1 98.25 116 PRO B CA 1
ATOM 2703 C C . PRO B 1 116 ? -11.695 -10.469 -8.125 1 98.25 116 PRO B C 1
ATOM 2705 O O . PRO B 1 116 ? -10.672 -10.406 -7.441 1 98.25 116 PRO B O 1
ATOM 2708 N N . ARG B 1 117 ? -12.383 -11.422 -7.781 1 95.31 117 ARG B N 1
ATOM 2709 C CA . ARG B 1 117 ? -12.062 -12.578 -6.949 1 95.31 117 ARG B CA 1
ATOM 2710 C C . ARG B 1 117 ? -11.055 -13.492 -7.641 1 95.31 117 ARG B C 1
ATOM 2712 O O . ARG B 1 117 ? -11.242 -13.867 -8.797 1 95.31 117 ARG B O 1
ATOM 2719 N N . SER B 1 118 ? -10.297 -13.742 -7.273 1 90.56 118 SER B N 1
ATOM 2720 C CA . SER B 1 118 ? -9.281 -14.617 -7.852 1 90.56 118 SER B CA 1
ATOM 2721 C C . SER B 1 118 ? -9.594 -16.078 -7.59 1 90.56 118 SER B C 1
ATOM 2723 O O . SER B 1 118 ? -9.539 -16.547 -6.449 1 90.56 118 SER B O 1
ATOM 2725 N N . PRO B 1 119 ? -10.062 -16.875 -8.32 1 91.69 119 PRO B N 1
ATOM 2726 C CA . PRO B 1 119 ? -10.445 -18.281 -8.07 1 91.69 119 PRO B CA 1
ATOM 2727 C C . PRO B 1 119 ? -9.273 -19.125 -7.574 1 91.69 119 PRO B C 1
ATOM 2729 O O . PRO B 1 119 ? -8.141 -18.953 -8.031 1 91.69 119 PRO B O 1
ATOM 2732 N N . CYS B 1 120 ? -9.383 -19.859 -6.621 1 87.56 120 CYS B N 1
ATOM 2733 C CA . CYS B 1 120 ? -8.289 -20.656 -6.066 1 87.56 120 CYS B CA 1
ATOM 2734 C C . CYS B 1 120 ? -8.664 -22.141 -6.035 1 87.56 120 CYS B C 1
ATOM 2736 O O . CYS B 1 120 ? -9.836 -22.484 -6.184 1 87.56 120 CYS B O 1
ATOM 2738 N N . PHE B 1 121 ? -7.891 -23.172 -5.98 1 87.44 121 PHE B N 1
ATOM 2739 C CA . PHE B 1 121 ? -8.023 -24.609 -6.184 1 87.44 121 PHE B CA 1
ATOM 2740 C C . PHE B 1 121 ? -9.062 -25.203 -5.238 1 87.44 121 PHE B C 1
ATOM 2742 O O . PHE B 1 121 ? -9.562 -26.297 -5.469 1 87.44 121 PHE B O 1
ATOM 2749 N N . LYS B 1 122 ? -9.547 -24.359 -4.176 1 82.69 122 LYS B N 1
ATOM 2750 C CA . LYS B 1 122 ? -10.539 -24.875 -3.238 1 82.69 122 LYS B CA 1
ATOM 2751 C C . LYS B 1 122 ? -11.883 -25.109 -3.928 1 82.69 122 LYS B C 1
ATOM 2753 O O . LYS B 1 122 ? -12.641 -26 -3.537 1 82.69 122 LYS B O 1
ATOM 2758 N N . LEU B 1 123 ? -12.047 -24.391 -4.867 1 87.06 123 LEU B N 1
ATOM 2759 C CA . LEU B 1 123 ? -13.289 -24.516 -5.621 1 87.06 123 LEU B CA 1
ATOM 2760 C C . LEU B 1 123 ? -13.383 -25.891 -6.293 1 87.06 123 LEU B C 1
ATOM 2762 O O . LEU B 1 123 ? -14.477 -26.438 -6.438 1 87.06 123 LEU B O 1
ATOM 2766 N N . ASN B 1 124 ? -12.195 -26.484 -6.637 1 87.62 124 ASN B N 1
ATOM 2767 C CA . ASN B 1 124 ? -12.109 -27.781 -7.309 1 87.62 124 ASN B CA 1
ATOM 2768 C C . ASN B 1 124 ? -12.617 -28.906 -6.418 1 87.62 124 ASN B C 1
ATOM 2770 O O . ASN B 1 124 ? -13.391 -29.766 -6.867 1 87.62 124 ASN B O 1
ATOM 2774 N N . PHE B 1 125 ? -12.219 -28.594 -5.449 1 85.06 125 PHE B N 1
ATOM 2775 C CA . PHE B 1 125 ? -12.609 -29.594 -4.461 1 85.06 125 PHE B CA 1
ATOM 2776 C C . PHE B 1 125 ? -14.094 -29.484 -4.133 1 85.06 125 PHE B C 1
ATOM 2778 O O . PHE B 1 125 ? -14.797 -30.484 -4.07 1 85.06 125 PHE B O 1
ATOM 2785 N N . HIS B 1 126 ? -14.461 -28.422 -3.846 1 84 126 HIS B N 1
ATOM 2786 C CA . HIS B 1 126 ? -15.844 -28.172 -3.451 1 84 126 HIS B CA 1
ATOM 2787 C C . HIS B 1 126 ? -16.812 -28.75 -4.469 1 84 126 HIS B C 1
ATOM 2789 O O . HIS B 1 126 ? -17.844 -29.328 -4.094 1 84 126 HIS B O 1
ATOM 2795 N N . PHE B 1 127 ? -16.297 -28.516 -5.844 1 86.5 127 PHE B N 1
ATOM 2796 C CA . PHE B 1 127 ? -17.25 -28.938 -6.867 1 86.5 127 PHE B CA 1
ATOM 2797 C C . PHE B 1 127 ? -16.906 -30.344 -7.371 1 86.5 127 PHE B C 1
ATOM 2799 O O . PHE B 1 127 ? -17.672 -30.938 -8.125 1 86.5 127 PHE B O 1
ATOM 2806 N N . GLY B 1 128 ? -16 -31.125 -6.875 1 87.06 128 GLY B N 1
ATOM 2807 C CA . GLY B 1 128 ? -15.523 -32.406 -7.352 1 87.06 128 GLY B CA 1
ATOM 2808 C C . GLY B 1 128 ? -15.094 -32.406 -8.805 1 87.06 128 GLY B C 1
ATOM 2809 O O . GLY B 1 128 ? -15.281 -33.375 -9.531 1 87.06 128 GLY B O 1
ATOM 2810 N N . ILE B 1 129 ? -14.516 -31 -8.961 1 89.5 129 ILE B N 1
ATOM 2811 C CA . ILE B 1 129 ? -14.07 -30.797 -10.336 1 89.5 129 ILE B CA 1
ATOM 2812 C C . ILE B 1 129 ? -12.625 -30.312 -10.344 1 89.5 129 ILE B C 1
ATOM 2814 O O . ILE B 1 129 ? -12.336 -29.188 -9.922 1 89.5 129 ILE B O 1
ATOM 2818 N N . SER B 1 130 ? -11.891 -31.016 -11.133 1 89.06 130 SER B N 1
ATOM 2819 C CA . SER B 1 130 ? -10.461 -30.891 -10.844 1 89.06 130 SER B CA 1
ATOM 2820 C C . SER B 1 130 ? -9.898 -29.594 -11.398 1 89.06 130 SER B C 1
ATOM 2822 O O . SER B 1 130 ? -8.883 -29.094 -10.906 1 89.06 130 SER B O 1
ATOM 2824 N N . ASP B 1 131 ? -10.609 -29.016 -12.188 1 90.69 131 ASP B N 1
ATOM 2825 C CA . ASP B 1 131 ? -10.047 -27.812 -12.766 1 90.69 131 ASP B CA 1
ATOM 2826 C C . ASP B 1 131 ? -11.062 -26.656 -12.734 1 90.69 131 ASP B C 1
ATOM 2828 O O . ASP B 1 131 ? -11.07 -25.812 -13.633 1 90.69 131 ASP B O 1
ATOM 2832 N N . MET B 1 132 ? -12.008 -26.734 -11.891 1 91.88 132 MET B N 1
ATOM 2833 C CA . MET B 1 132 ? -13.078 -25.75 -11.789 1 91.88 132 MET B CA 1
ATOM 2834 C C . MET B 1 132 ? -12.508 -24.328 -11.695 1 91.88 132 MET B C 1
ATOM 2836 O O . MET B 1 132 ? -13 -23.422 -12.352 1 91.88 132 MET B O 1
ATOM 2840 N N . SER B 1 133 ? -11.438 -23.953 -11.039 1 90.31 133 SER B N 1
ATOM 2841 C CA . SER B 1 133 ? -10.844 -22.641 -10.852 1 90.31 133 SER B CA 1
ATOM 2842 C C . SER B 1 133 ? -10.336 -22.062 -12.172 1 90.31 133 SER B C 1
ATOM 2844 O O . SER B 1 133 ? -10.578 -20.891 -12.477 1 90.31 133 SER B O 1
ATOM 2846 N N . SER B 1 134 ? -9.375 -23.078 -12.656 1 92.06 134 SER B N 1
ATOM 2847 C CA . SER B 1 134 ? -8.82 -22.609 -13.922 1 92.06 134 SER B CA 1
ATOM 2848 C C . SER B 1 134 ? -9.922 -22.297 -14.922 1 92.06 134 SER B C 1
ATOM 2850 O O . SER B 1 134 ? -9.836 -21.328 -15.672 1 92.06 134 SER B O 1
ATOM 2852 N N . GLN B 1 135 ? -11.492 -23.062 -15.109 1 91.94 135 GLN B N 1
ATOM 2853 C CA . GLN B 1 135 ? -12.602 -22.812 -16.016 1 91.94 135 GLN B CA 1
ATOM 2854 C C . GLN B 1 135 ? -13.273 -21.484 -15.719 1 91.94 135 GLN B C 1
ATOM 2856 O O . GLN B 1 135 ? -13.594 -20.719 -16.641 1 91.94 135 GLN B O 1
ATOM 2861 N N . MET B 1 136 ? -12.75 -21.156 -14.148 1 92 136 MET B N 1
ATOM 2862 C CA . MET B 1 136 ? -13.367 -19.906 -13.734 1 92 136 MET B CA 1
ATOM 2863 C C . MET B 1 136 ? -12.547 -18.703 -14.203 1 92 136 MET B C 1
ATOM 2865 O O . MET B 1 136 ? -13.086 -17.75 -14.766 1 92 136 MET B O 1
ATOM 2869 N N . GLN B 1 137 ? -11.836 -18.734 -14.102 1 85.56 137 GLN B N 1
ATOM 2870 C CA . GLN B 1 137 ? -10.922 -17.688 -14.516 1 85.56 137 GLN B CA 1
ATOM 2871 C C . GLN B 1 137 ? -10.992 -17.453 -16.016 1 85.56 137 GLN B C 1
ATOM 2873 O O . GLN B 1 137 ? -11.07 -16.312 -16.484 1 85.56 137 GLN B O 1
ATOM 2878 N N . SER B 1 138 ? -10.617 -18.75 -16.75 1 94.38 138 SER B N 1
ATOM 2879 C CA . SER B 1 138 ? -10.578 -18.672 -18.203 1 94.38 138 SER B CA 1
ATOM 2880 C C . SER B 1 138 ? -11.875 -18.094 -18.75 1 94.38 138 SER B C 1
ATOM 2882 O O . SER B 1 138 ? -11.852 -17.312 -19.719 1 94.38 138 SER B O 1
ATOM 2884 N N . ALA B 1 139 ? -12.961 -18.469 -18.047 1 91.75 139 ALA B N 1
ATOM 2885 C CA . ALA B 1 139 ? -14.25 -18.016 -18.562 1 91.75 139 ALA B CA 1
ATOM 2886 C C . ALA B 1 139 ? -14.5 -16.562 -18.203 1 91.75 139 ALA B C 1
ATOM 2888 O O . ALA B 1 139 ? -15.375 -15.914 -18.781 1 91.75 139 ALA B O 1
ATOM 2889 N N . GLY B 1 140 ? -13.789 -16.016 -17 1 91 140 GLY B N 1
ATOM 2890 C CA . GLY B 1 140 ? -13.914 -14.656 -16.516 1 91 140 GLY B CA 1
ATOM 2891 C C . GLY B 1 140 ? -15.188 -14.422 -15.719 1 91 140 GLY B C 1
ATOM 2892 O O . GLY B 1 140 ? -15.711 -13.305 -15.688 1 91 140 GLY B O 1
ATOM 2893 N N . LYS B 1 141 ? -15.586 -15.57 -15.297 1 95.94 141 LYS B N 1
ATOM 2894 C CA . LYS B 1 141 ? -16.781 -15.531 -14.453 1 95.94 141 LYS B CA 1
ATOM 2895 C C . LYS B 1 141 ? -16.422 -15.742 -12.984 1 95.94 141 LYS B C 1
ATOM 2897 O O . LYS B 1 141 ? -16.891 -16.703 -12.359 1 95.94 141 LYS B O 1
ATOM 2902 N N . THR B 1 142 ? -15.719 -14.648 -12.766 1 93.38 142 THR B N 1
ATOM 2903 C CA . THR B 1 142 ? -15.023 -14.844 -11.492 1 93.38 142 THR B CA 1
ATOM 2904 C C . THR B 1 142 ? -15.812 -14.219 -10.344 1 93.38 142 THR B C 1
ATOM 2906 O O . THR B 1 142 ? -15.641 -14.602 -9.188 1 93.38 142 THR B O 1
ATOM 2909 N N . GLY B 1 143 ? -16.766 -13.336 -10.273 1 97.12 143 GLY B N 1
ATOM 2910 C CA . GLY B 1 143 ? -17.266 -12.438 -9.25 1 97.12 143 GLY B CA 1
ATOM 2911 C C . GLY B 1 143 ? -16.25 -11.414 -8.797 1 97.12 143 GLY B C 1
ATOM 2912 O O . GLY B 1 143 ? -15.203 -11.242 -9.43 1 97.12 143 GLY B O 1
ATOM 2913 N N . TRP B 1 144 ? -16.625 -10.664 -8.039 1 98.56 144 TRP B N 1
ATOM 2914 C CA . TRP B 1 144 ? -15.711 -9.625 -7.578 1 98.56 144 TRP B CA 1
ATOM 2915 C C . TRP B 1 144 ? -15.883 -9.367 -6.086 1 98.56 144 TRP B C 1
ATOM 2917 O O . TRP B 1 144 ? -16.781 -9.93 -5.453 1 98.56 144 TRP B O 1
ATOM 2927 N N . LEU B 1 145 ? -14.852 -8.594 -5.543 1 98.44 145 LEU B N 1
ATOM 2928 C CA . LEU B 1 145 ? -14.812 -8.344 -4.109 1 98.44 145 LEU B CA 1
ATOM 2929 C C . LEU B 1 145 ? -15.078 -6.871 -3.805 1 98.44 145 LEU B C 1
ATOM 2931 O O . LEU B 1 145 ? -14.914 -6.016 -4.672 1 98.44 145 LEU B O 1
ATOM 2935 N N . TYR B 1 146 ? -15.555 -6.598 -2.482 1 98.38 146 TYR B N 1
ATOM 2936 C CA . TYR B 1 146 ? -15.836 -5.234 -2.045 1 98.38 146 TYR B CA 1
ATOM 2937 C C . TYR B 1 146 ? -15.07 -4.902 -0.772 1 98.38 146 TYR B C 1
ATOM 2939 O O . TYR B 1 146 ? -14.859 -5.766 0.081 1 98.38 146 TYR B O 1
ATOM 2947 N N . ARG B 1 147 ? -14.586 -3.578 -0.776 1 97.81 147 ARG B N 1
ATOM 2948 C CA . ARG B 1 147 ? -14.344 -3.031 0.556 1 97.81 147 ARG B CA 1
ATOM 2949 C C . ARG B 1 147 ? -15.531 -2.191 1.025 1 97.81 147 ARG B C 1
ATOM 2951 O O . ARG B 1 147 ? -16.297 -1.676 0.208 1 97.81 147 ARG B O 1
ATOM 2958 N N . VAL B 1 148 ? -15.711 -2.355 2.279 1 98.19 148 VAL B N 1
ATOM 2959 C CA . VAL B 1 148 ? -16.781 -1.532 2.848 1 98.19 148 VAL B CA 1
ATOM 2960 C C . VAL B 1 148 ? -16.25 -0.121 3.105 1 98.19 148 VAL B C 1
ATOM 2962 O O . VAL B 1 148 ? -15.359 0.076 3.932 1 98.19 148 VAL B O 1
ATOM 2965 N N . VAL B 1 149 ? -16.672 1.025 2.559 1 97.94 149 VAL B N 1
ATOM 2966 C CA . VAL B 1 149 ? -16.25 2.418 2.682 1 97.94 149 VAL B CA 1
ATOM 2967 C C . VAL B 1 149 ? -16.984 3.08 3.842 1 97.94 149 VAL B C 1
ATOM 2969 O O . VAL B 1 149 ? -16.406 3.885 4.578 1 97.94 149 VAL B O 1
ATOM 2972 N N . LEU B 1 150 ? -18.281 2.5 3.773 1 97.44 150 LEU B N 1
ATOM 2973 C CA . LEU B 1 150 ? -19.078 2.963 4.906 1 97.44 150 LEU B CA 1
ATOM 2974 C C . LEU B 1 150 ? -19.922 1.834 5.469 1 97.44 150 LEU B C 1
ATOM 2976 O O . LEU B 1 150 ? -20.859 1.362 4.809 1 97.44 150 LEU B O 1
ATOM 2980 N N . ALA B 1 151 ? -19.609 1.637 6.73 1 97.62 151 ALA B N 1
ATOM 2981 C CA . ALA B 1 151 ? -20.344 0.573 7.414 1 97.62 151 ALA B CA 1
ATOM 2982 C C . ALA B 1 151 ? -21.734 1.035 7.805 1 97.62 151 ALA B C 1
ATOM 2984 O O . ALA B 1 151 ? -22 2.236 7.895 1 97.62 151 ALA B O 1
ATOM 2985 N N . GLY B 1 152 ? -22.703 0.027 7.895 1 95.81 152 GLY B N 1
ATOM 2986 C CA . GLY B 1 152 ? -24.062 0.414 8.273 1 95.81 152 GLY B CA 1
ATOM 2987 C C . GLY B 1 152 ? -25.047 -0.738 8.227 1 95.81 152 GLY B C 1
ATOM 2988 O O . GLY B 1 152 ? -24.656 -1.89 8.031 1 95.81 152 GLY B O 1
ATOM 2989 N N . GLN B 1 153 ? -26.188 -0.385 8.477 1 93.81 153 GLN B N 1
ATOM 2990 C CA . GLN B 1 153 ? -27.234 -1.396 8.406 1 93.81 153 GLN B CA 1
ATOM 2991 C C 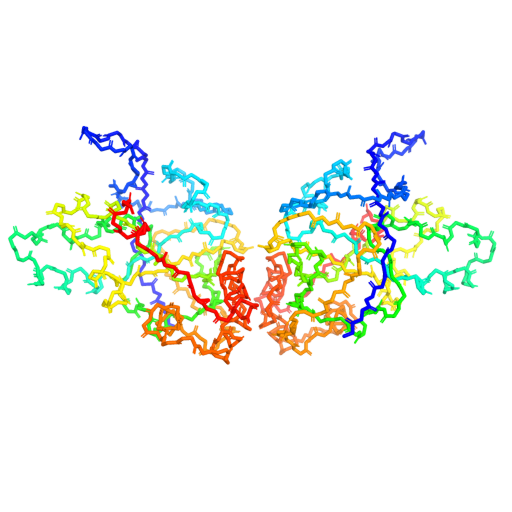. GLN B 1 153 ? -27.719 -1.578 6.973 1 93.81 153 GLN B C 1
ATOM 2993 O O . GLN B 1 153 ? -27.953 -0.599 6.262 1 93.81 153 GLN B O 1
ATOM 2998 N N . VAL B 1 154 ? -27.781 -2.607 6.539 1 92.56 154 VAL B N 1
ATOM 2999 C CA . VAL B 1 154 ? -28.297 -2.895 5.203 1 92.56 154 VAL B CA 1
ATOM 3000 C C . VAL B 1 154 ? -29.5 -3.836 5.301 1 92.56 154 VAL B C 1
ATOM 3002 O O . VAL B 1 154 ? -29.75 -4.43 6.352 1 92.56 154 VAL B O 1
ATOM 3005 N N . PHE B 1 155 ? -30.281 -3.971 4.543 1 93.5 155 PHE B N 1
ATOM 3006 C CA . PHE B 1 155 ? -31.438 -4.863 4.52 1 93.5 155 PHE B CA 1
ATOM 3007 C C . PHE B 1 155 ? -31.359 -5.805 3.324 1 93.5 155 PHE B C 1
ATOM 3009 O O . PHE B 1 155 ? -31.031 -5.387 2.215 1 93.5 155 PHE B O 1
ATOM 3016 N N . ALA B 1 156 ? -31.672 -7.113 3.232 1 88.94 156 ALA B N 1
ATOM 3017 C CA . ALA B 1 156 ? -31.531 -8.125 2.186 1 88.94 156 ALA B CA 1
ATOM 3018 C C . ALA B 1 156 ? -32.469 -7.824 1.009 1 88.94 156 ALA B C 1
ATOM 3020 O O . ALA B 1 156 ? -32.219 -8.289 -0.108 1 88.94 156 ALA B O 1
ATOM 3021 N N . ASP B 1 157 ? -33.688 -6.594 1.359 1 90.31 157 ASP B N 1
ATOM 3022 C CA . ASP B 1 157 ? -34.625 -6.285 0.279 1 90.31 157 ASP B CA 1
ATOM 3023 C C . ASP B 1 157 ? -34.344 -4.918 -0.329 1 90.31 157 ASP B C 1
ATOM 3025 O O . ASP B 1 157 ? -35 -4.488 -1.269 1 90.31 157 ASP B O 1
ATOM 3029 N N . ALA B 1 158 ? -33.094 -5.027 0.494 1 91.12 158 ALA B N 1
ATOM 3030 C CA . ALA B 1 158 ? -32.656 -3.752 -0.077 1 91.12 158 ALA B CA 1
ATOM 3031 C C . ALA B 1 158 ? -31.766 -3.965 -1.292 1 91.12 158 ALA B C 1
ATOM 3033 O O . ALA B 1 158 ? -30.844 -4.773 -1.249 1 91.12 158 ALA B O 1
ATOM 3034 N N . PRO B 1 159 ? -32.312 -2.678 -2.469 1 96.75 159 PRO B N 1
ATOM 3035 C CA . PRO B 1 159 ? -31.516 -2.906 -3.674 1 96.75 159 PRO B CA 1
ATOM 3036 C C . PRO B 1 159 ? -30.156 -2.213 -3.617 1 96.75 159 PRO B C 1
ATOM 3038 O O . PRO B 1 159 ? -29.969 -1.293 -2.818 1 96.75 159 PRO B O 1
ATOM 3041 N N . LEU B 1 160 ? -28.922 -2.883 -4.492 1 96.06 160 LEU B N 1
ATOM 3042 C CA . LEU B 1 160 ? -27.703 -2.113 -4.727 1 96.06 160 LEU B CA 1
ATOM 3043 C C . LEU B 1 160 ? -27.938 -1.011 -5.754 1 96.06 160 LEU B C 1
ATOM 3045 O O . LEU B 1 160 ? -28.609 -1.232 -6.762 1 96.06 160 LEU B O 1
ATOM 3049 N N . GLU B 1 161 ? -27.609 0.351 -5.125 1 94.19 161 GLU B N 1
ATOM 3050 C CA . GLU B 1 161 ? -27.719 1.505 -6.016 1 94.19 161 GLU B CA 1
ATOM 3051 C C . GLU B 1 161 ? -26.344 2.105 -6.297 1 94.19 161 GLU B C 1
ATOM 3053 O O . GLU B 1 161 ? -25.578 2.406 -5.371 1 94.19 161 GLU B O 1
ATOM 3058 N N . LEU B 1 162 ? -25.922 1.945 -7.887 1 96.62 162 LEU B N 1
ATOM 3059 C CA . LEU B 1 162 ? -24.625 2.553 -8.211 1 96.62 162 LEU B CA 1
ATOM 3060 C C . LEU B 1 162 ? -24.594 4.008 -7.758 1 96.62 162 LEU B C 1
ATOM 3062 O O . LEU B 1 162 ? -25.406 4.82 -8.195 1 96.62 162 LEU B O 1
ATOM 3066 N N . ALA B 1 163 ? -23.469 4.664 -6.656 1 94.88 163 ALA B N 1
ATOM 3067 C CA . ALA B 1 163 ? -23.328 6.027 -6.148 1 94.88 163 ALA B CA 1
ATOM 3068 C C . ALA B 1 163 ? -22.266 6.797 -6.945 1 94.88 163 ALA B C 1
ATOM 3070 O O . ALA B 1 163 ? -22.453 7.98 -7.238 1 94.88 163 ALA B O 1
ATOM 3071 N N . SER B 1 164 ? -21.344 5.695 -7.336 1 96.56 164 SER B N 1
ATOM 3072 C CA . SER B 1 164 ? -20.297 6.336 -8.133 1 96.56 164 SER B CA 1
ATOM 3073 C C . SER B 1 164 ? -19.562 5.316 -8.992 1 96.56 164 SER B C 1
ATOM 3075 O O . SER B 1 164 ? -19.219 4.234 -8.523 1 96.56 164 SER B O 1
ATOM 3077 N N . ARG B 1 165 ? -18.984 6.066 -10.164 1 97.19 165 ARG B N 1
ATOM 3078 C CA . ARG B 1 165 ? -18.047 5.359 -11.039 1 97.19 165 ARG B CA 1
ATOM 3079 C C . ARG B 1 165 ? -16.719 6.113 -11.156 1 97.19 165 ARG B C 1
ATOM 3081 O O . ARG B 1 165 ? -16.703 7.281 -11.547 1 97.19 165 ARG B O 1
ATOM 3088 N N . LEU B 1 166 ? -15.836 5.188 -10.922 1 95.88 166 LEU B N 1
ATOM 3089 C CA . LEU B 1 166 ? -14.648 5.961 -10.602 1 95.88 166 LEU B CA 1
ATOM 3090 C C . LEU B 1 166 ? -13.477 5.562 -11.5 1 95.88 166 LEU B C 1
ATOM 3092 O O . LEU B 1 166 ? -12.352 6.031 -11.312 1 95.88 166 LEU B O 1
ATOM 3096 N N . SER B 1 167 ? -13.672 4.594 -12.383 1 95.75 167 SER B N 1
ATOM 3097 C CA . SER B 1 167 ? -12.648 4.223 -13.352 1 95.75 167 SER B CA 1
ATOM 3098 C C . SER B 1 167 ? -13.266 3.693 -14.641 1 95.75 167 SER B C 1
ATOM 3100 O O . SER B 1 167 ? -14.484 3.502 -14.719 1 95.75 167 SER B O 1
ATOM 3102 N N . ASP B 1 168 ? -12.539 3.496 -15.586 1 97.94 168 ASP B N 1
ATOM 3103 C CA . ASP B 1 168 ? -13.055 2.975 -16.844 1 97.94 168 ASP B CA 1
ATOM 3104 C C . ASP B 1 168 ? -12.633 1.523 -17.062 1 97.94 168 ASP B C 1
ATOM 3106 O O . ASP B 1 168 ? -12.703 1.009 -18.172 1 97.94 168 ASP B O 1
ATOM 3110 N N . VAL B 1 169 ? -12.133 0.806 -15.828 1 98 169 VAL B N 1
ATOM 3111 C CA . VAL B 1 169 ? -11.664 -0.577 -15.898 1 98 169 VAL B CA 1
ATOM 3112 C C . VAL B 1 169 ? -12.711 -1.503 -15.289 1 98 169 VAL B C 1
ATOM 3114 O O . VAL B 1 169 ? -12.883 -1.541 -14.062 1 98 169 VAL B O 1
ATOM 3117 N N . SER B 1 170 ? -13.344 -2.117 -16.172 1 98.5 170 SER B N 1
ATOM 3118 C CA . SER B 1 170 ? -14.359 -3.02 -15.641 1 98.5 170 SER B CA 1
ATOM 3119 C C . SER B 1 170 ? -13.727 -4.203 -14.922 1 98.5 170 SER B C 1
ATOM 3121 O O . SER B 1 170 ? -12.531 -4.473 -15.086 1 98.5 170 SER B O 1
ATOM 3123 N N . VAL B 1 171 ? -14.375 -5.016 -14.156 1 98.38 171 VAL B N 1
ATOM 3124 C CA . VAL B 1 171 ? -13.875 -6.23 -13.516 1 98.38 171 VAL B CA 1
ATOM 3125 C C . VAL B 1 171 ? -13.383 -7.207 -14.578 1 98.38 171 VAL B C 1
ATOM 3127 O O . VAL B 1 171 ? -12.367 -7.887 -14.391 1 98.38 171 VAL B O 1
ATOM 3130 N N . TYR B 1 172 ? -14.289 -7.145 -15.766 1 98.38 172 TYR B N 1
ATOM 3131 C CA . TYR B 1 172 ? -13.922 -8.023 -16.875 1 98.38 172 TYR B CA 1
ATOM 3132 C C . TYR B 1 172 ? -12.562 -7.625 -17.453 1 98.38 172 TYR B C 1
ATOM 3134 O O . TYR B 1 172 ? -11.703 -8.484 -17.672 1 98.38 172 TYR B O 1
ATOM 3142 N N . ASP B 1 173 ? -12.484 -6.629 -17.547 1 96.81 173 ASP B N 1
ATOM 3143 C CA . ASP B 1 173 ? -11.219 -6.152 -18.109 1 96.81 173 ASP B CA 1
ATOM 3144 C C . ASP B 1 173 ? -10.062 -6.434 -17.156 1 96.81 173 ASP B C 1
ATOM 3146 O O . ASP B 1 173 ? -8.969 -6.812 -17.594 1 96.81 173 ASP B O 1
ATOM 3150 N N . ALA B 1 174 ? -10.281 -5.93 -16 1 98.69 174 ALA B N 1
ATOM 3151 C CA . ALA B 1 174 ? -9.234 -6.207 -15.023 1 98.69 174 ALA B CA 1
ATOM 3152 C C . ALA B 1 174 ? -8.805 -7.668 -15.078 1 98.69 174 ALA B C 1
ATOM 3154 O O . ALA B 1 174 ? -7.609 -7.973 -15.047 1 98.69 174 ALA B O 1
ATOM 3155 N N . CYS B 1 175 ? -9.664 -8.742 -15.016 1 98.12 175 CYS B N 1
ATOM 3156 C CA . CYS B 1 175 ? -9.328 -10.164 -15.133 1 98.12 175 CYS B CA 1
ATOM 3157 C C . CYS B 1 175 ? -8.484 -10.422 -16.375 1 98.12 175 CYS B C 1
ATOM 3159 O O . CYS B 1 175 ? -7.469 -11.117 -16.297 1 98.12 175 CYS B O 1
ATOM 3161 N N . ALA B 1 176 ? -9.008 -9.609 -17.672 1 97.56 176 ALA B N 1
ATOM 3162 C CA . ALA B 1 176 ? -8.305 -9.812 -18.938 1 97.56 176 ALA B CA 1
ATOM 3163 C C . ALA B 1 176 ? -6.855 -9.336 -18.844 1 97.56 176 ALA B C 1
ATOM 3165 O O . ALA B 1 176 ? -5.934 -10.039 -19.25 1 97.56 176 ALA B O 1
ATOM 3166 N N . ILE B 1 177 ? -6.707 -8.352 -18.109 1 97.19 177 ILE B N 1
ATOM 3167 C CA . ILE B 1 177 ? -5.391 -7.742 -17.969 1 97.19 177 ILE B CA 1
ATOM 3168 C C . ILE B 1 177 ? -4.508 -8.617 -17.078 1 97.19 177 ILE B C 1
ATOM 3170 O O . ILE B 1 177 ? -3.34 -8.852 -17.391 1 97.19 177 ILE B O 1
ATOM 3174 N N . ALA B 1 178 ? -5.207 -9.039 -16.125 1 96.25 178 ALA B N 1
ATOM 3175 C CA . ALA B 1 178 ? -4.41 -9.773 -15.141 1 96.25 178 ALA B CA 1
ATOM 3176 C C . ALA B 1 178 ? -4.102 -11.188 -15.625 1 96.25 178 ALA B C 1
ATOM 3178 O O . ALA B 1 178 ? -3.014 -11.711 -15.383 1 96.25 178 ALA B O 1
ATOM 3179 N N . TRP B 1 179 ? -4.703 -11.797 -16.312 1 93.06 179 TRP B N 1
ATOM 3180 C CA . TRP B 1 179 ? -4.539 -13.242 -16.438 1 93.06 179 TRP B CA 1
ATOM 3181 C C . TRP B 1 179 ? -4.531 -13.672 -17.891 1 93.06 179 TRP B C 1
ATOM 3183 O O . TRP B 1 179 ? -4.109 -14.789 -18.219 1 93.06 179 TRP B O 1
ATOM 3193 N N . HIS B 1 180 ? -5.367 -13.008 -18.953 1 91.94 180 HIS B N 1
ATOM 3194 C CA . HIS B 1 180 ? -5.574 -13.508 -20.312 1 91.94 180 HIS B CA 1
ATOM 3195 C C . HIS B 1 180 ? -4.602 -12.859 -21.281 1 91.94 180 HIS B C 1
ATOM 3197 O O . HIS B 1 180 ? -4.289 -13.438 -22.328 1 91.94 180 HIS B O 1
ATOM 3203 N N . MET B 1 181 ? -3.869 -11.516 -20.609 1 87.69 181 MET B N 1
ATOM 3204 C CA . MET B 1 181 ? -3.039 -10.75 -21.547 1 87.69 181 MET B CA 1
ATOM 3205 C C . MET B 1 181 ? -1.558 -11.008 -21.281 1 87.69 181 MET B C 1
ATOM 3207 O O . MET B 1 181 ? -1.166 -11.344 -20.172 1 87.69 181 MET B O 1
ATOM 3211 N N . PRO B 1 182 ? -1.17 -10.953 -22.547 1 95 182 PRO B N 1
ATOM 3212 C CA . PRO B 1 182 ? 0.268 -10.969 -22.281 1 95 182 PRO B CA 1
ATOM 3213 C C . PRO B 1 182 ? 0.743 -9.711 -21.562 1 95 182 PRO B C 1
ATOM 3215 O O . PRO B 1 182 ? -0.051 -8.797 -21.312 1 95 182 PRO B O 1
ATOM 3218 N N . PHE B 1 183 ? 2.295 -9.797 -20.969 1 93.69 183 PHE B N 1
ATOM 3219 C CA . PHE B 1 183 ? 2.846 -8.633 -20.281 1 93.69 183 PHE B CA 1
ATOM 3220 C C . PHE B 1 183 ? 2.605 -7.363 -21.094 1 93.69 183 PHE B C 1
ATOM 3222 O O . PHE B 1 183 ? 2.994 -7.285 -22.266 1 93.69 183 PHE B O 1
ATOM 3229 N N . ASP B 1 184 ? 1.835 -6.387 -20.625 1 93 184 ASP B N 1
ATOM 3230 C CA . ASP B 1 184 ? 1.533 -5.102 -21.25 1 93 184 ASP B CA 1
ATOM 3231 C C . ASP B 1 184 ? 1.623 -3.965 -20.234 1 93 184 ASP B C 1
ATOM 3233 O O . ASP B 1 184 ? 0.699 -3.758 -19.438 1 93 184 ASP B O 1
ATOM 3237 N N . ASP B 1 185 ? 2.604 -3.27 -20.203 1 96.06 185 ASP B N 1
ATOM 3238 C CA . ASP B 1 185 ? 2.889 -2.268 -19.172 1 96.06 185 ASP B CA 1
ATOM 3239 C C . ASP B 1 185 ? 1.806 -1.193 -19.141 1 96.06 185 ASP B C 1
ATOM 3241 O O . ASP B 1 185 ? 1.427 -0.721 -18.062 1 96.06 185 ASP B O 1
ATOM 3245 N N . GLU B 1 186 ? 1.513 -0.982 -20.203 1 97.5 186 GLU B N 1
ATOM 3246 C CA . GLU B 1 186 ? 0.505 0.069 -20.297 1 97.5 186 GLU B CA 1
ATOM 3247 C C . GLU B 1 186 ? -0.807 -0.363 -19.656 1 97.5 186 GLU B C 1
ATOM 3249 O O . GLU B 1 186 ? -1.466 0.435 -18.984 1 97.5 186 GLU B O 1
ATOM 3254 N N . GLN B 1 187 ? -1.253 -1.52 -19.859 1 98.06 187 GLN B N 1
ATOM 3255 C CA . GLN B 1 187 ? -2.488 -2.037 -19.281 1 98.06 187 GLN B CA 1
ATOM 3256 C C . GLN B 1 187 ? -2.371 -2.17 -17.766 1 98.06 187 GLN B C 1
ATOM 3258 O O . GLN B 1 187 ? -3.35 -1.977 -17.047 1 98.06 187 GLN B O 1
ATOM 3263 N N . TYR B 1 188 ? -1 -2.412 -17.375 1 98.31 188 TYR B N 1
ATOM 3264 C CA . TYR B 1 188 ? -0.781 -2.441 -15.93 1 98.31 188 TYR B CA 1
ATOM 3265 C C . TYR B 1 188 ? -0.982 -1.059 -15.32 1 98.31 188 TYR B C 1
ATOM 3267 O O . TYR B 1 188 ? -1.597 -0.925 -14.258 1 98.31 188 TYR B O 1
ATOM 3275 N N . HIS B 1 189 ? -0.6 -0.257 -15.906 1 98.5 189 HIS B N 1
ATOM 3276 C CA . HIS B 1 189 ? -0.7 1.109 -15.406 1 98.5 189 HIS B CA 1
ATOM 3277 C C . HIS B 1 189 ? -2.146 1.595 -15.414 1 98.5 189 HIS B C 1
ATOM 3279 O O . HIS B 1 189 ? -2.588 2.26 -14.477 1 98.5 189 HIS B O 1
ATOM 3285 N N . ARG B 1 190 ? -2.74 1.273 -16.453 1 98.5 190 ARG B N 1
ATOM 3286 C CA . ARG B 1 190 ? -4.156 1.615 -16.547 1 98.5 190 ARG B CA 1
ATOM 3287 C C . ARG B 1 190 ? -4.938 1.039 -15.375 1 98.5 190 ARG B C 1
ATOM 3289 O O . ARG B 1 190 ? -5.715 1.749 -14.734 1 98.5 190 ARG B O 1
ATOM 3296 N N . LEU B 1 191 ? -4.379 -0.222 -15.102 1 98.62 191 LEU B N 1
ATOM 3297 C CA . LEU B 1 191 ? -5.055 -0.899 -14 1 98.62 191 LEU B CA 1
ATOM 3298 C C . LEU B 1 191 ? -4.676 -0.275 -12.664 1 98.62 191 LEU B C 1
ATOM 3300 O O . LEU B 1 191 ? -5.531 -0.082 -11.797 1 98.62 191 LEU B O 1
ATOM 3304 N N . LEU B 1 192 ? -3.865 -0.053 -12.539 1 98.44 192 LEU B N 1
ATOM 3305 C CA . LEU B 1 192 ? -3.34 0.596 -11.344 1 98.44 192 LEU B CA 1
ATOM 3306 C C . LEU B 1 192 ? -4.023 1.938 -11.109 1 98.44 192 LEU B C 1
ATOM 3308 O O . LEU B 1 192 ? -4.152 2.383 -9.961 1 98.44 192 LEU B O 1
ATOM 3312 N N . SER B 1 193 ? -4.121 2.59 -12.211 1 98.69 193 SER B N 1
ATOM 3313 C CA . SER B 1 193 ? -4.668 3.939 -12.109 1 98.69 193 SER B CA 1
ATOM 3314 C C . SER B 1 193 ? -6.156 3.91 -11.781 1 98.69 193 SER B C 1
ATOM 3316 O O . SER B 1 193 ? -6.793 4.961 -11.68 1 98.69 193 SER B O 1
ATOM 3318 N N . ALA B 1 194 ? -6.719 2.658 -11.477 1 98.31 194 ALA B N 1
ATOM 3319 C CA . ALA B 1 194 ? -8.141 2.547 -11.148 1 98.31 194 ALA B CA 1
ATOM 3320 C C . ALA B 1 194 ? -8.375 2.797 -9.6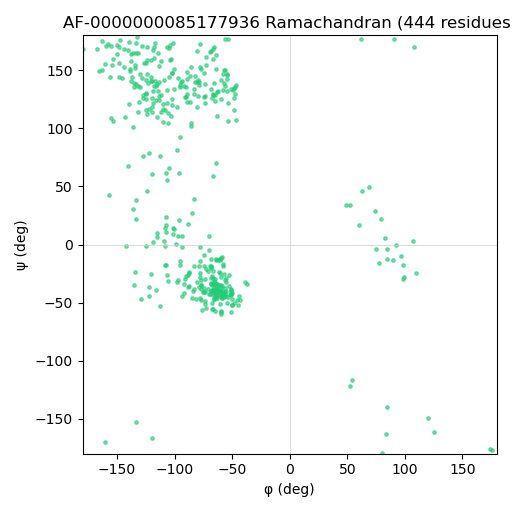56 1 98.31 194 ALA B C 1
ATOM 3322 O O . ALA B 1 194 ? -7.789 2.123 -8.812 1 98.31 194 ALA B O 1
ATOM 3323 N N . ALA B 1 195 ? -9.094 3.641 -9.57 1 98.44 195 ALA B N 1
ATOM 3324 C CA . ALA B 1 195 ? -9.414 3.93 -8.172 1 98.44 195 ALA B CA 1
ATOM 3325 C C . ALA B 1 195 ? -9.922 2.682 -7.457 1 98.44 195 ALA B C 1
ATOM 3327 O O . ALA B 1 195 ? -10.664 1.887 -8.039 1 98.44 195 ALA B O 1
ATOM 3328 N N . GLY B 1 196 ? -9.484 2.602 -6.184 1 96.75 196 GLY B N 1
ATOM 3329 C CA . GLY B 1 196 ? -10.047 1.601 -5.297 1 96.75 196 GLY B CA 1
ATOM 3330 C C . GLY B 1 196 ? -9.375 0.245 -5.414 1 96.75 196 GLY B C 1
ATOM 3331 O O . GLY B 1 196 ? -9.695 -0.678 -4.66 1 96.75 196 GLY B O 1
ATOM 3332 N N . LEU B 1 197 ? -8.625 0.211 -6.473 1 98.81 197 LEU B N 1
ATOM 3333 C CA . LEU B 1 197 ? -7.941 -1.063 -6.672 1 98.81 197 LEU B CA 1
ATOM 3334 C C . LEU B 1 197 ? -7.262 -1.521 -5.387 1 98.81 197 LEU B C 1
ATOM 3336 O O . LEU B 1 197 ? -6.621 -0.72 -4.695 1 98.81 197 LEU B O 1
ATOM 3340 N N . SER B 1 198 ? -7.359 -2.695 -4.988 1 98.06 198 SER B N 1
ATOM 3341 C CA . SER B 1 198 ? -6.844 -3.209 -3.723 1 98.06 198 SER B CA 1
ATOM 3342 C C . SER B 1 198 ? -5.324 -3.115 -3.666 1 98.06 198 SER B C 1
ATOM 3344 O O . SER B 1 198 ? -4.656 -3.072 -4.703 1 98.06 198 SER B O 1
ATOM 3346 N N . THR B 1 199 ? -4.91 -3.205 -2.688 1 97.44 199 THR B N 1
ATOM 3347 C CA . THR B 1 199 ? -3.471 -3.146 -2.463 1 97.44 199 THR B CA 1
ATOM 3348 C C . THR B 1 199 ? -2.775 -4.344 -3.104 1 97.44 199 THR B C 1
ATOM 3350 O O . THR B 1 199 ? -1.701 -4.207 -3.689 1 97.44 199 THR B O 1
ATOM 3353 N N . SER B 1 200 ? -3.467 -5.613 -2.789 1 96.44 200 SER B N 1
ATOM 3354 C CA . SER B 1 200 ? -2.879 -6.84 -3.316 1 96.44 200 SER B CA 1
ATOM 3355 C C . SER B 1 200 ? -2.717 -6.77 -4.832 1 96.44 200 SER B C 1
ATOM 3357 O O . SER B 1 200 ? -1.672 -7.141 -5.367 1 96.44 200 SER B O 1
ATOM 3359 N N . TRP B 1 201 ? -3.652 -6.234 -5.543 1 98.12 201 TRP B N 1
ATOM 3360 C CA . TRP B 1 201 ? -3.557 -6.156 -6.996 1 98.12 201 TRP B CA 1
ATOM 3361 C C . TRP B 1 201 ? -2.615 -5.035 -7.422 1 98.12 201 TRP B C 1
ATOM 3363 O O . TRP B 1 201 ? -1.919 -5.152 -8.43 1 98.12 201 TRP B O 1
ATOM 3373 N N . THR B 1 202 ? -2.672 -4.02 -6.637 1 98.69 202 THR B N 1
ATOM 3374 C CA . THR B 1 202 ? -1.699 -2.969 -6.918 1 98.69 202 THR B CA 1
ATOM 3375 C C . THR B 1 202 ? -0.276 -3.51 -6.82 1 98.69 202 THR B C 1
ATOM 3377 O O . THR B 1 202 ? 0.545 -3.275 -7.711 1 98.69 202 THR B O 1
ATOM 3380 N N . ARG B 1 203 ? 0.077 -3.994 -5.809 1 98.19 203 ARG B N 1
ATOM 3381 C CA . ARG B 1 203 ? 1.394 -4.598 -5.633 1 98.19 203 ARG B CA 1
ATOM 3382 C C . ARG B 1 203 ? 1.766 -5.457 -6.836 1 98.19 203 ARG B C 1
ATOM 3384 O O . ARG B 1 203 ? 2.867 -5.336 -7.375 1 98.19 203 ARG B O 1
ATOM 3391 N N . THR B 1 204 ? 0.51 -6.555 -7.355 1 97 204 THR B N 1
ATOM 3392 C CA . THR B 1 204 ? 0.801 -7.504 -8.422 1 97 204 THR B CA 1
ATOM 3393 C C . THR B 1 204 ? 1.154 -6.773 -9.719 1 97 204 THR B C 1
ATOM 3395 O O . T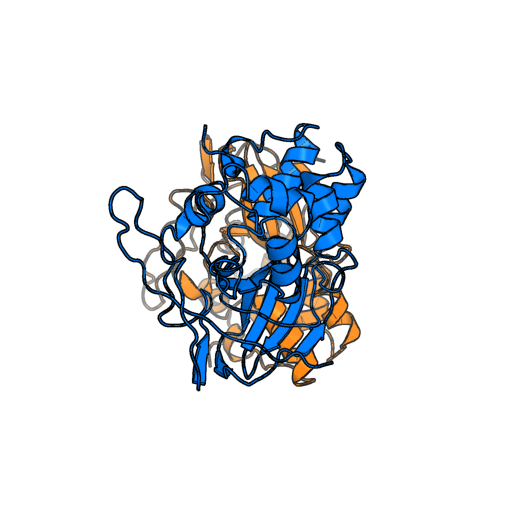HR B 1 204 ? 2.178 -7.062 -10.336 1 97 204 THR B O 1
ATOM 3398 N N . MET B 1 205 ? 0.422 -5.656 -9.797 1 97.44 205 MET B N 1
ATOM 3399 C CA . MET B 1 205 ? 0.639 -4.945 -11.047 1 97.44 205 MET B CA 1
ATOM 3400 C C . MET B 1 205 ? 1.946 -4.164 -11.016 1 97.44 205 MET B C 1
ATOM 3402 O O . MET B 1 205 ? 2.688 -4.137 -12 1 97.44 205 MET B O 1
ATOM 3406 N N . GLN B 1 206 ? 2.033 -3.594 -10.039 1 98.12 206 GLN B N 1
ATOM 3407 C CA . GLN B 1 206 ? 3.246 -2.787 -9.961 1 98.12 206 GLN B CA 1
ATOM 3408 C C . GLN B 1 206 ? 4.496 -3.66 -10.062 1 98.12 206 GLN B C 1
ATOM 3410 O O . GLN B 1 206 ? 5.484 -3.271 -10.688 1 98.12 206 GLN B O 1
ATOM 3415 N N . LYS B 1 207 ? 4.574 -4.695 -9.258 1 97.81 207 LYS B N 1
ATOM 3416 C CA . LYS B 1 207 ? 5.695 -5.625 -9.336 1 97.81 207 LYS B CA 1
ATOM 3417 C C . LYS B 1 207 ? 5.957 -6.059 -10.773 1 97.81 207 LYS B C 1
ATOM 3419 O O . LYS B 1 207 ? 7.109 -6.176 -11.195 1 97.81 207 LYS B O 1
ATOM 3424 N N . ARG B 1 208 ? 4.773 -6.492 -11.375 1 97.75 208 ARG B N 1
ATOM 3425 C CA . ARG B 1 208 ? 4.922 -6.891 -12.766 1 97.75 208 ARG B CA 1
ATOM 3426 C C . ARG B 1 208 ? 5.645 -5.816 -13.57 1 97.75 208 ARG B C 1
ATOM 3428 O O . ARG B 1 208 ? 6.52 -6.129 -14.391 1 97.75 208 ARG B O 1
ATOM 3435 N N . ARG B 1 209 ? 5.301 -4.527 -13.469 1 95.62 209 ARG B N 1
ATOM 3436 C CA . ARG B 1 209 ? 5.891 -3.406 -14.195 1 95.62 209 ARG B CA 1
ATOM 3437 C C . ARG B 1 209 ? 7.395 -3.334 -13.961 1 95.62 209 ARG B C 1
ATOM 3439 O O . ARG B 1 209 ? 8.164 -3.096 -14.898 1 95.62 209 ARG B O 1
ATOM 3446 N N . ILE B 1 210 ? 7.727 -3.594 -12.453 1 96.56 210 ILE B N 1
ATOM 3447 C CA . ILE B 1 210 ? 9.125 -3.463 -12.047 1 96.56 210 ILE B CA 1
ATOM 3448 C C . ILE B 1 210 ? 9.945 -4.605 -12.641 1 96.56 210 ILE B C 1
ATOM 3450 O O . ILE B 1 210 ? 11.016 -4.379 -13.203 1 96.56 210 ILE B O 1
ATOM 3454 N N . ALA B 1 211 ? 9.461 -5.801 -12.633 1 93 211 ALA B N 1
ATOM 3455 C CA . ALA B 1 211 ? 10.18 -7.02 -12.992 1 93 211 ALA B CA 1
ATOM 3456 C C . ALA B 1 211 ? 10.086 -7.289 -14.492 1 93 211 ALA B C 1
ATOM 3458 O O . ALA B 1 211 ? 10.859 -8.086 -15.031 1 93 211 ALA B O 1
ATOM 3459 N N . ARG B 1 212 ? 8.969 -6.711 -15.094 1 87 212 ARG B N 1
ATOM 3460 C CA . ARG B 1 212 ? 8.633 -6.898 -16.5 1 87 212 ARG B CA 1
ATOM 3461 C C . ARG B 1 212 ? 8.344 -8.359 -16.812 1 87 212 ARG B C 1
ATOM 3463 O O . ARG B 1 212 ? 8.82 -8.898 -17.812 1 87 212 ARG B O 1
ATOM 3470 N N . LYS B 1 213 ? 7.574 -8.883 -15.945 1 93.44 213 LYS B N 1
ATOM 3471 C CA . LYS B 1 213 ? 7.191 -10.281 -16.125 1 93.44 213 LYS B CA 1
ATOM 3472 C C . LYS B 1 213 ? 5.934 -10.617 -15.336 1 93.44 213 LYS B C 1
ATOM 3474 O O . LYS B 1 213 ? 5.609 -9.938 -14.359 1 93.44 213 LYS B O 1
ATOM 3479 N N . ILE B 1 214 ? 5.746 -11.461 -15.297 1 87.69 214 ILE B N 1
ATOM 3480 C CA . ILE B 1 214 ? 4.543 -11.93 -14.617 1 87.69 214 ILE B CA 1
ATOM 3481 C C . ILE B 1 214 ? 4.895 -13.086 -13.68 1 87.69 214 ILE B C 1
ATOM 3483 O O . ILE B 1 214 ? 5.645 -13.992 -14.055 1 87.69 214 ILE B O 1
ATOM 3487 N N . GLU B 1 215 ? 3.93 -13.328 -12.82 1 88.38 215 GLU B N 1
ATOM 3488 C CA . GLU B 1 215 ? 4.207 -14.406 -11.875 1 88.38 215 GLU B CA 1
ATOM 3489 C C . GLU B 1 215 ? 3.473 -15.688 -12.258 1 88.38 215 GLU B C 1
ATOM 3491 O O . GLU B 1 215 ? 2.555 -15.656 -13.078 1 88.38 215 GLU B O 1
ATOM 3496 N N . ASP B 1 216 ? 3.658 -16.75 -11.984 1 85.88 216 ASP B N 1
ATOM 3497 C CA . ASP B 1 216 ? 2.99 -18.016 -12.258 1 85.88 216 ASP B CA 1
ATOM 3498 C C . ASP B 1 216 ? 1.837 -18.25 -11.289 1 85.88 216 ASP B C 1
ATOM 3500 O O . ASP B 1 216 ? 2.039 -18.281 -10.07 1 85.88 216 ASP B O 1
ATOM 3504 N N . ASN B 1 217 ? 0.922 -18.562 -11.594 1 84.19 217 ASN B N 1
ATOM 3505 C CA . ASN B 1 217 ? -0.27 -18.656 -10.758 1 84.19 217 ASN B CA 1
ATOM 3506 C C . ASN B 1 217 ? -0.644 -20.109 -10.469 1 84.19 217 ASN B C 1
ATOM 3508 O O . ASN B 1 217 ? -1.73 -20.375 -9.953 1 84.19 217 ASN B O 1
ATOM 3512 N N . SER B 1 218 ? 0.072 -21.094 -10.656 1 85.56 218 SER B 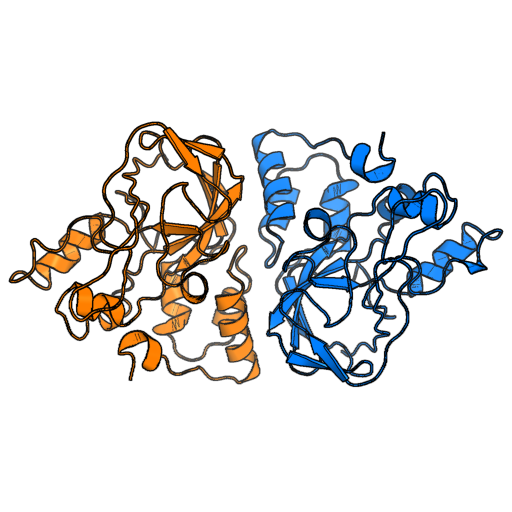N 1
ATOM 3513 C CA . SER B 1 218 ? -0.243 -22.516 -10.57 1 85.56 218 SER B CA 1
ATOM 3514 C C . SER B 1 218 ? -0.569 -22.922 -9.141 1 85.56 218 SER B C 1
ATOM 3516 O O . SER B 1 218 ? -1.467 -23.734 -8.914 1 85.56 218 SER B O 1
ATOM 3518 N N . ARG B 1 219 ? 0.133 -22.344 -8.617 1 88.75 219 ARG B N 1
ATOM 3519 C CA . ARG B 1 219 ? -0.065 -22.719 -7.223 1 88.75 219 ARG B CA 1
ATOM 3520 C C . ARG B 1 219 ? -1.46 -22.328 -6.742 1 88.75 219 ARG B C 1
ATOM 3522 O O . ARG B 1 219 ? -2.098 -23.078 -6.004 1 88.75 219 ARG B O 1
ATOM 3529 N N . ARG B 1 220 ? -1.85 -21.141 -7.133 1 85.06 220 ARG B N 1
ATOM 3530 C CA . ARG B 1 220 ? -3.172 -20.672 -6.73 1 85.06 220 ARG B CA 1
ATOM 3531 C C . ARG B 1 220 ? -4.27 -21.516 -7.383 1 85.06 220 ARG B C 1
ATOM 3533 O O . ARG B 1 220 ? -5.242 -21.891 -6.727 1 85.06 220 ARG B O 1
ATOM 3540 N N . LEU B 1 221 ? -4.215 -21.938 -8.312 1 87.06 221 LEU B N 1
ATOM 3541 C CA . LEU B 1 221 ? -5.281 -22.547 -9.094 1 87.06 221 LEU B CA 1
ATOM 3542 C C . LEU B 1 221 ? -5.352 -24.047 -8.82 1 87.06 221 LEU B C 1
ATOM 3544 O O . LEU B 1 221 ? -6.434 -24.641 -8.859 1 87.06 221 LEU B O 1
ATOM 3548 N N . TRP B 1 222 ? -4.285 -24.75 -8.57 1 87.12 222 TRP B N 1
ATOM 3549 C CA . TRP B 1 222 ? -4.281 -26.203 -8.531 1 87.12 222 TRP B CA 1
ATOM 3550 C C . TRP B 1 222 ? -3.826 -26.719 -7.172 1 87.12 222 TRP B C 1
ATOM 3552 O O . TRP B 1 222 ? -3.889 -27.922 -6.902 1 87.12 222 TRP B O 1
ATOM 3562 N N . GLY B 1 223 ? -2.811 -25.547 -6.375 1 87.69 223 GLY B N 1
ATOM 3563 C CA . GLY B 1 223 ? -2.414 -25.875 -5.016 1 87.69 223 GLY B CA 1
ATOM 3564 C C . GLY B 1 223 ? -1.011 -26.453 -4.926 1 87.69 223 GLY B C 1
ATOM 3565 O O . GLY B 1 223 ? -0.617 -26.984 -3.889 1 87.69 223 GLY B O 1
ATOM 3566 N N . LYS B 1 224 ? -0.532 -27.203 -6.168 1 71.69 224 LYS B N 1
ATOM 3567 C CA . LYS B 1 224 ? 0.76 -27.875 -6.141 1 71.69 224 LYS B CA 1
ATOM 3568 C C . LYS B 1 224 ? 1.884 -26.938 -6.574 1 71.69 224 LYS B C 1
ATOM 3570 O O . LYS B 1 224 ? 1.645 -25.969 -7.289 1 71.69 224 LYS B O 1
#

InterPro domains:
  IPR005163 YiiM-like, triple helical domain [PF03475] (169-208)
  IPR005302 Molybdenum cofactor sulfurase, C-terminal [PF03473] (47-159)
  IPR005302 Molybdenum cofactor sulfurase, C-terminal [PS51340] (26-163)
  IPR011037 Pyruvate kinase-like, insert domain superfamily [SSF50800] (3-223)
  IPR052353 Benzoxazolinone Detoxification Enzymes [PTHR30212] (4-223)

Solvent-accessible surface area (backbone atoms only — not comparable to full-atom values): 22425 Å² total; per-residue (Å²): 115,79,29,55,38,49,31,31,39,16,57,60,41,78,37,99,96,47,75,53,40,17,41,81,34,38,79,49,71,55,69,46,47,34,40,50,63,16,52,70,78,44,41,63,63,48,41,89,78,60,32,49,39,61,34,19,35,37,37,33,39,46,67,58,30,58,51,44,21,68,72,38,59,89,59,30,82,62,45,42,92,37,60,88,36,28,30,32,31,28,62,94,50,42,40,76,79,32,35,31,21,21,28,27,31,32,64,66,17,32,33,26,26,16,40,60,41,76,59,32,28,69,50,11,63,66,73,79,33,87,53,42,17,51,52,26,53,75,66,54,63,48,34,32,20,18,20,42,51,31,56,31,46,30,38,32,75,41,33,39,30,76,83,44,69,34,42,91,46,24,30,37,50,47,44,36,57,71,69,71,46,70,93,46,62,70,61,33,49,54,48,54,28,22,4,47,46,28,57,70,56,38,35,50,40,50,48,24,62,71,71,72,52,76,76,88,62,52,41,52,32,67,66,103,120,73,28,66,35,51,29,31,38,20,56,54,40,77,35,94,101,48,67,63,39,24,31,83,36,45,78,53,72,56,77,44,48,34,39,48,62,20,47,71,80,48,40,66,57,56,50,78,80,65,32,42,45,62,30,17,37,32,34,40,39,54,67,54,34,62,55,46,20,66,72,40,60,101,50,30,84,60,40,41,90,35,59,83,50,30,31,34,28,28,70,94,52,42,42,79,78,39,33,26,22,25,28,32,30,33,66,65,18,28,28,26,25,18,41,56,42,73,62,37,30,65,51,10,58,76,67,78,28,88,51,45,18,56,58,24,52,76,69,53,69,48,37,33,20,20,22,39,54,32,56,29,52,28,35,35,88,33,41,41,33,81,78,39,81,32,42,92,46,24,32,36,47,49,52,39,56,68,69,78,42,70,97,45,62,65,61,37,49,56,51,50,30,21,4,48,47,29,51,73,56,37,38,54,36,49,47,24,61,75,71,68,46,74,81,81,60,52,40,49,32,68,66,101

pLDDT: mean 90.42, std 9.2, range [52.56, 98.88]

Secondary structure (DSSP, 8-state):
-EE--EEEE---EEETTEEEE--S-EEE-SEEEEETTEETT---TTHHHH-SGGGSEEE--THHHHHHHHH-GGGGGG-STTTT--SEE-SS--TTT-BTT-EEEETTEEEEEEEE----THHHHHHT-TTHHHHHHHHT---EEEEEEE-EEEETTPPEEEEE---S-BHHHHHIIIIIS---HHHHHHHHTSTT--HHHHHHHHHHHHHTS----HHHHH--/-EE-EEEEE---EEETTEEEE----EE--SEEEEETTEETT---SSHHHH-SGGG-EEEEETTHHHHHHHH-GGGGGG--TTTT--SEEESS--TTTSBTT-EEEETTEEEEEEEE----THHHHHHT-TTHHHHHHHHT---EEEEEEE-EEEETTPPEEEEE---S-BHHHHHIIIIIS---HHHHHHHHTSTT--HHHHHHHHHHHHHTS----HHHHH--

Organism: Enterobacter sp. (strain 638) (NCBI:txid399742)